Protein AF-A0A6H5HSY8-F1 (afdb_monomer_lite)

Foldseek 3Di:
DDDDDDDDDDDDDDDDDDDDDDPPPPDPVVLVVLLVVLVVVLLVLVVPAPLVDLVRLVVSLVVSLVSQVPRDPQADDCVVRDPPVSLQSLLQSLLVPCPDPCNSSSVSSLVSCLVNQAADDADADPVRHGDQEDDGSLVNCLVVVNLVCNVSVCSRDVPLLHFHAYPQQQTNLLSCLLRLPLVSVVSNVVSPDDLQDARPNWRDGSLLSNLLNVNLNSNLVSLLSPHAQQRAIPQFDGSLLSNLQDDDQPDCSVVVSVVSCVVVPHDHPLCRQGHQRDGSLLSNLLNVNLVSNLVSLLVPHQQCDAGNQQDGSLLSNLQDQPHQCSLVSNLVSCVVVVHQHPQQRATNVRDGSLLSNLLSLRLNSNLSSVVSPHDLVPDDHDALVSVVVVVVVDPDPDPVVLVSSVVSNVSNVVSCVVSPRDDDPRNVVRVVVVVVVSQKDKDADDDPNAHAAWIWIWGQDDPPRDIDTQKTGGDDRNFQAAWIKGADPQRKIKGAGDDRNFQAQWIWIDHPQKIKTAGDDRNAAAQWIWIQGNQRKIKTAGDDRNFGAAWIWIADPVQQKIWTAGDDRNDGPDTDIDRDDDDDDDDDDDDDDDDPPDPPDPPDDDDDDDDDDDDDDDDDDDDDDDDDDDD

Structure (mmCIF, N/CA/C/O backbone):
data_AF-A0A6H5HSY8-F1
#
_entry.id   AF-A0A6H5HSY8-F1
#
loop_
_atom_site.group_PDB
_atom_site.id
_atom_site.type_symbol
_atom_site.label_atom_id
_atom_site.label_alt_id
_atom_site.label_comp_id
_atom_site.label_asym_id
_atom_site.label_entity_id
_atom_site.label_seq_id
_atom_site.pdbx_PDB_ins_code
_atom_site.Cartn_x
_atom_site.Cartn_y
_atom_site.Cartn_z
_atom_site.occupancy
_atom_site.B_iso_or_equiv
_atom_site.auth_seq_id
_atom_site.auth_comp_id
_atom_site.auth_asym_id
_atom_site.auth_atom_id
_atom_site.pdbx_PDB_model_num
ATOM 1 N N . MET A 1 1 ? 9.992 -25.957 21.713 1.00 34.94 1 MET A N 1
ATOM 2 C CA . MET A 1 1 ? 10.492 -26.982 22.656 1.00 34.94 1 MET A CA 1
ATOM 3 C C . MET A 1 1 ? 9.391 -27.246 23.666 1.00 34.94 1 MET A C 1
ATOM 5 O O . MET A 1 1 ? 9.069 -26.338 24.414 1.00 34.94 1 MET A O 1
ATOM 9 N N . MET A 1 2 ? 8.790 -28.435 23.647 1.00 24.89 2 MET A N 1
ATOM 10 C CA . MET A 1 2 ? 7.906 -28.908 24.719 1.00 24.89 2 MET A CA 1
ATOM 11 C C . MET A 1 2 ? 8.717 -29.862 25.596 1.00 24.89 2 MET A C 1
ATOM 13 O O . MET A 1 2 ? 9.474 -30.662 25.048 1.00 24.89 2 MET A O 1
ATOM 17 N N . TYR A 1 3 ? 8.545 -29.809 26.916 1.00 26.53 3 TYR A N 1
ATOM 18 C CA . TYR A 1 3 ? 9.086 -30.818 27.825 1.00 26.53 3 TYR A CA 1
ATOM 19 C C . TYR A 1 3 ? 7.950 -31.472 28.609 1.00 26.53 3 TYR A C 1
ATOM 21 O O . TYR A 1 3 ? 7.413 -30.897 29.550 1.00 26.53 3 TYR A O 1
ATOM 29 N N . TYR A 1 4 ? 7.612 -32.691 28.196 1.00 24.72 4 TYR A N 1
ATOM 30 C CA . TYR A 1 4 ? 7.001 -33.695 29.062 1.00 24.72 4 TYR A CA 1
ATOM 31 C C . TYR A 1 4 ? 8.088 -34.296 29.965 1.00 24.72 4 TYR A C 1
ATOM 33 O O . TYR A 1 4 ? 9.216 -34.495 29.510 1.00 24.72 4 TYR A O 1
ATOM 41 N N . TRP A 1 5 ? 7.729 -34.678 31.192 1.00 26.27 5 TRP A N 1
ATOM 42 C CA . TRP A 1 5 ? 8.487 -35.657 31.976 1.00 26.27 5 TRP A CA 1
ATOM 43 C C . TRP A 1 5 ? 7.514 -36.609 32.708 1.00 26.27 5 TRP A C 1
ATOM 45 O O . TRP A 1 5 ? 6.512 -36.121 33.234 1.00 26.27 5 TRP A O 1
ATOM 55 N N . PRO A 1 6 ? 7.740 -37.938 32.699 1.00 31.52 6 PRO A N 1
ATOM 56 C CA . PRO A 1 6 ? 6.838 -38.934 33.294 1.00 31.52 6 PRO A CA 1
ATOM 57 C C . PRO A 1 6 ? 7.172 -39.276 34.764 1.00 31.52 6 PRO A C 1
ATOM 59 O O . PRO A 1 6 ? 8.177 -38.812 35.301 1.00 31.52 6 PRO A O 1
ATOM 62 N N . GLY A 1 7 ? 6.335 -40.116 35.392 1.00 25.98 7 GLY A N 1
ATOM 63 C CA . GLY A 1 7 ? 6.604 -40.771 36.687 1.00 25.98 7 GLY A CA 1
ATOM 64 C C . GLY A 1 7 ? 7.737 -41.820 36.630 1.00 25.98 7 GLY A C 1
ATOM 65 O O . GLY A 1 7 ? 8.464 -41.896 35.641 1.00 25.98 7 GLY A O 1
ATOM 66 N N . ASP A 1 8 ? 7.932 -42.674 37.639 1.00 30.75 8 ASP A N 1
ATOM 67 C CA . ASP A 1 8 ? 7.030 -43.025 38.752 1.00 30.75 8 ASP A CA 1
ATOM 68 C C . ASP A 1 8 ? 7.805 -43.714 39.917 1.00 30.75 8 ASP A C 1
ATOM 70 O O . ASP A 1 8 ? 9.018 -43.898 39.818 1.00 30.75 8 ASP A O 1
ATOM 74 N N . GLU A 1 9 ? 7.083 -44.130 40.966 1.00 30.09 9 GLU A N 1
ATOM 75 C CA . GLU A 1 9 ? 7.404 -45.182 41.963 1.00 30.09 9 GLU A CA 1
ATOM 76 C C . GLU A 1 9 ? 8.556 -45.005 42.991 1.00 30.09 9 GLU A C 1
ATOM 78 O O . GLU A 1 9 ? 9.748 -45.141 42.717 1.00 30.09 9 GLU A O 1
ATOM 83 N N . SER A 1 10 ? 8.180 -44.910 44.275 1.00 30.95 10 SER A N 1
ATOM 84 C CA . SER A 1 10 ? 8.522 -45.935 45.291 1.00 30.95 10 SER A CA 1
ATOM 85 C C . SER A 1 10 ? 7.621 -45.800 46.534 1.00 30.95 10 SER A C 1
ATOM 87 O O . SER A 1 10 ? 7.237 -44.693 46.906 1.00 30.95 10 SER A O 1
ATOM 89 N N . ASP A 1 11 ? 7.247 -46.936 47.131 1.00 30.69 11 ASP A N 1
ATOM 90 C CA . ASP A 1 11 ? 6.146 -47.091 48.104 1.00 30.69 11 ASP A CA 1
ATOM 91 C C . ASP A 1 11 ? 6.649 -47.577 49.496 1.00 30.69 11 ASP A C 1
ATOM 93 O O . ASP A 1 11 ? 7.852 -47.732 49.703 1.00 30.69 11 ASP A O 1
ATOM 97 N N . GLU A 1 12 ? 5.714 -47.861 50.414 1.00 31.83 12 GLU A N 1
ATOM 98 C CA . GLU A 1 12 ? 5.832 -48.536 51.729 1.00 31.83 12 GLU A CA 1
ATOM 99 C C . GLU A 1 12 ? 5.975 -47.673 53.011 1.00 31.83 12 GLU A C 1
ATOM 101 O O . GLU A 1 12 ? 7.029 -47.527 53.623 1.00 31.83 12 GLU A O 1
ATOM 106 N N . SER A 1 13 ? 4.809 -47.214 53.490 1.00 32.22 13 SER A N 1
ATOM 107 C CA . SER A 1 13 ? 4.237 -47.453 54.840 1.00 32.22 13 SER A CA 1
ATOM 108 C C . SER A 1 13 ? 5.096 -47.394 56.129 1.00 32.22 13 SER A C 1
ATOM 110 O O . SER A 1 13 ? 5.996 -48.207 56.319 1.00 32.22 13 SER A O 1
ATOM 112 N N . PHE A 1 14 ? 4.612 -46.661 57.150 1.00 27.48 14 PHE A N 1
ATOM 113 C CA . PHE A 1 14 ? 4.001 -47.288 58.350 1.00 27.48 14 PHE A CA 1
ATOM 114 C C . PHE A 1 14 ? 3.179 -46.297 59.208 1.00 27.48 14 PHE A C 1
ATOM 116 O O . PHE A 1 14 ? 3.399 -45.090 59.171 1.00 27.48 14 PHE A O 1
ATOM 123 N N . HIS A 1 15 ? 2.212 -46.817 59.974 1.00 34.25 15 HIS A N 1
ATOM 124 C CA . HIS A 1 15 ? 1.215 -46.038 60.727 1.00 34.25 15 HIS A CA 1
ATOM 125 C C . HIS A 1 15 ? 1.739 -45.334 61.992 1.00 34.25 15 HIS A C 1
ATOM 127 O O . HIS A 1 15 ? 2.540 -45.887 62.744 1.00 34.25 15 HIS A O 1
ATOM 133 N N . GLY A 1 16 ? 1.132 -44.183 62.301 1.00 28.70 16 GLY A N 1
ATOM 134 C CA . GLY A 1 16 ? 1.156 -43.551 63.621 1.00 28.70 16 GLY A CA 1
ATOM 135 C C . GLY A 1 16 ? 0.070 -42.480 63.741 1.00 28.70 16 GLY A C 1
ATOM 136 O O . GLY A 1 16 ? 0.264 -41.358 63.283 1.00 28.70 16 GLY A O 1
ATOM 137 N N . GLU A 1 17 ? -1.074 -42.819 64.339 1.00 36.34 17 GLU A N 1
ATOM 138 C CA . GLU A 1 17 ? -2.129 -41.847 64.651 1.00 36.34 17 GLU A CA 1
ATOM 139 C C . GLU A 1 17 ? -1.651 -40.868 65.733 1.00 36.34 17 GLU A C 1
ATOM 141 O O . GLU A 1 17 ? -1.358 -41.270 66.860 1.00 36.34 17 GLU A O 1
ATOM 146 N N . ILE A 1 18 ? -1.625 -39.575 65.409 1.00 34.47 18 ILE A N 1
ATOM 147 C CA . ILE A 1 18 ? -1.716 -38.496 66.395 1.00 34.47 18 ILE A CA 1
ATOM 148 C C . ILE A 1 18 ? -2.744 -37.500 65.866 1.00 34.47 18 ILE A C 1
ATOM 150 O O . ILE A 1 18 ? -2.522 -36.841 64.852 1.00 34.47 18 ILE A O 1
ATOM 154 N N . GLU A 1 19 ? -3.869 -37.382 66.568 1.00 40.66 19 GLU A N 1
ATOM 155 C CA . GLU A 1 19 ? -4.823 -36.297 66.360 1.00 40.66 19 GLU A CA 1
ATOM 156 C C . GLU A 1 19 ? -4.129 -34.951 66.619 1.00 40.66 19 GLU A C 1
ATOM 158 O O . GLU A 1 19 ? -3.763 -34.631 67.753 1.00 40.66 19 GLU A O 1
ATOM 163 N N . SER A 1 20 ? -3.973 -34.118 65.589 1.00 31.95 20 SER A N 1
ATOM 164 C CA . SER A 1 20 ? -3.584 -32.721 65.789 1.00 31.95 20 SER A CA 1
ATOM 165 C C . SER A 1 20 ? -4.268 -31.776 64.805 1.00 31.95 20 SER A C 1
ATOM 167 O O . SER A 1 20 ? -3.639 -31.258 63.889 1.00 31.95 20 SER A O 1
ATOM 169 N N . LYS A 1 21 ? -5.540 -31.506 65.116 1.00 34.28 21 LYS A N 1
ATOM 170 C CA . LYS A 1 21 ? -6.315 -30.303 64.771 1.00 34.28 21 LYS A CA 1
ATOM 171 C C . LYS A 1 21 ? -6.558 -30.002 63.290 1.00 34.28 21 LYS A C 1
ATOM 173 O O . LYS A 1 21 ? -5.676 -29.594 62.545 1.00 34.28 21 LYS A O 1
ATOM 178 N N . GLU A 1 22 ? -7.847 -30.056 62.974 1.00 39.12 22 GLU A N 1
ATOM 179 C CA . GLU A 1 22 ? -8.553 -29.159 62.059 1.00 39.12 22 GLU A CA 1
ATOM 180 C C . GLU A 1 22 ? -7.862 -27.786 61.920 1.00 39.12 22 GLU A C 1
ATOM 182 O O . GLU A 1 22 ? -7.705 -27.052 62.899 1.00 39.12 22 GLU A O 1
ATOM 187 N N . CYS A 1 23 ? -7.500 -27.430 60.687 1.00 36.31 23 CYS A N 1
ATOM 188 C CA . CYS A 1 23 ? -7.130 -26.068 60.281 1.00 36.31 23 CYS A CA 1
ATOM 189 C C . CYS A 1 23 ? -8.065 -25.557 59.166 1.00 36.31 23 CYS A C 1
ATOM 191 O O . CYS A 1 23 ? -7.676 -24.708 58.367 1.00 36.31 23 CYS A O 1
ATOM 193 N N . ASP A 1 24 ? -9.305 -26.057 59.148 1.00 44.38 24 ASP A N 1
ATOM 194 C CA . ASP A 1 24 ? -10.357 -25.717 58.184 1.00 44.38 24 ASP A CA 1
ATOM 195 C C . ASP A 1 24 ? -11.487 -24.906 58.841 1.00 44.38 24 ASP A C 1
ATOM 197 O O . ASP A 1 24 ? -12.661 -25.245 58.735 1.00 44.38 24 ASP A O 1
ATOM 201 N N . ASP A 1 25 ? -11.133 -23.811 59.519 1.00 43.38 25 ASP A N 1
ATOM 202 C CA . ASP A 1 25 ? -12.069 -22.699 59.731 1.00 43.38 25 ASP A CA 1
ATOM 203 C C . ASP A 1 25 ? -11.293 -21.376 59.869 1.00 43.38 25 ASP A C 1
ATOM 205 O O . ASP A 1 25 ? -10.869 -20.955 60.949 1.00 43.38 25 ASP A O 1
ATOM 209 N N . TYR A 1 26 ? -11.033 -20.730 58.730 1.00 50.41 26 TYR A N 1
ATOM 210 C CA . TYR A 1 26 ? -10.481 -19.374 58.691 1.00 50.41 26 TYR A CA 1
ATOM 211 C C . TYR A 1 26 ? -11.610 -18.428 59.124 1.00 50.41 26 TYR A C 1
ATOM 213 O O . TYR A 1 26 ? -12.467 -18.114 58.301 1.00 50.41 26 TYR A O 1
ATOM 221 N N . ASP A 1 27 ? -11.642 -18.036 60.408 1.00 61.16 27 ASP A N 1
ATOM 222 C CA . ASP A 1 27 ? -12.808 -17.396 61.046 1.00 61.16 27 ASP A CA 1
ATOM 223 C C . ASP A 1 27 ? -13.430 -16.315 60.148 1.00 61.16 27 ASP A C 1
ATOM 225 O O . ASP A 1 27 ? -12.871 -15.229 59.951 1.00 61.16 27 ASP A O 1
ATOM 229 N N . SER A 1 28 ? -14.617 -16.620 59.608 1.00 66.06 28 SER A N 1
ATOM 230 C CA . SER A 1 28 ? -15.360 -15.730 58.712 1.00 66.06 28 SER A CA 1
ATOM 231 C C . SER A 1 28 ? -15.542 -14.343 59.328 1.00 66.06 28 SER A C 1
ATOM 233 O O . SER A 1 28 ? -15.537 -13.348 58.607 1.00 66.06 28 SER A O 1
ATOM 235 N N . LYS A 1 29 ? -15.645 -14.250 60.662 1.00 73.06 29 LYS A N 1
ATOM 236 C CA . LYS A 1 29 ? -15.792 -12.977 61.377 1.00 73.06 29 LYS A CA 1
ATOM 237 C C . LYS A 1 29 ? -14.504 -12.165 61.390 1.00 73.06 29 LYS A C 1
ATOM 239 O O . LYS A 1 29 ? -14.576 -10.939 61.396 1.00 73.06 29 LYS A O 1
ATOM 244 N N . GLU A 1 30 ? -13.336 -12.806 61.399 1.00 78.69 30 GLU A N 1
ATOM 245 C CA . GLU A 1 30 ? -12.055 -12.104 61.301 1.00 78.69 30 GLU A CA 1
ATOM 246 C C . GLU A 1 30 ? -11.821 -11.590 59.876 1.00 78.69 30 GLU A C 1
ATOM 248 O O . GLU A 1 30 ? -11.408 -10.442 59.708 1.00 78.69 30 GLU A O 1
ATOM 253 N N . VAL A 1 31 ? -12.187 -12.373 58.854 1.00 78.25 31 VAL A N 1
ATOM 254 C CA . VAL A 1 31 ? -12.185 -11.922 57.450 1.00 78.25 31 VAL A CA 1
ATOM 255 C C . VAL A 1 31 ? -13.131 -10.729 57.253 1.00 78.25 31 VAL A C 1
ATOM 257 O O . VAL A 1 31 ? -12.714 -9.699 56.714 1.00 78.25 31 VAL A O 1
ATOM 260 N N . ASP A 1 32 ? -14.367 -10.821 57.753 1.00 79.06 32 ASP A N 1
ATOM 261 C CA . ASP A 1 32 ? -15.350 -9.734 57.690 1.00 79.06 32 ASP A CA 1
ATOM 262 C C . ASP A 1 32 ? -14.871 -8.480 58.442 1.00 79.06 32 ASP A C 1
ATOM 264 O O . ASP A 1 32 ? -14.970 -7.368 57.914 1.00 79.06 32 ASP A O 1
ATOM 268 N N . ARG A 1 33 ? -14.275 -8.631 59.638 1.00 82.50 33 ARG A N 1
ATOM 269 C CA . ARG A 1 33 ? -13.704 -7.505 60.402 1.00 82.50 33 ARG A CA 1
ATOM 270 C C . ARG A 1 33 ? -12.573 -6.824 59.632 1.00 82.50 33 ARG A C 1
ATOM 272 O O . ARG A 1 33 ? -12.567 -5.599 59.519 1.00 82.50 33 ARG A O 1
ATOM 279 N N . LEU A 1 34 ? -11.650 -7.601 59.064 1.00 83.06 34 LEU A N 1
ATOM 280 C CA . LEU A 1 34 ? -10.510 -7.075 58.312 1.00 83.06 34 LEU A CA 1
ATOM 281 C C . LEU A 1 34 ? -10.961 -6.329 57.044 1.00 83.06 34 LEU A C 1
ATOM 283 O O . LEU A 1 34 ? -10.362 -5.324 56.664 1.00 83.06 34 LEU A O 1
ATOM 287 N N . ASN A 1 35 ? -12.032 -6.786 56.393 1.00 83.75 35 ASN A N 1
ATOM 288 C CA . ASN A 1 35 ? -12.634 -6.074 55.266 1.00 83.75 35 ASN A CA 1
ATOM 289 C C . ASN A 1 35 ? -13.367 -4.801 55.699 1.00 83.75 35 ASN A C 1
ATOM 291 O O . ASN A 1 35 ? -13.274 -3.795 54.999 1.00 83.75 35 ASN A O 1
ATOM 295 N N . GLN A 1 36 ? -14.035 -4.796 56.857 1.00 84.19 36 GLN A N 1
ATOM 296 C CA . GLN A 1 36 ? -14.634 -3.575 57.402 1.00 84.19 36 GLN A CA 1
ATOM 297 C C . GLN A 1 36 ? -13.561 -2.522 57.731 1.00 84.19 36 GLN A C 1
ATOM 299 O O . GLN A 1 36 ? -13.737 -1.346 57.416 1.00 84.19 36 GLN A O 1
ATOM 304 N N . GLU A 1 37 ? -12.416 -2.931 58.287 1.00 86.06 37 GLU A N 1
ATOM 305 C CA . GLU A 1 37 ? -11.265 -2.046 58.528 1.00 86.06 37 GLU A CA 1
ATOM 306 C C . GLU A 1 37 ? -10.716 -1.450 57.209 1.00 86.06 37 GLU A C 1
ATOM 308 O O . GLU A 1 37 ? -10.472 -0.241 57.126 1.00 86.06 37 GLU A O 1
ATOM 313 N N . LYS A 1 38 ? -10.592 -2.258 56.141 1.00 87.06 38 LYS A N 1
ATOM 314 C CA . LYS A 1 38 ? -10.235 -1.773 54.787 1.00 87.06 38 LYS A CA 1
ATOM 315 C C . LYS A 1 38 ? -11.286 -0.812 54.224 1.00 87.06 38 LYS A C 1
ATOM 317 O O . LYS A 1 38 ? -10.918 0.194 53.622 1.00 87.06 38 LYS A O 1
ATOM 322 N N . LEU A 1 39 ? -12.572 -1.100 54.427 1.00 86.62 39 LEU A N 1
ATOM 323 C CA . LEU A 1 39 ? -13.699 -0.303 53.943 1.00 86.62 39 LEU A CA 1
ATOM 324 C C . LEU A 1 39 ? -13.746 1.090 54.590 1.00 86.62 39 LEU A C 1
ATOM 326 O O . LEU A 1 39 ? -13.890 2.087 53.882 1.00 86.62 39 LEU A O 1
ATOM 330 N N . GLU A 1 40 ? -13.583 1.187 55.911 1.00 87.56 40 GLU A N 1
ATOM 331 C CA . GLU A 1 40 ? -13.526 2.492 56.587 1.00 87.56 40 GLU A CA 1
ATOM 332 C C . GLU A 1 40 ? -12.272 3.282 56.192 1.00 87.56 40 GLU A C 1
ATOM 334 O O . GLU A 1 40 ? -12.344 4.493 55.964 1.00 87.56 40 GLU A O 1
ATOM 339 N N . ARG A 1 41 ? -11.132 2.603 55.994 1.00 89.19 41 ARG A N 1
ATOM 340 C CA . ARG A 1 41 ? -9.927 3.240 55.444 1.00 89.19 41 ARG A CA 1
ATOM 341 C C . ARG A 1 41 ? -10.148 3.763 54.021 1.00 89.19 41 ARG A C 1
ATOM 343 O O . ARG A 1 41 ? -9.714 4.871 53.722 1.00 89.19 41 ARG A O 1
ATOM 350 N N . LEU A 1 42 ? -10.840 3.013 53.162 1.00 88.81 42 LEU A N 1
ATOM 351 C CA . LEU A 1 42 ? -11.170 3.418 51.791 1.00 88.81 42 LEU A CA 1
ATOM 352 C C . LEU A 1 42 ? -12.037 4.689 51.766 1.00 88.81 42 LEU A C 1
ATOM 354 O O . LEU A 1 42 ? -11.728 5.626 51.028 1.00 88.81 42 LEU A O 1
ATOM 358 N N . LYS A 1 43 ? -13.069 4.756 52.620 1.00 89.12 43 LYS A N 1
ATOM 359 C CA . LYS A 1 43 ? -13.915 5.952 52.799 1.00 89.12 43 LYS A CA 1
ATOM 360 C C . LYS A 1 43 ? -13.107 7.153 53.298 1.00 89.12 43 LYS A C 1
ATOM 362 O O . LYS A 1 43 ? -13.167 8.218 52.692 1.00 89.12 43 LYS A O 1
ATOM 367 N N . SER A 1 44 ? -12.313 6.967 54.355 1.00 91.00 44 SER A N 1
ATOM 368 C CA . SER A 1 44 ? -11.488 8.034 54.936 1.00 91.00 44 SER A CA 1
ATOM 369 C C . SER A 1 44 ? -10.472 8.587 53.934 1.00 91.00 44 SER A C 1
ATOM 371 O O . SER A 1 44 ? -10.309 9.802 53.832 1.00 91.00 44 SER A O 1
ATOM 373 N N . LEU A 1 45 ? -9.835 7.722 53.136 1.00 90.06 45 LEU A N 1
ATOM 374 C CA . LEU A 1 45 ? -8.956 8.165 52.057 1.00 90.06 45 LEU A CA 1
ATOM 375 C C . LEU A 1 45 ? -9.729 8.991 51.022 1.00 90.06 45 LEU A C 1
ATOM 377 O O . LEU A 1 45 ? -9.294 10.098 50.707 1.00 90.06 45 LEU A O 1
ATOM 381 N N . ARG A 1 46 ? -10.890 8.504 50.551 1.00 91.31 46 ARG A N 1
ATOM 382 C CA . ARG A 1 46 ? -11.731 9.170 49.537 1.00 91.31 46 ARG A CA 1
ATOM 383 C C . ARG A 1 46 ? -12.090 10.611 49.911 1.00 91.31 46 ARG A C 1
ATOM 385 O O . ARG A 1 46 ? -12.044 11.482 49.042 1.00 91.31 46 ARG A O 1
ATOM 392 N N . GLU A 1 47 ? -12.424 10.871 51.175 1.00 90.56 47 GLU A N 1
ATOM 393 C CA . GLU A 1 47 ? -12.787 12.213 51.660 1.00 90.56 47 GLU A CA 1
ATOM 394 C C . GLU A 1 47 ? -11.641 13.234 51.548 1.00 90.56 47 GLU A C 1
ATOM 396 O O . GLU A 1 47 ? -11.893 14.431 51.413 1.00 90.56 47 GLU A O 1
ATOM 401 N N . THR A 1 48 ? -10.383 12.780 51.554 1.00 90.19 48 THR A N 1
ATOM 402 C CA . THR A 1 48 ? -9.203 13.659 51.452 1.00 90.19 48 THR A CA 1
ATOM 403 C C . THR A 1 48 ? -8.765 13.956 50.010 1.00 90.19 48 THR A C 1
ATOM 405 O O . THR A 1 48 ? -7.905 14.813 49.790 1.00 90.19 48 THR A O 1
ATOM 408 N N . VAL A 1 49 ? -9.341 13.280 49.007 1.00 92.19 49 VAL A N 1
ATOM 409 C CA . VAL A 1 49 ? -8.913 13.401 47.604 1.00 92.19 49 VAL A CA 1
ATOM 410 C C . VAL A 1 49 ? -9.486 14.655 46.948 1.00 92.19 49 VAL A C 1
ATOM 412 O O . VAL A 1 49 ? -10.697 14.844 46.840 1.00 92.19 49 VAL A O 1
ATOM 415 N N . ASN A 1 50 ? -8.607 15.487 46.384 1.00 91.62 50 ASN A N 1
ATOM 416 C CA . ASN A 1 50 ? -9.023 16.489 45.406 1.00 91.62 50 ASN A CA 1
ATOM 417 C C . ASN A 1 50 ? -9.270 15.815 44.049 1.00 91.62 50 ASN A C 1
ATOM 419 O O . ASN A 1 50 ? -8.375 15.761 43.206 1.00 91.62 50 ASN A O 1
ATOM 423 N N . TRP A 1 51 ? -10.502 15.357 43.827 1.00 90.50 51 TRP A N 1
ATOM 424 C CA . TRP A 1 51 ? -10.944 14.666 42.609 1.00 90.50 51 TRP A CA 1
ATOM 425 C C . TRP A 1 51 ? -10.721 15.445 41.297 1.00 90.50 51 TRP A C 1
ATOM 427 O O . TRP A 1 51 ? -10.747 14.851 40.221 1.00 90.50 51 TRP A O 1
ATOM 437 N N . LYS A 1 52 ? -10.436 16.755 41.347 1.00 90.88 52 LYS A N 1
ATOM 438 C CA . LYS A 1 52 ? -10.084 17.549 40.156 1.00 90.88 52 LYS A CA 1
ATOM 439 C C . LYS A 1 52 ? -8.602 17.454 39.761 1.00 90.88 52 LYS A C 1
ATOM 441 O O . LYS A 1 52 ? -8.289 17.694 38.600 1.00 90.88 52 LYS A O 1
ATOM 446 N N . SER A 1 53 ? -7.698 17.114 40.684 1.00 90.62 53 SER A N 1
ATOM 447 C CA . SER A 1 53 ? -6.264 16.933 40.396 1.00 90.62 53 SER A CA 1
ATOM 448 C C . SER A 1 53 ? -5.988 15.483 40.018 1.00 90.62 53 SER A C 1
ATOM 450 O O . SER A 1 53 ? -6.250 14.571 40.802 1.00 90.62 53 SER A O 1
ATOM 452 N N . LYS A 1 54 ? -5.414 15.276 38.827 1.00 86.25 54 LYS A N 1
ATOM 453 C CA . LYS A 1 54 ? -4.998 13.945 38.377 1.00 86.25 54 LYS A CA 1
ATOM 454 C C . LYS A 1 54 ? -3.936 13.368 39.310 1.00 86.25 54 LYS A C 1
ATOM 456 O O . LYS A 1 54 ? -4.058 12.231 39.741 1.00 86.25 54 LYS A O 1
ATOM 461 N N . GLU A 1 55 ? -2.955 14.174 39.713 1.00 87.31 55 GLU A N 1
ATOM 462 C CA . GLU A 1 55 ? -1.899 13.764 40.642 1.00 87.31 55 GLU A CA 1
ATOM 463 C C . GLU A 1 55 ? -2.485 13.196 41.942 1.00 87.31 55 GLU A C 1
ATOM 465 O O . GLU A 1 55 ? -2.017 12.170 42.428 1.00 87.31 55 GLU A O 1
ATOM 470 N N . LYS A 1 56 ? -3.545 13.821 42.475 1.00 90.38 56 LYS A N 1
ATOM 471 C CA . LYS A 1 56 ? -4.199 13.383 43.716 1.00 90.38 56 LYS A CA 1
ATOM 472 C C . LYS A 1 56 ? -5.062 12.134 43.554 1.00 90.38 56 LYS A C 1
ATOM 474 O O . LYS A 1 56 ? -5.084 11.318 44.473 1.00 90.38 56 LYS A O 1
ATOM 479 N N . ARG A 1 57 ? -5.718 11.933 42.408 1.00 90.44 57 ARG A N 1
ATOM 480 C CA . ARG A 1 57 ? -6.427 10.672 42.115 1.00 90.44 57 ARG A CA 1
ATOM 481 C C . ARG A 1 57 ? -5.459 9.503 41.913 1.00 90.44 57 ARG A C 1
ATOM 483 O O . ARG A 1 57 ? -5.693 8.416 42.430 1.00 90.44 57 ARG A O 1
ATOM 490 N N . CYS A 1 58 ? -4.320 9.740 41.268 1.00 85.56 58 CYS A N 1
ATOM 491 C CA . CYS A 1 58 ? -3.275 8.731 41.101 1.00 85.56 58 CYS A CA 1
ATOM 492 C C . CYS A 1 58 ? -2.543 8.411 42.418 1.00 85.56 58 CYS A C 1
ATOM 494 O O . CYS A 1 58 ? -2.216 7.257 42.696 1.00 85.56 58 CYS A O 1
ATOM 496 N N . GLU A 1 59 ? -2.318 9.415 43.272 1.00 86.81 59 GLU A N 1
ATOM 497 C CA . GLU A 1 59 ? -1.820 9.214 44.639 1.00 86.81 59 GLU A CA 1
ATOM 498 C C . GLU A 1 59 ? -2.807 8.385 45.478 1.00 86.81 59 GLU A C 1
ATOM 500 O O . GLU A 1 59 ? -2.380 7.511 46.233 1.00 86.81 59 GLU A O 1
ATOM 505 N N . PHE A 1 60 ? -4.114 8.603 45.304 1.00 89.19 60 PHE A N 1
ATOM 506 C CA . PHE A 1 60 ? -5.157 7.775 45.906 1.00 89.19 60 PHE A CA 1
ATOM 507 C C . PHE A 1 60 ? -5.103 6.325 45.405 1.00 89.19 60 PHE A C 1
ATOM 509 O O . PHE A 1 60 ? -5.005 5.433 46.245 1.00 89.19 60 PHE A O 1
ATOM 516 N N . LEU A 1 61 ? -5.059 6.077 44.084 1.00 86.50 61 LEU A N 1
ATOM 517 C CA . LEU A 1 61 ? -4.918 4.727 43.500 1.00 86.50 61 LEU A CA 1
ATOM 518 C C . LEU A 1 61 ? -3.751 3.943 44.128 1.00 86.50 61 LEU A C 1
ATOM 520 O O . LEU A 1 61 ? -3.926 2.806 44.568 1.00 86.50 61 LEU A O 1
ATOM 524 N N . ARG A 1 62 ? -2.579 4.575 44.286 1.00 83.75 62 ARG A N 1
ATOM 525 C CA . ARG A 1 62 ? -1.420 3.951 44.957 1.00 83.75 62 ARG A CA 1
ATOM 526 C C . ARG A 1 62 ? -1.658 3.615 46.433 1.00 83.75 62 ARG A C 1
ATOM 528 O O . ARG A 1 62 ? -1.065 2.661 46.930 1.00 83.75 62 ARG A O 1
ATOM 535 N N . GLN A 1 63 ? -2.474 4.393 47.144 1.00 85.81 63 GLN A N 1
ATOM 536 C CA . GLN A 1 63 ? -2.795 4.149 48.555 1.00 85.81 63 GLN A CA 1
ATOM 537 C C . GLN A 1 63 ? -3.862 3.066 48.749 1.00 85.81 63 GLN A C 1
ATOM 539 O O . GLN A 1 63 ? -3.841 2.389 49.779 1.00 85.81 63 GLN A O 1
ATOM 544 N N . VAL A 1 64 ? -4.772 2.891 47.785 1.00 84.31 64 VAL A N 1
ATOM 545 C CA . VAL A 1 64 ? -5.832 1.871 47.847 1.00 84.31 64 VAL A CA 1
ATOM 546 C C . VAL A 1 64 ? -5.427 0.526 47.243 1.00 84.31 64 VAL A C 1
ATOM 548 O O . VAL A 1 64 ? -5.955 -0.491 47.680 1.00 84.31 64 VAL A O 1
ATOM 551 N N . TYR A 1 65 ? -4.434 0.488 46.344 1.00 82.88 65 TYR A N 1
ATOM 552 C CA . TYR A 1 65 ? -3.877 -0.743 45.760 1.00 82.88 65 TYR A CA 1
ATOM 553 C C . TYR A 1 65 ? -3.668 -1.898 46.777 1.00 82.88 65 TYR A C 1
ATOM 555 O O . TYR A 1 65 ? -4.194 -2.988 46.543 1.00 82.88 65 TYR A O 1
ATOM 563 N N . PRO A 1 66 ? -3.013 -1.700 47.947 1.00 81.19 66 PRO A N 1
ATOM 564 C CA . PRO A 1 66 ? -2.809 -2.784 48.915 1.00 81.19 66 PRO A CA 1
ATOM 565 C C . PRO A 1 66 ? -4.095 -3.275 49.598 1.00 81.19 66 PRO A C 1
ATOM 567 O O . PRO A 1 66 ? -4.090 -4.347 50.198 1.00 81.19 66 PRO A O 1
ATOM 570 N N . LEU A 1 67 ? -5.176 -2.487 49.562 1.00 81.56 67 LEU A N 1
ATOM 571 C CA . LEU A 1 67 ? -6.468 -2.846 50.153 1.00 81.56 67 LEU A CA 1
ATOM 572 C C . LEU A 1 67 ? -7.230 -3.826 49.251 1.00 81.56 67 LEU A C 1
ATOM 574 O O . LEU A 1 67 ? -7.878 -4.736 49.766 1.00 81.56 67 LEU A O 1
ATOM 578 N N . PHE A 1 68 ? -7.126 -3.658 47.928 1.00 78.62 68 PHE A N 1
ATOM 579 C CA . PHE A 1 68 ? -7.808 -4.500 46.942 1.00 78.62 68 PHE A CA 1
ATOM 580 C C . PHE A 1 68 ? -7.163 -5.882 46.821 1.00 78.62 68 PHE A C 1
ATOM 582 O O . PHE A 1 68 ? -7.842 -6.880 47.046 1.00 78.62 68 PHE A O 1
ATOM 589 N N . GLY A 1 69 ? -5.840 -5.957 46.626 1.00 70.56 69 GLY A N 1
ATOM 590 C CA . GLY A 1 69 ? -5.108 -7.232 46.503 1.00 70.56 69 GLY A CA 1
ATOM 591 C C . GLY A 1 69 ? -5.094 -8.118 47.763 1.00 70.56 69 GLY A C 1
ATOM 592 O O . GLY A 1 69 ? -4.488 -9.186 47.767 1.00 70.56 69 GLY A O 1
ATOM 593 N N . GLN A 1 70 ? -5.731 -7.680 48.854 1.00 72.06 70 GLN A N 1
ATOM 594 C CA . GLN A 1 70 ? -5.907 -8.444 50.093 1.00 72.06 70 GLN A CA 1
ATOM 595 C C . GLN A 1 70 ? -7.385 -8.694 50.438 1.00 72.06 70 GLN A C 1
ATOM 597 O O . GLN A 1 70 ? -7.677 -9.176 51.538 1.00 72.06 70 GLN A O 1
ATOM 602 N N . TRP A 1 71 ? -8.340 -8.319 49.583 1.00 79.06 71 TRP A N 1
ATOM 603 C CA . TRP A 1 71 ? -9.764 -8.542 49.844 1.00 79.06 71 TRP A CA 1
ATOM 604 C C . TRP A 1 71 ? -10.104 -10.036 49.730 1.00 79.06 71 TRP A C 1
ATOM 606 O O . TRP A 1 71 ? -9.653 -10.713 48.813 1.00 79.06 71 TRP A O 1
ATOM 616 N N . LYS A 1 72 ? -10.871 -10.574 50.684 1.00 74.50 72 LYS A N 1
ATOM 617 C CA . LYS A 1 72 ? -11.280 -11.992 50.722 1.00 74.50 72 LYS A CA 1
ATOM 618 C C . LYS A 1 72 ? -12.725 -12.099 51.186 1.00 74.50 72 LYS A C 1
ATOM 620 O O . LYS A 1 72 ? -13.097 -11.376 52.099 1.00 74.50 72 LYS A O 1
ATOM 625 N N . GLY A 1 73 ? -13.523 -13.010 50.639 1.00 72.56 73 GLY A N 1
ATOM 626 C CA . GLY A 1 73 ? -14.931 -13.143 51.035 1.00 72.56 73 GLY A CA 1
ATOM 627 C C . GLY A 1 73 ? -15.814 -12.050 50.425 1.00 72.56 73 GLY A C 1
ATOM 628 O O . GLY A 1 73 ? -15.594 -11.645 49.288 1.00 72.56 73 GLY A O 1
ATOM 629 N N . LYS A 1 74 ? -16.844 -11.589 51.147 1.00 74.19 74 LYS A N 1
ATOM 630 C CA . LYS A 1 74 ? -17.895 -10.746 50.556 1.00 74.19 74 LYS A CA 1
ATOM 631 C C . LYS A 1 74 ? -17.361 -9.391 50.062 1.00 74.19 74 LYS A C 1
ATOM 633 O O . LYS A 1 74 ? -16.759 -8.617 50.810 1.00 74.19 74 LYS A O 1
ATOM 638 N N . HIS A 1 75 ? -17.639 -9.096 48.796 1.00 76.31 75 HIS A N 1
ATOM 639 C CA . HIS A 1 75 ? -17.252 -7.853 48.138 1.00 76.31 75 HIS A CA 1
ATOM 640 C C . HIS A 1 75 ? -18.142 -6.660 48.559 1.00 76.31 75 HIS A C 1
ATOM 642 O O . HIS A 1 75 ? -19.334 -6.848 48.830 1.00 76.31 75 HIS A O 1
ATOM 648 N N . PRO A 1 76 ? -17.590 -5.433 48.633 1.00 78.94 76 PRO A N 1
ATOM 649 C CA . PRO A 1 76 ? -18.341 -4.221 48.945 1.00 78.94 76 PRO A CA 1
ATOM 650 C C . PRO A 1 76 ? -19.051 -3.680 47.697 1.00 78.94 76 PRO A C 1
ATOM 652 O O . PRO A 1 76 ? -18.478 -3.686 46.609 1.00 78.94 76 PRO A O 1
ATOM 655 N N . ASP A 1 77 ? -20.252 -3.115 47.849 1.00 79.38 77 ASP A N 1
ATOM 656 C CA . ASP A 1 77 ? -20.849 -2.335 46.760 1.00 79.38 77 ASP A CA 1
ATOM 657 C C . ASP A 1 77 ? -20.190 -0.950 46.689 1.00 79.38 77 ASP A C 1
ATOM 659 O O . ASP A 1 77 ? -20.464 -0.055 47.498 1.00 79.38 77 ASP A O 1
ATOM 663 N N . LEU A 1 78 ? -19.304 -0.771 45.706 1.00 81.06 78 LEU A N 1
ATOM 664 C CA . LEU A 1 78 ? -18.618 0.498 45.481 1.00 81.06 78 LEU A CA 1
ATOM 665 C C . LEU A 1 78 ? -19.564 1.641 45.081 1.00 81.06 78 LEU A C 1
ATOM 667 O O . LEU A 1 78 ? -19.193 2.794 45.306 1.00 81.06 78 LEU A O 1
ATOM 671 N N . ARG A 1 79 ? -20.786 1.376 44.586 1.00 78.81 79 ARG A N 1
ATOM 672 C CA . ARG A 1 79 ? -21.779 2.429 44.273 1.00 78.81 79 ARG A CA 1
ATOM 673 C C . ARG A 1 79 ? -22.253 3.183 45.519 1.00 78.81 79 ARG A C 1
ATOM 675 O O . ARG A 1 79 ? -22.690 4.326 45.425 1.00 78.81 79 ARG A O 1
ATOM 682 N N . HIS A 1 80 ? -22.152 2.573 46.701 1.00 83.44 80 HIS A N 1
ATOM 683 C CA . HIS A 1 80 ? -22.427 3.240 47.978 1.00 83.44 80 HIS A CA 1
ATOM 684 C C . HIS A 1 80 ? -21.229 4.034 48.524 1.00 83.44 80 HIS A C 1
ATOM 686 O O . HIS A 1 80 ? -21.370 4.757 49.512 1.00 83.44 80 HIS A O 1
ATOM 692 N N . ILE A 1 81 ? -20.048 3.895 47.914 1.00 85.38 81 ILE A N 1
ATOM 693 C CA . ILE A 1 81 ? -18.791 4.480 48.398 1.00 85.38 81 ILE A CA 1
ATOM 694 C C . ILE A 1 81 ? -18.329 5.604 47.481 1.00 85.38 81 ILE A C 1
ATOM 696 O O . ILE A 1 81 ? -17.952 6.652 47.995 1.00 85.38 81 ILE A O 1
ATOM 700 N N . PHE A 1 82 ? -18.365 5.402 46.165 1.00 88.06 82 PHE A N 1
ATOM 701 C CA . PHE A 1 82 ? -17.907 6.349 45.151 1.00 88.06 82 PHE A CA 1
ATOM 702 C C . PHE A 1 82 ? -19.067 6.877 44.317 1.00 88.06 82 PHE A C 1
ATOM 704 O O . PHE A 1 82 ? -20.059 6.188 44.088 1.00 88.06 82 PHE A O 1
ATOM 711 N N . ARG A 1 83 ? -18.912 8.098 43.807 1.00 88.94 83 ARG A N 1
ATOM 712 C CA . ARG A 1 83 ? -19.769 8.598 42.726 1.00 88.94 83 ARG A CA 1
ATOM 713 C C . ARG A 1 83 ? -19.333 7.988 41.396 1.00 88.94 83 ARG A C 1
ATOM 715 O O . ARG A 1 83 ? -18.166 7.642 41.220 1.00 88.94 83 ARG A O 1
ATOM 722 N N . LYS A 1 84 ? -20.249 7.914 40.433 1.00 86.38 84 LYS A N 1
ATOM 723 C CA . LYS A 1 84 ? -19.972 7.379 39.095 1.00 86.38 84 LYS A CA 1
ATOM 724 C C . LYS A 1 84 ? -18.817 8.113 38.400 1.00 86.38 84 LYS A C 1
ATOM 726 O O . LYS A 1 84 ? -17.942 7.469 37.834 1.00 86.38 84 LYS A O 1
ATOM 731 N N . GLU A 1 85 ? -18.750 9.437 38.527 1.00 87.38 85 GLU A N 1
ATOM 732 C CA . GLU A 1 85 ? -17.680 10.257 37.944 1.00 87.38 85 GLU A CA 1
ATOM 733 C C . GLU A 1 85 ? -16.325 10.017 38.627 1.00 87.38 85 GLU A C 1
ATOM 735 O O . GLU A 1 85 ? -15.275 10.148 38.002 1.00 87.38 85 GLU A O 1
ATOM 740 N N . GLU A 1 86 ? -16.331 9.649 39.913 1.00 91.25 86 GLU A N 1
ATOM 741 C CA . GLU A 1 86 ? -15.117 9.268 40.641 1.00 91.25 86 GLU A CA 1
ATOM 742 C C . GLU A 1 86 ? -14.600 7.916 40.126 1.00 91.25 86 GLU A C 1
ATOM 744 O O . GLU A 1 86 ? -13.406 7.799 39.859 1.00 91.25 86 GLU A O 1
ATOM 749 N N . ILE A 1 87 ? -15.484 6.933 39.898 1.00 89.94 87 ILE A N 1
ATOM 750 C CA . ILE A 1 87 ? -15.125 5.636 39.294 1.00 89.94 87 ILE A CA 1
ATOM 751 C C . ILE A 1 87 ? -14.603 5.826 37.861 1.00 89.94 87 ILE A C 1
ATOM 753 O O . ILE A 1 87 ? -13.539 5.301 37.541 1.00 89.94 87 ILE A O 1
ATOM 757 N N . ASP A 1 88 ? -15.277 6.626 37.027 1.00 88.50 88 ASP A N 1
ATOM 758 C CA . ASP A 1 88 ? -14.821 6.948 35.664 1.00 88.50 88 ASP A CA 1
ATOM 759 C C . ASP A 1 88 ? -13.434 7.603 35.656 1.00 88.50 88 ASP A C 1
ATOM 761 O O . ASP A 1 88 ? -12.588 7.274 34.823 1.00 88.50 88 ASP A O 1
ATOM 765 N N . HIS A 1 89 ? -13.176 8.521 36.591 1.00 89.38 89 HIS A N 1
ATOM 766 C CA . HIS A 1 89 ? -11.864 9.141 36.738 1.00 89.38 89 HIS A CA 1
ATOM 767 C C . HIS A 1 89 ? -10.782 8.148 37.180 1.00 89.38 89 HIS A C 1
ATOM 769 O O . HIS A 1 89 ? -9.675 8.212 36.650 1.00 89.38 89 HIS A O 1
ATOM 775 N N . LEU A 1 90 ? -11.079 7.242 38.116 1.00 89.56 90 LEU A N 1
ATOM 776 C CA . LEU A 1 90 ? -10.129 6.218 38.561 1.00 89.56 90 LEU A CA 1
ATOM 777 C C . LEU A 1 90 ? -9.840 5.200 37.455 1.00 89.56 90 LEU A C 1
ATOM 779 O O . LEU A 1 90 ? -8.676 4.921 37.198 1.00 89.56 90 LEU A O 1
ATOM 783 N N . LEU A 1 91 ? -10.867 4.715 36.750 1.00 89.56 91 LEU A N 1
ATOM 784 C CA . LEU A 1 91 ? -10.709 3.846 35.582 1.00 89.56 91 LEU A CA 1
ATOM 785 C C . LEU A 1 91 ? -9.851 4.522 34.502 1.00 89.56 91 LEU A C 1
ATOM 787 O O . LEU A 1 91 ? -8.905 3.924 33.999 1.00 89.56 91 LEU A O 1
ATOM 791 N N . ALA A 1 92 ? -10.134 5.786 34.176 1.00 87.56 92 ALA A N 1
ATOM 792 C CA . ALA A 1 92 ? -9.354 6.553 33.208 1.00 87.56 92 ALA A CA 1
ATOM 793 C C . ALA A 1 92 ? -7.885 6.744 33.625 1.00 87.56 92 ALA A C 1
ATOM 795 O O . ALA A 1 92 ? -6.990 6.595 32.792 1.00 87.56 92 ALA A O 1
ATOM 796 N N . ASP A 1 93 ? -7.633 7.076 34.893 1.00 87.31 93 ASP A N 1
ATOM 797 C CA . ASP A 1 93 ? -6.278 7.282 35.407 1.00 87.31 93 ASP A CA 1
ATOM 798 C C . ASP A 1 93 ? -5.502 5.962 35.560 1.00 87.31 93 ASP A C 1
ATOM 800 O O . ASP A 1 93 ? -4.288 5.967 35.353 1.00 87.31 93 ASP A O 1
ATOM 804 N N . SER A 1 94 ? -6.177 4.843 35.860 1.00 86.12 94 SER A N 1
ATOM 805 C CA . SER A 1 94 ? -5.583 3.499 35.866 1.00 86.12 94 SER A CA 1
ATOM 806 C C . SER A 1 94 ? -4.989 3.150 34.504 1.00 86.12 94 SER A C 1
ATOM 808 O O . SER A 1 94 ? -3.830 2.747 34.452 1.00 86.12 94 SER A O 1
ATOM 810 N N . ILE A 1 95 ? -5.730 3.368 33.408 1.00 84.06 95 ILE A N 1
ATOM 811 C CA . ILE A 1 95 ? -5.229 3.119 32.044 1.00 84.06 95 ILE A CA 1
ATOM 812 C C . ILE A 1 95 ? -4.010 3.991 31.736 1.00 84.06 95 ILE A C 1
ATOM 814 O O . ILE A 1 95 ? -2.978 3.470 31.320 1.00 84.06 95 ILE A O 1
ATOM 818 N N . ASP A 1 96 ? -4.085 5.292 32.033 1.00 77.75 96 ASP A N 1
ATOM 819 C CA . ASP A 1 96 ? -2.967 6.225 31.841 1.00 77.75 96 ASP A CA 1
ATOM 820 C C . ASP A 1 96 ? -1.709 5.850 32.675 1.00 77.75 96 ASP A C 1
ATOM 822 O O . ASP A 1 96 ? -0.627 6.382 32.420 1.00 77.75 96 ASP A O 1
ATOM 826 N N . TYR A 1 97 ? -1.828 4.974 33.685 1.00 71.25 97 TYR A N 1
ATOM 827 C CA . TYR A 1 97 ? -0.711 4.471 34.500 1.00 71.25 97 TYR A CA 1
ATOM 828 C C . TYR A 1 97 ? -0.059 3.190 33.966 1.00 71.25 97 TYR A C 1
ATOM 830 O O . TYR A 1 97 ? 1.109 2.943 34.282 1.00 71.25 97 TYR A O 1
ATOM 838 N N . LEU A 1 98 ? -0.757 2.407 33.136 1.00 64.06 98 LEU A N 1
ATOM 839 C CA . LEU A 1 98 ? -0.217 1.177 32.539 1.00 64.06 98 LEU A CA 1
ATOM 840 C C . LEU A 1 98 ? 0.952 1.468 31.582 1.00 64.06 98 LEU A C 1
ATOM 842 O O . LEU A 1 98 ? 1.842 0.640 31.422 1.00 64.06 98 LEU A O 1
ATOM 846 N N . SER A 1 99 ? 1.019 2.675 31.009 1.00 57.56 99 SER A N 1
ATOM 847 C CA . SER A 1 99 ? 2.145 3.126 30.179 1.00 57.56 99 SER A CA 1
ATOM 848 C C . SER A 1 99 ? 3.365 3.631 30.979 1.00 57.56 99 SER A C 1
ATOM 850 O O . SER A 1 99 ? 4.288 4.201 30.394 1.00 57.56 99 SER A O 1
ATOM 852 N N . GLY A 1 100 ? 3.358 3.524 32.314 1.00 58.66 100 GLY A N 1
ATOM 853 C CA . GLY A 1 100 ? 4.361 4.109 33.213 1.00 58.66 100 GLY A CA 1
ATOM 854 C C . GLY A 1 100 ? 5.217 3.092 33.981 1.00 58.66 100 GLY A C 1
ATOM 855 O O . GLY A 1 100 ? 4.984 1.891 33.969 1.00 58.66 100 GLY A O 1
ATOM 856 N N . THR A 1 101 ? 6.202 3.583 34.742 1.00 49.16 101 THR A N 1
ATOM 857 C CA . THR A 1 101 ? 7.147 2.759 35.533 1.00 49.16 101 THR A CA 1
ATOM 858 C C . THR A 1 101 ? 6.548 2.078 36.778 1.00 49.16 101 THR A C 1
ATOM 860 O O . THR A 1 101 ? 7.290 1.546 37.602 1.00 49.16 101 THR A O 1
ATOM 863 N N . TRP A 1 102 ? 5.222 2.100 36.945 1.00 53.53 102 TRP A N 1
ATOM 864 C CA . TRP A 1 102 ? 4.510 1.611 38.133 1.00 53.53 102 TRP A CA 1
ATOM 865 C C . TRP A 1 102 ? 3.194 0.902 37.762 1.00 53.53 102 TRP A C 1
ATOM 867 O O . TRP A 1 102 ? 2.150 1.195 38.344 1.00 53.53 102 TRP A O 1
ATOM 877 N N . THR A 1 103 ? 3.261 -0.011 36.790 1.00 55.72 103 THR A N 1
ATOM 878 C CA . THR A 1 103 ? 2.129 -0.748 36.188 1.00 55.72 103 THR A CA 1
ATOM 879 C C . THR A 1 103 ? 1.124 -1.309 37.205 1.00 55.72 103 THR A C 1
ATOM 881 O O . THR A 1 103 ? -0.069 -1.022 37.116 1.00 55.72 103 THR A O 1
ATOM 884 N N . TYR A 1 104 ? 1.619 -2.000 38.238 1.00 57.84 104 TYR A N 1
ATOM 885 C CA . TYR A 1 104 ? 0.821 -2.793 39.186 1.00 57.84 104 TYR A CA 1
ATOM 886 C C . TYR A 1 104 ? -0.350 -2.065 39.877 1.00 57.84 104 TYR A C 1
ATOM 888 O O . TYR A 1 104 ? -1.300 -2.714 40.302 1.00 57.84 104 TYR A O 1
ATOM 896 N N . SER A 1 105 ? -0.312 -0.733 40.041 1.00 61.09 105 SER A N 1
ATOM 897 C CA . SER A 1 105 ? -1.395 -0.016 40.742 1.00 61.09 105 SER A CA 1
ATOM 898 C C . SER A 1 105 ? -2.624 0.291 39.882 1.00 61.09 105 SER A C 1
ATOM 900 O O . SER A 1 105 ? -3.666 0.615 40.447 1.00 61.09 105 SER A O 1
ATOM 902 N N . GLY A 1 106 ? -2.502 0.242 38.550 1.00 66.31 106 GLY A N 1
ATOM 903 C CA . GLY A 1 106 ? -3.625 0.479 37.635 1.00 66.31 106 GLY A CA 1
ATOM 904 C C . GLY A 1 106 ? -4.507 -0.759 37.468 1.00 66.31 106 GLY A C 1
ATOM 905 O O . GLY A 1 106 ? -5.731 -0.644 37.559 1.00 66.31 106 GLY A O 1
ATOM 906 N N . GLU A 1 107 ? -3.859 -1.915 37.292 1.00 72.94 107 GLU A N 1
ATOM 907 C CA . GLU A 1 107 ? -4.458 -3.241 37.057 1.00 72.94 107 GLU A CA 1
ATOM 908 C C . GLU A 1 107 ? -5.415 -3.620 38.187 1.00 72.94 107 GLU A C 1
ATOM 910 O O . GLU A 1 107 ? -6.630 -3.653 37.994 1.00 72.94 107 GLU A O 1
ATOM 915 N N . ALA A 1 108 ? -4.895 -3.688 39.416 1.00 76.62 108 ALA A N 1
ATOM 916 C CA . ALA A 1 108 ? -5.654 -4.125 40.585 1.00 76.62 108 ALA A CA 1
ATOM 917 C C . ALA A 1 108 ? -6.916 -3.297 40.907 1.00 76.62 108 ALA A C 1
ATOM 919 O O . ALA A 1 108 ? -7.729 -3.737 41.717 1.00 76.62 108 ALA A O 1
ATOM 920 N N . PHE A 1 109 ? -7.088 -2.091 40.345 1.00 81.88 109 PHE A N 1
ATOM 921 C CA . PHE A 1 109 ? -8.343 -1.348 40.497 1.00 81.88 109 PHE A CA 1
ATOM 922 C C . PHE A 1 109 ? -9.421 -1.818 39.515 1.00 81.88 109 PHE A C 1
ATOM 924 O O . PHE A 1 109 ? -10.575 -1.950 39.926 1.00 81.88 109 PHE A O 1
ATOM 931 N N . PHE A 1 110 ? -9.077 -2.085 38.248 1.00 81.50 110 PHE A 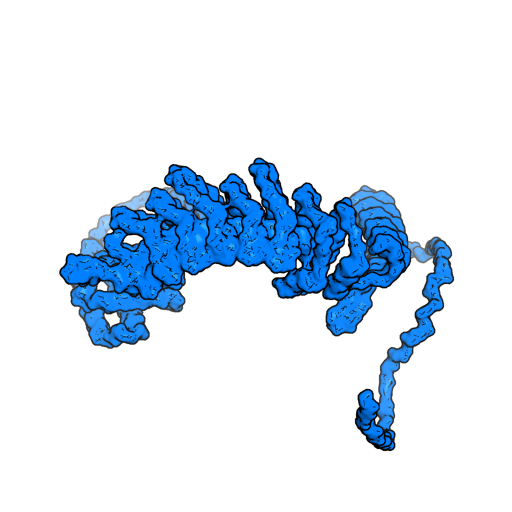N 1
ATOM 932 C CA . PHE A 1 110 ? -10.055 -2.647 37.315 1.00 81.50 110 PHE A CA 1
ATOM 933 C C . PHE A 1 110 ? -10.294 -4.134 37.600 1.00 81.50 110 PHE A C 1
ATOM 935 O O . PHE A 1 110 ? -11.452 -4.537 37.586 1.00 81.50 110 PHE A O 1
ATOM 942 N N . ASP A 1 111 ? -9.262 -4.901 37.978 1.00 81.25 111 ASP A N 1
ATOM 943 C CA . ASP A 1 111 ? -9.412 -6.300 38.414 1.00 81.25 111 ASP A CA 1
ATOM 944 C C . ASP A 1 111 ? -10.402 -6.389 39.579 1.00 81.25 111 ASP A C 1
ATOM 946 O O . ASP A 1 111 ? -11.372 -7.136 39.528 1.00 81.25 111 ASP A O 1
ATOM 950 N N . PHE A 1 112 ? -10.237 -5.531 40.596 1.00 85.31 112 PHE A N 1
ATOM 951 C CA . PHE A 1 112 ? -11.167 -5.469 41.720 1.00 85.31 112 PHE A CA 1
ATOM 952 C C . PHE A 1 112 ? -12.591 -5.102 41.280 1.00 85.31 112 PHE A C 1
ATOM 954 O O . PHE A 1 112 ? -13.550 -5.674 41.789 1.00 85.31 112 PHE A O 1
ATOM 961 N N . LEU A 1 113 ? -12.762 -4.174 40.329 1.00 87.81 113 LEU A N 1
ATOM 962 C CA . LEU A 1 113 ? -14.083 -3.849 39.777 1.00 87.81 113 LEU A CA 1
ATOM 963 C C . LEU A 1 113 ? -14.721 -5.046 39.048 1.00 87.81 113 LEU A C 1
ATOM 965 O O . LEU A 1 113 ? -15.927 -5.258 39.187 1.00 87.81 113 LEU A O 1
ATOM 969 N N . VAL A 1 114 ? -13.934 -5.840 38.319 1.00 86.00 114 VAL A N 1
ATOM 970 C CA . VAL A 1 114 ? -14.395 -7.073 37.664 1.00 86.00 114 VAL A CA 1
ATOM 971 C C . VAL A 1 114 ? -14.754 -8.143 38.705 1.00 86.00 114 VAL A C 1
ATOM 973 O O . VAL A 1 114 ? -15.861 -8.681 38.649 1.00 86.00 114 VAL A O 1
ATOM 976 N N . ASP A 1 115 ? -13.895 -8.377 39.703 1.00 85.44 115 ASP A N 1
ATOM 977 C CA . ASP A 1 115 ? -14.098 -9.345 40.794 1.00 85.44 115 ASP A CA 1
ATOM 978 C C . ASP A 1 115 ? -15.374 -9.068 41.603 1.00 85.44 115 ASP A C 1
ATOM 980 O O . ASP A 1 115 ? -16.145 -9.983 41.898 1.00 85.44 115 ASP A O 1
ATOM 984 N N . ILE A 1 116 ? -15.647 -7.799 41.941 1.00 86.62 116 ILE A N 1
ATOM 985 C CA . ILE A 1 116 ? -16.886 -7.432 42.650 1.00 86.62 116 ILE A CA 1
ATOM 986 C C . ILE A 1 116 ? -18.136 -7.481 41.750 1.00 86.62 116 ILE A C 1
ATOM 988 O O . ILE A 1 116 ? -19.243 -7.226 42.230 1.00 86.62 116 ILE A O 1
ATOM 992 N N . GLY A 1 117 ? -17.982 -7.757 40.450 1.00 86.94 117 GLY A N 1
ATOM 993 C CA . GLY A 1 117 ? -19.063 -7.734 39.468 1.00 86.94 117 GLY A CA 1
ATOM 994 C C . GLY A 1 117 ? -19.626 -6.333 39.213 1.00 86.94 117 GLY A C 1
ATOM 995 O O . GLY A 1 117 ? -20.827 -6.193 38.955 1.00 86.94 117 GLY A O 1
ATOM 996 N N . TYR A 1 118 ? -18.798 -5.287 39.318 1.00 89.62 118 TYR A N 1
ATOM 997 C CA . TYR A 1 118 ? -19.215 -3.923 39.004 1.00 89.62 118 TYR A CA 1
ATOM 998 C C . TYR A 1 118 ? -19.561 -3.806 37.518 1.00 89.62 118 TYR A C 1
ATOM 1000 O O . TYR A 1 118 ? -18.843 -4.291 36.646 1.00 89.62 118 TYR A O 1
ATOM 1008 N N . LYS A 1 119 ? -20.678 -3.135 37.236 1.00 91.00 119 LYS A N 1
ATOM 1009 C CA . LYS A 1 119 ? -21.187 -2.922 35.883 1.00 91.00 119 LYS A CA 1
ATOM 1010 C C . LYS A 1 119 ? -21.537 -1.463 35.710 1.00 91.00 119 LYS A C 1
ATOM 1012 O O . LYS A 1 119 ? -22.170 -0.874 36.590 1.00 91.00 119 LYS A O 1
ATOM 1017 N N . ASP A 1 120 ? -21.140 -0.911 34.576 1.00 91.94 120 ASP A N 1
ATOM 1018 C CA . ASP A 1 120 ? -21.495 0.448 34.218 1.00 91.94 120 ASP A CA 1
ATOM 1019 C C . ASP A 1 120 ? -23.008 0.581 33.987 1.00 91.94 120 ASP A C 1
ATOM 1021 O O . ASP A 1 120 ? -23.655 -0.273 33.375 1.00 91.94 120 ASP A O 1
ATOM 1025 N N . GLU A 1 121 ? -23.566 1.683 34.475 1.00 89.69 121 GLU A N 1
ATOM 1026 C CA . GLU A 1 121 ? -24.962 2.054 34.276 1.00 89.69 121 GLU A CA 1
ATOM 1027 C C . GLU A 1 121 ? -25.000 3.346 33.455 1.00 89.69 121 GLU A C 1
ATOM 1029 O O . GLU A 1 121 ? -24.411 4.346 33.884 1.00 89.69 121 GLU A O 1
ATOM 1034 N N . PRO A 1 122 ? -25.652 3.365 32.278 1.00 90.56 122 PRO A N 1
ATOM 1035 C CA . PRO A 1 122 ? -25.736 4.568 31.465 1.00 90.56 122 PRO A CA 1
ATOM 1036 C C . PRO A 1 122 ? -26.531 5.657 32.168 1.00 90.56 122 PRO A C 1
ATOM 1038 O O . PRO A 1 122 ? -27.537 5.392 32.824 1.00 90.56 122 PRO A O 1
ATOM 1041 N N . ASP A 1 123 ? -26.095 6.901 31.980 1.00 89.69 123 ASP A N 1
ATOM 1042 C CA . ASP A 1 123 ? -26.974 8.040 32.228 1.00 89.69 123 ASP A CA 1
ATOM 1043 C C . ASP A 1 123 ? -28.096 7.984 31.193 1.00 89.69 123 ASP A C 1
ATOM 1045 O O . ASP A 1 123 ? -27.851 7.605 30.045 1.00 89.69 123 ASP A O 1
ATOM 1049 N N . VAL A 1 124 ? -29.315 8.335 31.586 1.00 93.00 124 VAL A N 1
ATOM 1050 C CA . VAL A 1 124 ? -30.485 8.284 30.703 1.00 93.00 124 VAL A CA 1
ATOM 1051 C C . VAL A 1 124 ? -31.113 9.661 30.530 1.00 93.00 124 VAL A C 1
ATOM 1053 O O . VAL A 1 124 ? -31.003 10.515 31.411 1.00 93.00 124 VAL A O 1
ATOM 1056 N N . ASP A 1 125 ? -31.749 9.879 29.382 1.00 92.38 125 ASP A N 1
ATOM 1057 C CA . ASP A 1 125 ? -32.575 11.060 29.126 1.00 92.38 125 ASP A CA 1
ATOM 1058 C C . ASP A 1 125 ? -33.961 10.970 29.803 1.00 92.38 125 ASP A C 1
ATOM 1060 O O . ASP A 1 125 ? -34.267 10.024 30.534 1.00 92.38 125 ASP A O 1
ATOM 1064 N N . GLU A 1 126 ? -34.811 11.976 29.573 1.00 93.06 126 GLU A N 1
ATOM 1065 C CA . GLU A 1 126 ? -36.176 12.042 30.122 1.00 93.06 126 GLU A CA 1
ATOM 1066 C C . GLU A 1 126 ? -37.086 10.894 29.630 1.00 93.06 126 GLU A C 1
ATOM 1068 O O . GLU A 1 126 ? -38.027 10.525 30.334 1.00 93.06 126 GLU A O 1
ATOM 1073 N N . ASP A 1 127 ? -36.781 10.292 28.471 1.00 91.62 127 ASP A N 1
ATOM 1074 C CA . ASP A 1 127 ? -37.468 9.113 27.922 1.00 91.62 127 ASP A CA 1
ATOM 1075 C C . ASP A 1 127 ? -36.901 7.785 28.480 1.00 91.62 127 ASP A C 1
ATOM 1077 O O . ASP A 1 127 ? -37.400 6.706 28.147 1.00 91.62 127 ASP A O 1
ATOM 1081 N N . GLY A 1 128 ? -35.843 7.832 29.297 1.00 88.81 128 GLY A N 1
ATOM 1082 C CA . GLY A 1 128 ? -35.144 6.657 29.817 1.00 88.81 128 GLY A CA 1
ATOM 1083 C C . GLY A 1 128 ? -34.138 6.021 28.847 1.00 88.81 128 GLY A C 1
ATOM 1084 O O . GLY A 1 128 ? -33.711 4.887 29.081 1.00 88.81 128 GLY A O 1
ATOM 1085 N N . LYS A 1 129 ? -33.744 6.705 27.763 1.00 89.81 129 LYS A N 1
ATOM 1086 C CA . LYS A 1 129 ? -32.782 6.187 26.773 1.00 89.81 129 LYS A CA 1
ATOM 1087 C C . LYS A 1 129 ? -31.333 6.507 27.168 1.00 89.81 129 LYS A C 1
ATOM 1089 O O . LYS A 1 129 ? -31.071 7.622 27.616 1.00 89.81 129 LYS A O 1
ATOM 1094 N N . PRO A 1 130 ? -30.372 5.587 26.955 1.00 91.31 130 PRO A N 1
ATOM 1095 C CA . PRO A 1 130 ? -28.954 5.817 27.239 1.00 91.31 130 PRO A CA 1
ATOM 1096 C C . PRO A 1 130 ? -28.344 7.034 26.521 1.00 91.31 130 PRO A C 1
ATOM 1098 O O . PRO A 1 130 ? -28.398 7.154 25.295 1.00 91.31 130 PRO A O 1
ATOM 1101 N N . LEU A 1 131 ? -27.668 7.898 27.279 1.00 91.88 131 LEU A N 1
ATOM 1102 C CA . LEU A 1 131 ? -26.858 9.001 26.770 1.00 91.88 131 LEU A CA 1
ATOM 1103 C C . LEU A 1 131 ? -25.512 8.470 26.256 1.00 91.88 131 LEU A C 1
ATOM 1105 O O . LEU A 1 131 ? -24.592 8.188 27.021 1.00 91.88 131 LEU A O 1
ATOM 1109 N N . LEU A 1 132 ? -25.381 8.361 24.933 1.00 92.75 132 LEU A N 1
ATOM 1110 C CA . LEU A 1 132 ? -24.225 7.707 24.308 1.00 92.75 132 LEU A CA 1
ATOM 1111 C C . LEU A 1 132 ? -22.928 8.539 24.315 1.00 92.75 132 LEU A C 1
ATOM 1113 O O . LEU A 1 132 ? -21.857 7.975 24.130 1.00 92.75 132 LEU A O 1
ATOM 1117 N N . ARG A 1 133 ? -22.961 9.864 24.509 1.00 94.12 133 ARG A N 1
ATOM 1118 C CA . ARG A 1 133 ? -21.742 10.704 24.465 1.00 94.12 133 ARG A CA 1
ATOM 1119 C C . ARG A 1 133 ? -20.966 10.642 25.789 1.00 94.12 133 ARG A C 1
ATOM 1121 O O . ARG A 1 133 ? -21.253 11.422 26.694 1.00 94.12 133 ARG A O 1
ATOM 1128 N N . ARG A 1 134 ? -19.973 9.747 25.893 1.00 92.56 134 ARG A N 1
ATOM 1129 C CA . ARG A 1 134 ? -19.133 9.555 27.092 1.00 92.56 134 ARG A CA 1
ATOM 1130 C C . ARG A 1 134 ? -17.757 8.964 26.754 1.00 92.56 134 ARG A C 1
ATOM 1132 O O . ARG A 1 134 ? -17.639 7.834 26.283 1.00 92.56 134 ARG A O 1
ATOM 1139 N N . THR A 1 135 ? -16.691 9.696 27.080 1.00 93.12 135 THR A N 1
ATOM 1140 C CA . THR A 1 135 ? -15.295 9.243 26.920 1.00 93.12 135 THR A CA 1
ATOM 1141 C C . THR A 1 135 ? -14.877 8.310 28.072 1.00 93.12 135 THR A C 1
ATOM 1143 O O . THR A 1 135 ? -14.224 8.724 29.029 1.00 93.12 135 THR A O 1
ATOM 1146 N N . THR A 1 136 ? -15.276 7.039 27.976 1.00 93.75 136 THR A N 1
ATOM 1147 C CA . THR A 1 136 ? -14.950 5.938 28.914 1.00 93.75 136 THR A CA 1
ATOM 1148 C C . THR A 1 136 ? -13.474 5.493 28.887 1.00 93.75 136 THR A C 1
ATOM 1150 O O . THR A 1 136 ? -12.724 5.834 27.970 1.00 93.75 136 THR A O 1
ATOM 1153 N N . ALA A 1 137 ? -13.075 4.612 29.815 1.00 92.56 137 ALA A N 1
ATOM 1154 C CA . ALA A 1 137 ? -11.737 4.004 29.838 1.00 92.56 137 ALA A CA 1
ATOM 1155 C C . ALA A 1 137 ? -11.400 3.142 28.599 1.00 92.56 137 ALA A C 1
ATOM 1157 O O . ALA A 1 137 ? -10.276 3.219 28.113 1.00 92.56 137 ALA A O 1
ATOM 1158 N N . VAL A 1 138 ? -12.376 2.427 28.016 1.00 93.88 138 VAL A N 1
ATOM 1159 C CA . VAL A 1 138 ? -12.211 1.644 26.763 1.00 93.88 138 VAL A CA 1
ATOM 1160 C C . VAL A 1 138 ? -11.604 2.491 25.631 1.00 93.88 138 VAL A C 1
ATOM 1162 O O . VAL A 1 138 ? -10.614 2.108 25.013 1.00 93.88 138 VAL A O 1
ATOM 1165 N N . HIS A 1 139 ? -12.122 3.707 25.422 1.00 93.94 139 HIS A N 1
ATOM 1166 C CA . HIS A 1 139 ? -11.596 4.650 24.431 1.00 93.94 139 HIS A CA 1
ATOM 1167 C C . HIS A 1 139 ? -10.164 5.124 24.739 1.00 93.94 139 HIS A C 1
ATOM 1169 O O . HIS A 1 139 ? -9.413 5.450 23.820 1.00 93.94 139 HIS A O 1
ATOM 1175 N N . ARG A 1 140 ? -9.768 5.187 26.018 1.00 91.06 140 ARG A N 1
ATOM 1176 C CA . ARG A 1 140 ? -8.408 5.580 26.428 1.00 91.06 140 ARG A CA 1
ATOM 1177 C C . ARG A 1 140 ? -7.403 4.463 26.182 1.00 91.06 140 ARG A C 1
ATOM 1179 O O . ARG A 1 140 ? -6.338 4.749 25.644 1.00 91.06 140 ARG A O 1
ATOM 1186 N N . ALA A 1 141 ? -7.771 3.226 26.513 1.00 89.62 141 ALA A N 1
ATOM 1187 C CA . ALA A 1 141 ? -6.951 2.037 26.296 1.00 89.62 141 ALA A CA 1
ATOM 1188 C C . ALA A 1 141 ? -6.619 1.872 24.803 1.00 89.62 141 ALA A C 1
ATOM 1190 O O . ALA A 1 141 ? -5.447 1.877 24.418 1.00 89.62 141 ALA A O 1
ATOM 1191 N N . ALA A 1 142 ? -7.647 1.927 23.947 1.00 89.75 142 ALA A N 1
ATOM 1192 C CA . ALA A 1 142 ? -7.498 1.876 22.493 1.00 89.75 142 ALA A CA 1
ATOM 1193 C C . ALA A 1 142 ? -6.607 2.997 21.923 1.00 89.75 142 ALA A C 1
ATOM 1195 O O . ALA A 1 142 ? -5.774 2.754 21.052 1.00 89.75 142 ALA A O 1
ATOM 1196 N N . LYS A 1 143 ? -6.733 4.232 22.435 1.00 87.94 143 LYS A N 1
ATOM 1197 C CA . LYS A 1 143 ? -5.891 5.373 22.020 1.00 87.94 143 LYS A CA 1
ATOM 1198 C C . LYS A 1 143 ? -4.426 5.249 22.431 1.00 87.94 143 LYS A C 1
ATOM 1200 O O . LYS A 1 143 ? -3.580 5.887 21.810 1.00 87.94 143 LYS A O 1
ATOM 1205 N N . GLN A 1 144 ? -4.130 4.467 23.465 1.00 84.38 144 GLN A N 1
ATOM 1206 C CA . GLN A 1 144 ? -2.766 4.192 23.922 1.00 84.38 144 GLN A CA 1
ATOM 1207 C C . GLN A 1 144 ? -2.171 2.934 23.275 1.00 84.38 144 GLN A C 1
ATOM 1209 O O . GLN A 1 144 ? -0.980 2.684 23.435 1.00 84.38 144 GLN A O 1
ATOM 1214 N N . GLY A 1 145 ? -2.973 2.158 22.535 1.00 82.62 145 GLY A N 1
ATOM 1215 C CA . GLY A 1 145 ? -2.570 0.856 21.999 1.00 82.62 145 GLY A CA 1
ATOM 1216 C C . GLY A 1 145 ? -2.395 -0.219 23.076 1.00 82.62 145 GLY A C 1
ATOM 1217 O O . GLY A 1 145 ? -1.773 -1.241 22.808 1.00 82.62 145 GLY A O 1
ATOM 1218 N N . ASN A 1 146 ? -2.912 0.012 24.287 1.00 79.25 146 ASN A N 1
ATOM 1219 C CA . ASN A 1 146 ? -2.953 -0.992 25.344 1.00 79.25 146 ASN A CA 1
ATOM 1220 C C . ASN A 1 146 ? -4.248 -1.786 25.180 1.00 79.25 146 ASN A C 1
ATOM 1222 O O . ASN A 1 146 ? -5.287 -1.403 25.719 1.00 79.25 146 ASN A O 1
ATOM 1226 N N . TYR A 1 147 ? -4.188 -2.836 24.366 1.00 77.25 147 TYR A N 1
ATOM 1227 C CA . TYR A 1 147 ? -5.355 -3.657 24.080 1.00 77.25 147 TYR A CA 1
ATOM 1228 C C . TYR A 1 147 ? -5.592 -4.706 25.168 1.00 77.25 147 TYR A C 1
ATOM 1230 O O . TYR A 1 147 ? -6.740 -4.888 25.533 1.00 77.25 147 TYR A O 1
ATOM 1238 N N . ASP A 1 148 ? -4.556 -5.280 25.788 1.00 76.31 148 ASP A N 1
ATOM 1239 C CA . ASP A 1 148 ? -4.656 -6.366 26.786 1.00 76.31 148 ASP A CA 1
ATOM 1240 C C . ASP A 1 148 ? -5.739 -6.160 27.872 1.00 76.31 148 ASP A C 1
ATOM 1242 O O . ASP A 1 148 ? -6.415 -7.107 28.265 1.00 76.31 148 ASP A O 1
ATOM 1246 N N . CYS A 1 149 ? -5.959 -4.920 28.326 1.00 81.38 149 CYS A N 1
ATOM 1247 C CA . CYS A 1 149 ? -6.976 -4.577 29.332 1.00 81.38 149 CYS A CA 1
ATOM 1248 C C . CYS A 1 149 ? -8.404 -4.329 28.788 1.00 81.38 149 CYS A C 1
ATOM 1250 O O . CYS A 1 149 ? -9.335 -4.131 29.569 1.00 81.38 149 CYS A O 1
ATOM 1252 N N . VAL A 1 150 ? -8.616 -4.304 27.471 1.00 86.50 150 VAL A N 1
ATOM 1253 C CA . VAL A 1 150 ? -9.893 -3.918 26.844 1.00 86.50 150 VAL A CA 1
ATOM 1254 C C . VAL A 1 150 ? -10.989 -4.967 27.058 1.00 86.50 150 VAL A C 1
ATOM 1256 O O . VAL A 1 150 ? -12.124 -4.571 27.319 1.00 86.50 150 VAL A O 1
ATOM 1259 N N . ASP A 1 151 ? -10.676 -6.269 27.037 1.00 86.50 151 ASP A N 1
ATOM 1260 C CA . ASP A 1 151 ? -11.652 -7.325 27.376 1.00 86.50 151 ASP A CA 1
ATOM 1261 C C . ASP A 1 151 ? -12.164 -7.177 28.821 1.00 86.50 151 ASP A C 1
ATOM 1263 O O . ASP A 1 151 ? -13.372 -7.144 29.063 1.00 86.50 151 ASP A O 1
ATOM 1267 N N . GLU A 1 152 ? -11.256 -6.968 29.780 1.00 87.31 152 GLU A N 1
ATOM 1268 C CA . GLU A 1 152 ? -11.600 -6.726 31.188 1.00 87.31 152 GLU A CA 1
ATOM 1269 C C . GLU A 1 152 ? -12.481 -5.478 31.356 1.00 87.31 152 GLU A C 1
ATOM 1271 O O . GLU A 1 152 ? -13.504 -5.506 32.047 1.00 87.31 152 GLU A O 1
ATOM 1276 N N . LEU A 1 153 ? -12.164 -4.389 30.646 1.00 91.56 153 LEU A N 1
ATOM 1277 C CA . LEU A 1 153 ? -13.012 -3.196 30.630 1.00 91.56 153 LEU A CA 1
ATOM 1278 C C . LEU A 1 153 ? -14.411 -3.482 30.057 1.00 91.56 153 LEU A C 1
ATOM 1280 O O . LEU A 1 153 ? -15.388 -2.921 30.553 1.00 91.56 153 LEU A O 1
ATOM 1284 N N . PHE A 1 154 ? -14.556 -4.362 29.065 1.00 93.06 154 PHE A N 1
ATOM 1285 C CA . PHE A 1 154 ? -15.868 -4.753 28.539 1.00 93.06 154 PHE A CA 1
ATOM 1286 C C . PHE A 1 154 ? -16.676 -5.665 29.477 1.00 93.06 154 PHE A C 1
ATOM 1288 O O . PHE A 1 154 ? -17.895 -5.748 29.322 1.00 93.06 154 PHE A O 1
ATOM 1295 N N . LYS A 1 155 ? -16.070 -6.272 30.508 1.00 91.75 155 LYS A N 1
ATOM 1296 C CA . LYS A 1 155 ? -16.823 -6.922 31.602 1.00 91.75 155 LYS A CA 1
ATOM 1297 C C . LYS A 1 155 ? -17.536 -5.881 32.475 1.00 91.75 155 LYS A C 1
ATOM 1299 O O . LYS A 1 155 ? -18.680 -6.102 32.879 1.00 91.75 155 LYS A O 1
ATOM 1304 N N . ILE A 1 156 ? -16.914 -4.714 32.674 1.00 92.12 156 ILE A N 1
ATOM 1305 C CA . ILE A 1 156 ? -17.530 -3.544 33.325 1.00 92.12 156 ILE A CA 1
ATOM 1306 C C . ILE A 1 156 ? -18.566 -2.895 32.393 1.00 92.12 156 ILE A C 1
ATOM 1308 O O . ILE A 1 156 ? -19.728 -2.731 32.770 1.00 92.12 156 ILE A O 1
ATOM 1312 N N . TYR A 1 157 ? -18.177 -2.568 31.158 1.00 93.44 157 TYR A N 1
ATOM 1313 C CA . TYR A 1 157 ? -19.041 -1.963 30.136 1.00 93.44 157 TYR A CA 1
ATOM 1314 C C . TYR A 1 157 ? -19.825 -3.023 29.329 1.00 93.44 157 TYR A C 1
ATOM 1316 O O . TYR A 1 157 ? -19.922 -2.952 28.108 1.00 93.44 157 TYR A O 1
ATOM 1324 N N . CYS A 1 158 ? -20.411 -4.015 30.007 1.00 90.00 158 CYS A N 1
ATOM 1325 C CA . CYS A 1 158 ? -21.040 -5.191 29.381 1.00 90.00 158 CYS A CA 1
ATOM 1326 C C . CYS A 1 158 ? -22.460 -4.967 28.810 1.00 90.00 158 CYS A C 1
ATOM 1328 O O . CYS A 1 158 ? -23.192 -5.929 28.564 1.00 90.00 158 CYS A O 1
ATOM 1330 N N . ARG A 1 159 ? -22.877 -3.709 28.617 1.00 91.88 159 ARG A N 1
ATOM 1331 C CA . ARG A 1 159 ? -24.170 -3.338 28.023 1.00 91.88 159 ARG A CA 1
ATOM 1332 C C . ARG A 1 159 ? -24.014 -3.047 26.535 1.00 91.88 159 ARG A C 1
ATOM 1334 O O . ARG A 1 159 ? -23.807 -1.910 26.132 1.00 91.88 159 ARG A O 1
ATOM 1341 N N . PHE A 1 160 ? -24.139 -4.088 25.718 1.00 92.25 160 PHE A N 1
ATOM 1342 C CA . PHE A 1 160 ? -23.983 -4.002 24.260 1.00 92.25 160 PHE A CA 1
ATOM 1343 C C . PHE A 1 160 ? -25.149 -3.291 23.547 1.00 92.25 160 PHE A C 1
ATOM 1345 O O . PHE A 1 160 ? -25.027 -2.934 22.381 1.00 92.25 160 PHE A O 1
ATOM 1352 N N . ASP A 1 161 ? -26.233 -2.985 24.270 1.00 90.38 161 ASP A N 1
ATOM 1353 C CA . ASP A 1 161 ? -27.268 -2.029 23.860 1.00 90.38 161 ASP A CA 1
ATOM 1354 C C . ASP A 1 161 ? -26.836 -0.551 24.015 1.00 90.38 161 ASP A C 1
ATOM 1356 O O . ASP A 1 161 ? -27.546 0.358 23.584 1.00 90.38 161 ASP A O 1
ATOM 1360 N N . VAL A 1 162 ? -25.666 -0.295 24.615 1.00 93.62 162 VAL A N 1
ATOM 1361 C CA . VAL A 1 162 ? -25.098 1.037 24.860 1.00 93.62 162 VAL A CA 1
ATOM 1362 C C . VAL A 1 162 ? -23.749 1.167 24.154 1.00 93.62 162 VAL A C 1
ATOM 1364 O O . VAL A 1 162 ? -22.690 0.895 24.714 1.00 93.62 162 VAL A O 1
ATOM 1367 N N . ASN A 1 163 ? -23.769 1.641 22.910 1.00 95.31 163 ASN A N 1
ATOM 1368 C CA . ASN A 1 163 ? -22.541 1.946 22.181 1.00 95.31 163 ASN A CA 1
ATOM 1369 C C . ASN A 1 163 ? -22.066 3.375 22.503 1.00 95.31 163 ASN A C 1
ATOM 1371 O O . ASN A 1 163 ? -22.441 4.333 21.821 1.00 95.31 163 ASN A O 1
ATOM 1375 N N . TYR A 1 164 ? -21.280 3.536 23.573 1.00 96.38 164 TYR A N 1
ATOM 1376 C CA . TYR A 1 164 ? -20.733 4.844 23.948 1.00 96.38 164 TYR A CA 1
ATOM 1377 C C . TYR A 1 164 ? -19.818 5.413 22.867 1.00 96.38 164 TYR A C 1
ATOM 1379 O O . TYR A 1 164 ? -19.082 4.676 22.222 1.00 96.38 164 TYR A O 1
ATOM 1387 N N . ILE A 1 165 ? -19.834 6.737 22.726 1.00 96.06 165 ILE A N 1
ATOM 1388 C CA . ILE A 1 165 ? -19.112 7.518 21.725 1.00 96.06 165 ILE A CA 1
ATOM 1389 C C . ILE A 1 165 ? -18.298 8.608 22.427 1.00 96.06 165 ILE A C 1
ATOM 1391 O O . ILE A 1 165 ? -18.833 9.368 23.239 1.00 96.06 165 ILE A O 1
ATOM 1395 N N . ASP A 1 166 ? -17.018 8.717 22.086 1.00 94.94 166 ASP A N 1
ATOM 1396 C CA . ASP A 1 166 ? -16.101 9.701 22.658 1.00 94.94 166 ASP A CA 1
ATOM 1397 C C . ASP A 1 166 ? -16.040 11.039 21.892 1.00 94.94 166 ASP A C 1
ATOM 1399 O O . ASP A 1 166 ? -16.688 11.246 20.862 1.00 94.94 166 ASP A O 1
ATOM 1403 N N . ASP A 1 167 ? -15.202 11.964 22.370 1.00 93.19 167 ASP A N 1
ATOM 1404 C CA . ASP A 1 167 ? -14.998 13.295 21.770 1.00 93.19 167 ASP A CA 1
ATOM 1405 C C . ASP A 1 167 ? -14.398 13.275 20.343 1.00 93.19 167 ASP A C 1
ATOM 1407 O O . ASP A 1 167 ? -14.271 14.325 19.702 1.00 93.19 167 ASP A O 1
ATOM 1411 N N . SER A 1 168 ? -13.981 12.110 19.833 1.00 91.00 168 SER A N 1
ATOM 1412 C CA . SER A 1 168 ? -13.572 11.878 18.437 1.00 91.00 168 SER A CA 1
ATOM 1413 C C . SER A 1 168 ? -14.655 11.253 17.559 1.00 91.00 168 SER A C 1
ATOM 1415 O O . SER A 1 168 ? -14.468 11.192 16.344 1.00 91.00 168 SER A O 1
ATOM 1417 N N . GLY A 1 169 ? -15.776 10.821 18.132 1.00 93.69 169 GLY A N 1
ATOM 1418 C CA . GLY A 1 169 ? -16.744 9.994 17.421 1.00 93.69 169 GLY A CA 1
ATOM 1419 C C . GLY A 1 169 ? -16.316 8.531 17.294 1.00 93.69 169 GLY A C 1
ATOM 1420 O O . GLY A 1 169 ? -16.948 7.795 16.540 1.00 93.69 169 GLY A O 1
ATOM 1421 N N . LEU A 1 170 ? -15.252 8.114 17.992 1.00 95.94 170 LEU A N 1
ATOM 1422 C CA . LEU A 1 170 ? -14.916 6.702 18.146 1.00 95.94 170 LEU A CA 1
ATOM 1423 C C . LEU A 1 170 ? -15.947 6.093 19.100 1.00 95.94 170 LEU A C 1
ATOM 1425 O O . LEU A 1 170 ? -16.383 6.774 20.027 1.00 95.94 170 LEU A O 1
ATOM 1429 N N . SER A 1 171 ? -16.363 4.855 18.844 1.00 97.12 171 SER A N 1
ATOM 1430 C CA . SER A 1 171 ? -17.391 4.171 19.632 1.00 97.12 171 SER A CA 1
ATOM 1431 C C . SER A 1 171 ? -16.833 2.911 20.288 1.00 97.12 171 SER A C 1
ATOM 1433 O O . SER A 1 171 ? -15.780 2.420 19.875 1.00 97.12 171 SER A O 1
ATOM 1435 N N . HIS A 1 172 ? -17.532 2.350 21.274 1.00 97.19 172 HIS A N 1
ATOM 1436 C CA . HIS A 1 172 ? -17.183 1.044 21.844 1.00 97.19 172 HIS A CA 1
ATOM 1437 C C . HIS A 1 172 ? -17.130 -0.055 20.784 1.00 97.19 172 HIS A C 1
ATOM 1439 O O . HIS A 1 172 ? -16.175 -0.830 20.766 1.00 97.19 172 HIS A O 1
ATOM 1445 N N . PHE A 1 173 ? -18.084 -0.075 19.854 1.00 98.06 173 PHE A N 1
ATOM 1446 C CA . PHE A 1 173 ? -18.059 -1.013 18.733 1.00 98.06 173 PHE A CA 1
ATOM 1447 C C . PHE A 1 173 ? -16.844 -0.795 17.819 1.00 98.06 173 PHE A C 1
ATOM 1449 O O . PHE A 1 173 ? -16.173 -1.757 17.448 1.00 98.06 173 PHE A O 1
ATOM 1456 N N . HIS A 1 174 ? -16.495 0.464 17.522 1.00 97.81 174 HIS A N 1
ATOM 1457 C CA . HIS A 1 174 ? -15.284 0.789 16.761 1.00 97.81 174 HIS A CA 1
ATOM 1458 C C . HIS A 1 174 ? -14.010 0.311 17.478 1.00 97.81 174 HIS A C 1
ATOM 1460 O O . HIS A 1 174 ? -13.124 -0.233 16.827 1.00 97.81 174 HIS A O 1
ATOM 1466 N N . VAL A 1 175 ? -13.923 0.469 18.807 1.00 96.69 175 VAL A N 1
ATOM 1467 C CA . VAL A 1 175 ? -12.789 -0.030 19.606 1.00 96.69 175 VAL A CA 1
ATOM 1468 C C . VAL A 1 175 ? -12.709 -1.555 19.567 1.00 96.69 175 VAL A C 1
ATOM 1470 O O . VAL A 1 175 ? -11.625 -2.085 19.330 1.00 96.69 175 VAL A O 1
ATOM 1473 N N . ALA A 1 176 ? -13.831 -2.255 19.756 1.00 96.94 176 ALA A N 1
ATOM 1474 C CA . ALA A 1 176 ? -13.875 -3.715 19.684 1.00 96.94 176 ALA A CA 1
ATOM 1475 C C . ALA A 1 176 ? -13.403 -4.227 18.311 1.00 96.94 176 ALA A C 1
ATOM 1477 O O . ALA A 1 176 ? -12.615 -5.168 18.254 1.00 96.94 176 ALA A O 1
ATOM 1478 N N . CYS A 1 177 ? -13.802 -3.554 17.223 1.00 97.75 177 CYS A N 1
ATOM 1479 C CA . CYS A 1 177 ? -13.366 -3.897 15.867 1.00 97.75 177 CYS A CA 1
ATOM 1480 C C . CYS A 1 177 ? -11.887 -3.572 15.602 1.00 97.75 177 CYS A C 1
ATOM 1482 O O . CYS A 1 177 ? -11.197 -4.343 14.947 1.00 97.75 177 CYS A O 1
ATOM 1484 N N . GLN A 1 178 ? -11.394 -2.437 16.107 1.00 95.06 178 GLN A N 1
ATOM 1485 C CA . GLN A 1 178 ? -9.991 -2.026 15.977 1.00 95.06 178 GLN A CA 1
ATOM 1486 C C . GLN A 1 178 ? -9.031 -2.947 16.755 1.00 95.06 178 GLN A C 1
ATOM 1488 O O . GLN A 1 178 ? -7.848 -2.974 16.441 1.00 95.06 178 GLN A O 1
ATOM 1493 N N . SER A 1 179 ? -9.516 -3.635 17.790 1.00 93.31 179 SER A N 1
ATOM 1494 C CA . SER A 1 179 ? -8.675 -4.343 18.770 1.00 93.31 179 SER A CA 1
ATOM 1495 C C . SER A 1 179 ? -8.881 -5.866 18.771 1.00 93.31 179 SER A C 1
ATOM 1497 O O . SER A 1 179 ? -8.556 -6.517 19.759 1.00 93.31 179 SER A O 1
ATOM 1499 N N . GLY A 1 180 ? -9.494 -6.428 17.724 1.00 94.62 180 GLY A N 1
ATOM 1500 C CA . GLY A 1 180 ? -9.568 -7.884 17.531 1.00 94.62 180 GLY A CA 1
ATOM 1501 C C . GLY A 1 180 ? -10.618 -8.649 18.342 1.00 94.62 180 GLY A C 1
ATOM 1502 O O . GLY A 1 180 ? -10.663 -9.876 18.274 1.00 94.62 180 GLY A O 1
ATOM 1503 N N . TYR A 1 181 ? -11.495 -7.979 19.095 1.00 94.56 181 TYR A N 1
ATOM 1504 C CA . TYR A 1 181 ? -12.408 -8.654 20.028 1.00 94.56 181 TYR A CA 1
ATOM 1505 C C . TYR A 1 181 ? -13.658 -9.239 19.356 1.00 94.56 181 TYR A C 1
ATOM 1507 O O . TYR A 1 181 ? -14.764 -8.724 19.533 1.00 94.56 181 TYR A O 1
ATOM 1515 N N . GLU A 1 182 ? -13.496 -10.342 18.620 1.00 96.44 182 GLU A N 1
ATOM 1516 C CA . GLU A 1 182 ? -14.565 -11.038 17.882 1.00 96.44 182 GLU A CA 1
ATOM 1517 C C . GLU A 1 182 ? -15.844 -11.245 18.720 1.00 96.44 182 GLU A C 1
ATOM 1519 O O . GLU A 1 182 ? -16.920 -10.801 18.319 1.00 96.44 182 GLU A O 1
ATOM 1524 N N . ASP A 1 183 ? -15.733 -11.828 19.919 1.00 95.94 183 ASP A N 1
ATOM 1525 C CA . ASP A 1 183 ? -16.869 -12.083 20.824 1.00 95.94 183 ASP A CA 1
ATOM 1526 C C . ASP A 1 183 ? -17.626 -10.811 21.241 1.00 95.94 183 ASP A C 1
ATOM 1528 O O . ASP A 1 183 ? -18.808 -10.860 21.587 1.00 95.94 183 ASP A O 1
ATOM 1532 N N . ILE A 1 184 ? -16.947 -9.665 21.252 1.00 96.38 184 ILE A N 1
ATOM 1533 C CA . ILE A 1 184 ? -17.497 -8.370 21.665 1.00 96.38 184 ILE A CA 1
ATOM 1534 C C . ILE A 1 184 ? -18.160 -7.689 20.467 1.00 96.38 184 ILE A C 1
ATOM 1536 O O . ILE A 1 184 ? -19.297 -7.226 20.573 1.00 96.38 184 ILE A O 1
ATOM 1540 N N . VAL A 1 185 ? -17.495 -7.708 19.307 1.00 98.19 185 VAL A N 1
ATOM 1541 C CA . VAL A 1 185 ? -18.057 -7.282 18.016 1.00 98.19 185 VAL A CA 1
ATOM 1542 C C . VAL A 1 185 ? -19.346 -8.054 17.726 1.00 98.19 185 VAL A C 1
ATOM 1544 O O . VAL A 1 185 ? -20.372 -7.450 17.417 1.00 98.19 185 VAL A O 1
ATOM 1547 N N . LYS A 1 186 ? -19.334 -9.376 17.921 1.00 98.00 186 LYS A N 1
ATOM 1548 C CA . LYS A 1 186 ? -20.498 -10.247 17.742 1.00 98.00 186 LYS A CA 1
ATOM 1549 C C . LYS A 1 186 ? -21.665 -9.861 18.652 1.00 98.00 186 LYS A C 1
ATOM 1551 O O . LYS A 1 186 ? -22.778 -9.722 18.157 1.00 98.00 186 LYS A O 1
ATOM 1556 N N . LYS A 1 187 ? -21.424 -9.615 19.947 1.00 97.56 187 LYS A N 1
ATOM 1557 C CA . LYS A 1 187 ? -22.477 -9.167 20.881 1.00 97.56 187 LYS A CA 1
ATOM 1558 C C . LYS A 1 187 ? -23.089 -7.833 20.453 1.00 97.56 187 LYS A C 1
ATOM 1560 O O . LYS A 1 187 ? -24.307 -7.710 20.453 1.00 97.56 187 LYS A O 1
ATOM 1565 N N . PHE A 1 188 ? -22.288 -6.847 20.045 1.00 98.00 188 PHE A N 1
ATOM 1566 C CA . PHE A 1 188 ? -22.832 -5.586 19.522 1.00 98.00 188 PHE A CA 1
ATOM 1567 C C . PHE A 1 188 ? -23.738 -5.813 18.297 1.00 98.00 188 PHE A C 1
ATOM 1569 O O . PHE A 1 188 ? -24.833 -5.252 18.237 1.00 98.00 188 PHE A O 1
ATOM 1576 N N . LEU A 1 189 ? -23.328 -6.671 17.356 1.00 97.88 189 LEU A N 1
ATOM 1577 C CA . LEU A 1 189 ? -24.129 -7.023 16.176 1.00 97.88 189 LEU A CA 1
ATOM 1578 C C . LEU A 1 189 ? -25.429 -7.766 16.545 1.00 97.88 189 LEU A C 1
ATOM 1580 O O . LEU A 1 189 ? -26.487 -7.444 16.008 1.00 97.88 189 LEU A O 1
ATOM 1584 N N . GLU A 1 190 ? -25.389 -8.689 17.512 1.00 97.19 190 GLU A N 1
ATOM 1585 C CA . GLU A 1 190 ? -26.576 -9.378 18.053 1.00 97.19 190 GLU A CA 1
ATOM 1586 C C . GLU A 1 190 ? -27.584 -8.407 18.700 1.00 97.19 190 GLU A C 1
ATOM 1588 O O . GLU A 1 190 ? -28.793 -8.632 18.629 1.00 97.19 190 GLU A O 1
ATOM 1593 N N . PHE A 1 191 ? -27.108 -7.295 19.273 1.00 95.69 191 PHE A N 1
ATOM 1594 C CA . PHE A 1 191 ? -27.938 -6.198 19.790 1.00 95.69 191 PHE A CA 1
ATOM 1595 C C . PHE A 1 191 ? -28.382 -5.182 18.715 1.00 95.69 191 PHE A C 1
ATOM 1597 O O . PHE A 1 191 ? -29.013 -4.175 19.040 1.00 95.69 191 PHE A O 1
ATOM 1604 N N . GLY A 1 192 ? -28.118 -5.451 17.431 1.00 95.56 192 GLY A N 1
ATOM 1605 C CA . GLY A 1 192 ? -28.585 -4.633 16.309 1.00 95.56 192 GLY A CA 1
ATOM 1606 C C . GLY A 1 192 ? -27.734 -3.394 16.022 1.00 95.56 192 GLY A C 1
ATOM 1607 O O . GLY A 1 192 ? -28.228 -2.451 15.402 1.00 95.56 192 GLY A O 1
ATOM 1608 N N . GLN A 1 193 ? -26.471 -3.372 16.460 1.00 97.19 193 GLN A N 1
ATOM 1609 C CA . GLN A 1 193 ? -25.517 -2.341 16.055 1.00 97.19 193 GLN A CA 1
ATOM 1610 C C . GLN A 1 193 ? -25.332 -2.349 14.530 1.00 97.19 193 GLN A C 1
ATOM 1612 O O . GLN A 1 193 ? -25.074 -3.389 13.928 1.00 97.19 193 GLN A O 1
ATOM 1617 N N . ASP A 1 194 ? -25.411 -1.172 13.909 1.00 97.44 194 ASP A N 1
ATOM 1618 C CA . ASP A 1 194 ? -25.078 -0.991 12.497 1.00 97.44 194 ASP A CA 1
ATOM 1619 C C . ASP A 1 194 ? -23.598 -1.327 12.249 1.00 97.44 194 ASP A C 1
ATOM 1621 O O . ASP A 1 194 ? -22.700 -0.657 12.772 1.00 97.44 194 ASP A O 1
ATOM 1625 N N . VAL A 1 195 ? -23.367 -2.357 11.433 1.00 98.00 195 VAL A N 1
ATOM 1626 C CA . VAL A 1 195 ? -22.050 -2.846 10.999 1.00 98.00 195 VAL A CA 1
ATOM 1627 C C . VAL A 1 195 ? -21.284 -1.820 10.147 1.00 98.00 195 VAL A C 1
ATOM 1629 O O . VAL A 1 195 ? -20.064 -1.906 10.028 1.00 98.00 195 VAL A O 1
ATOM 1632 N N . ASN A 1 196 ? -21.981 -0.830 9.579 1.00 98.00 196 ASN A N 1
ATOM 1633 C CA . ASN A 1 196 ? -21.427 0.220 8.725 1.00 98.00 196 ASN A CA 1
ATOM 1634 C C . ASN A 1 196 ? -21.348 1.594 9.415 1.00 98.00 196 ASN A C 1
ATOM 1636 O O . ASN A 1 196 ? -21.122 2.604 8.744 1.00 98.00 196 ASN A O 1
ATOM 1640 N N . CYS A 1 197 ? -21.498 1.661 10.744 1.00 96.81 197 CYS A N 1
ATOM 1641 C CA . CYS A 1 197 ? -21.415 2.930 11.467 1.00 96.81 197 CYS A CA 1
ATOM 1642 C C . CYS A 1 197 ? -20.043 3.608 11.279 1.00 96.81 197 CYS A C 1
ATOM 1644 O O . CYS A 1 197 ? -19.016 2.938 11.255 1.00 96.81 197 CYS A O 1
ATOM 1646 N N . LEU A 1 198 ? -20.009 4.940 11.159 1.00 97.50 198 LEU A N 1
ATOM 1647 C CA . LEU A 1 198 ? -18.780 5.674 10.829 1.00 97.50 198 LEU A CA 1
ATOM 1648 C C . LEU A 1 198 ? -18.212 6.453 12.022 1.00 97.50 198 LEU A C 1
ATOM 1650 O O . LEU A 1 198 ? -18.947 7.111 12.768 1.00 97.50 198 LEU A O 1
ATOM 1654 N N . VAL A 1 199 ? -16.884 6.470 12.150 1.00 97.06 199 VAL A N 1
ATOM 1655 C CA . VAL A 1 199 ? -16.159 7.344 13.086 1.00 97.06 199 VAL A CA 1
ATOM 1656 C C . VAL A 1 199 ? -16.283 8.803 12.633 1.00 97.06 199 VAL A C 1
ATOM 1658 O O . VAL A 1 199 ? -15.803 9.173 11.564 1.00 97.06 199 VAL A O 1
ATOM 1661 N N . GLN A 1 200 ? -16.874 9.679 13.456 1.00 92.88 200 GLN A N 1
ATOM 1662 C CA . GLN A 1 200 ? -17.263 11.038 13.019 1.00 92.88 200 GLN A CA 1
ATOM 1663 C C . GLN A 1 200 ? -16.103 11.916 12.509 1.00 92.88 200 GLN A C 1
ATOM 1665 O O . GLN A 1 200 ? -16.332 12.778 11.663 1.00 92.88 200 GLN A O 1
ATOM 1670 N N . LYS A 1 201 ? -14.875 11.745 13.024 1.00 93.75 201 LYS A N 1
ATOM 1671 C CA . LYS A 1 201 ? -13.713 12.570 12.628 1.00 93.75 201 LYS A CA 1
ATOM 1672 C C . LYS A 1 201 ? -12.899 12.042 11.450 1.00 93.75 201 LYS A C 1
ATOM 1674 O O . LYS A 1 201 ? -12.161 12.831 10.869 1.00 93.75 201 LYS A O 1
ATOM 1679 N N . THR A 1 202 ? -12.998 10.758 11.116 1.00 95.12 202 THR A N 1
ATOM 1680 C CA . THR A 1 202 ? -12.194 10.137 10.045 1.00 95.12 202 THR A CA 1
ATOM 1681 C C . THR A 1 202 ? -13.044 9.545 8.926 1.00 95.12 202 THR A C 1
ATOM 1683 O O . THR A 1 202 ? -12.552 9.380 7.816 1.00 95.12 202 THR A O 1
ATOM 1686 N N . GLY A 1 203 ? -14.327 9.270 9.175 1.00 96.88 203 GLY A N 1
ATOM 1687 C CA . GLY A 1 203 ? -15.216 8.564 8.251 1.00 96.88 203 GLY A CA 1
ATOM 1688 C C . GLY A 1 203 ? -14.915 7.073 8.122 1.00 96.88 203 GLY A C 1
ATOM 1689 O O . GLY A 1 203 ? -15.497 6.430 7.257 1.00 96.88 203 GLY A O 1
ATOM 1690 N N . ASP A 1 204 ? -14.013 6.524 8.939 1.00 97.88 204 ASP A N 1
ATOM 1691 C CA . ASP A 1 204 ? -13.700 5.097 8.909 1.00 97.88 204 ASP A CA 1
ATOM 1692 C C . ASP A 1 204 ? -14.922 4.284 9.348 1.00 97.88 204 ASP A C 1
ATOM 1694 O O . ASP A 1 204 ? -15.528 4.572 10.383 1.00 97.88 204 ASP A O 1
ATOM 1698 N N . SER A 1 205 ? -15.261 3.259 8.564 1.00 98.12 205 SER A N 1
ATOM 1699 C CA . SER A 1 205 ? -16.175 2.194 8.989 1.00 98.12 205 SER A CA 1
ATOM 1700 C C . SER A 1 205 ? -15.432 1.170 9.865 1.00 98.12 205 SER A C 1
ATOM 1702 O O . SER A 1 205 ? -14.196 1.163 9.887 1.00 98.12 205 SER A O 1
ATOM 1704 N N . PRO A 1 206 ? -16.123 0.247 10.555 1.00 98.50 206 PRO A N 1
ATOM 1705 C CA . PRO A 1 206 ? -15.468 -0.730 11.424 1.00 98.50 206 PRO A CA 1
ATOM 1706 C C . PRO A 1 206 ? -14.537 -1.660 10.631 1.00 98.50 206 PRO A C 1
ATOM 1708 O O . PRO A 1 206 ? -13.481 -2.048 11.126 1.00 98.50 206 PRO A O 1
ATOM 1711 N N . LEU A 1 207 ? -14.872 -1.921 9.360 1.00 98.25 207 LEU A N 1
ATOM 1712 C CA . LEU A 1 207 ? -14.039 -2.670 8.419 1.00 98.25 207 LEU A CA 1
ATOM 1713 C C . LEU A 1 207 ? -12.722 -1.941 8.091 1.00 98.25 207 LEU A C 1
ATOM 1715 O O . LEU A 1 207 ? -11.683 -2.589 8.028 1.00 98.25 207 LEU A O 1
ATOM 1719 N N . HIS A 1 208 ? -12.723 -0.607 7.949 1.00 97.69 208 HIS A N 1
ATOM 1720 C CA . HIS A 1 208 ? -11.477 0.159 7.774 1.00 97.69 208 HIS A CA 1
ATOM 1721 C C . HIS A 1 208 ? -10.549 0.002 8.985 1.00 97.69 208 HIS A C 1
ATOM 1723 O O . HIS A 1 208 ? -9.347 -0.202 8.819 1.00 97.69 208 HIS A O 1
ATOM 1729 N N . LEU A 1 209 ? -11.108 0.083 10.199 1.00 96.75 209 LEU A N 1
ATOM 1730 C CA . LEU A 1 209 ? -10.345 -0.020 11.445 1.00 96.75 209 LEU A CA 1
ATOM 1731 C C . LEU A 1 209 ? -9.730 -1.414 11.619 1.00 96.75 209 LEU A C 1
ATOM 1733 O O . LEU A 1 209 ? -8.543 -1.510 11.925 1.00 96.75 209 LEU A O 1
ATOM 1737 N N . ALA A 1 210 ? -10.510 -2.469 11.370 1.00 96.44 210 ALA A N 1
ATOM 1738 C CA . ALA A 1 210 ? -10.042 -3.850 11.446 1.00 96.44 210 ALA A CA 1
ATOM 1739 C C . ALA A 1 210 ? -8.954 -4.145 10.392 1.00 96.44 210 ALA A C 1
ATOM 1741 O O . ALA A 1 210 ? -7.912 -4.711 10.719 1.00 96.44 210 ALA A O 1
ATOM 1742 N N . LEU A 1 211 ? -9.121 -3.673 9.147 1.00 95.38 211 LEU A N 1
ATOM 1743 C CA . LEU A 1 211 ? -8.114 -3.817 8.081 1.00 95.38 211 LEU A CA 1
ATOM 1744 C C . LEU A 1 211 ? -6.804 -3.080 8.373 1.00 95.38 211 LEU A C 1
ATOM 1746 O O . LEU A 1 211 ? -5.731 -3.590 8.048 1.00 95.38 211 LEU A O 1
ATOM 1750 N N . ALA A 1 212 ? -6.884 -1.898 8.990 1.00 93.56 212 ALA A N 1
ATOM 1751 C CA . ALA A 1 212 ? -5.724 -1.097 9.383 1.00 93.56 212 ALA A CA 1
ATOM 1752 C C . ALA A 1 212 ? -4.972 -1.654 10.609 1.00 93.56 212 ALA A C 1
ATOM 1754 O O . ALA A 1 212 ? -3.893 -1.149 10.939 1.00 93.56 212 ALA A O 1
ATOM 1755 N N . LYS A 1 213 ? -5.545 -2.648 11.302 1.00 91.38 213 LYS A N 1
ATOM 1756 C CA . LYS A 1 213 ? -4.963 -3.322 12.475 1.00 91.38 213 LYS A CA 1
ATOM 1757 C C . LYS A 1 213 ? -4.670 -4.802 12.291 1.00 91.38 213 LYS A C 1
ATOM 1759 O O . LYS A 1 213 ? -3.943 -5.350 13.104 1.00 91.38 213 LYS A O 1
ATOM 1764 N N . ASP A 1 214 ? -5.121 -5.366 11.178 1.00 91.75 214 ASP A N 1
ATOM 1765 C CA . ASP A 1 214 ? -4.970 -6.773 10.825 1.00 91.75 214 ASP A CA 1
ATOM 1766 C C . ASP A 1 214 ? -5.792 -7.758 11.663 1.00 91.75 214 ASP A C 1
ATOM 1768 O O . ASP A 1 214 ? -5.379 -8.871 11.979 1.00 91.75 214 ASP A O 1
ATOM 1772 N N . GLU A 1 215 ? -7.008 -7.351 12.007 1.00 93.75 215 GLU A N 1
ATOM 1773 C CA . GLU A 1 215 ? -7.886 -8.150 12.856 1.00 93.75 215 GLU A CA 1
ATOM 1774 C C . GLU A 1 215 ? -8.677 -9.168 12.017 1.00 93.75 215 GLU A C 1
ATOM 1776 O O . GLU A 1 215 ? -9.876 -9.012 11.779 1.00 93.75 215 GLU A O 1
ATOM 1781 N N . ILE A 1 216 ? -7.984 -10.201 11.524 1.00 94.25 216 ILE A N 1
ATOM 1782 C CA . ILE A 1 216 ? -8.469 -11.184 10.533 1.00 94.25 216 ILE A CA 1
ATOM 1783 C C . ILE A 1 216 ? -9.864 -11.752 10.860 1.00 94.25 216 ILE A C 1
ATOM 1785 O O . ILE A 1 216 ? -10.746 -11.748 9.996 1.00 94.25 216 ILE A O 1
ATOM 1789 N N . GLU A 1 217 ? -10.108 -12.223 12.087 1.00 96.25 217 GLU A N 1
ATOM 1790 C CA . GLU A 1 217 ? -11.418 -12.795 12.451 1.00 96.25 217 GLU A CA 1
ATOM 1791 C C . GLU A 1 217 ? -12.519 -11.730 12.567 1.00 96.25 217 GLU A C 1
ATOM 1793 O O . GLU A 1 217 ? -13.657 -11.968 12.155 1.00 96.25 217 GLU A O 1
ATOM 1798 N N . VAL A 1 218 ? -12.179 -10.511 13.000 1.00 97.94 218 VAL A N 1
ATOM 1799 C CA . VAL A 1 218 ? -13.109 -9.372 12.980 1.00 97.94 218 VAL A CA 1
ATOM 1800 C C . VAL A 1 218 ? -13.454 -8.975 11.542 1.00 97.94 218 VAL A C 1
ATOM 1802 O O . VAL A 1 218 ? -14.624 -8.741 11.251 1.00 97.94 218 VAL A O 1
ATOM 1805 N N . ILE A 1 219 ? -12.485 -8.942 10.622 1.00 97.75 219 ILE A N 1
ATOM 1806 C CA . ILE A 1 219 ? -12.720 -8.653 9.196 1.00 97.75 219 ILE A CA 1
ATOM 1807 C C . ILE A 1 219 ? -13.724 -9.658 8.612 1.00 97.75 219 ILE A C 1
ATOM 1809 O O . ILE A 1 219 ? -14.729 -9.257 8.018 1.00 97.75 219 ILE A O 1
ATOM 1813 N N . LYS A 1 220 ? -13.505 -10.960 8.848 1.00 97.69 220 LYS A N 1
ATOM 1814 C CA . LYS A 1 220 ? -14.422 -12.039 8.439 1.00 97.69 220 LYS A CA 1
ATOM 1815 C C . LYS A 1 220 ? -15.818 -11.864 9.038 1.00 97.69 220 LYS A C 1
ATOM 1817 O O . LYS A 1 220 ? -16.811 -12.018 8.326 1.00 97.69 220 LYS A O 1
ATOM 1822 N N . LEU A 1 221 ? -15.902 -11.562 10.336 1.00 98.38 221 LEU A N 1
ATOM 1823 C CA . LEU A 1 221 ? -17.163 -11.369 11.049 1.00 98.38 221 LEU A CA 1
ATOM 1824 C C . LEU A 1 221 ? -17.943 -10.168 10.496 1.00 98.38 221 LEU A C 1
ATOM 1826 O O . LEU A 1 221 ? -19.137 -10.294 10.231 1.00 98.38 221 LEU A O 1
ATOM 1830 N N . LEU A 1 222 ? -17.281 -9.030 10.282 1.00 98.56 222 LEU A N 1
ATOM 1831 C CA . LEU A 1 222 ? -17.894 -7.810 9.754 1.00 98.56 222 LEU A CA 1
ATOM 1832 C C . LEU A 1 222 ? -18.438 -8.020 8.334 1.00 98.56 222 LEU A C 1
ATOM 1834 O O . LEU A 1 222 ? -19.605 -7.721 8.086 1.00 98.56 222 LEU A O 1
ATOM 1838 N N . LEU A 1 223 ? -17.639 -8.591 7.424 1.00 98.31 223 LEU A N 1
ATOM 1839 C CA . LEU A 1 223 ? -18.074 -8.878 6.049 1.00 98.31 223 LEU A CA 1
ATOM 1840 C C . LEU A 1 223 ? -19.288 -9.818 6.031 1.00 98.31 223 LEU A C 1
ATOM 1842 O O . LEU A 1 223 ? -20.305 -9.501 5.422 1.00 98.31 223 LEU A O 1
ATOM 1846 N N . ARG A 1 224 ? -19.250 -10.921 6.793 1.00 97.81 224 ARG A N 1
ATOM 1847 C CA . ARG A 1 224 ? -20.377 -11.870 6.900 1.00 97.81 224 ARG A CA 1
ATOM 1848 C C . ARG A 1 224 ? -21.646 -11.276 7.524 1.00 97.81 224 ARG A C 1
ATOM 1850 O O . ARG A 1 224 ? -22.714 -11.859 7.358 1.00 97.81 224 ARG A O 1
ATOM 1857 N N . ASN A 1 225 ? -21.549 -10.138 8.213 1.00 97.69 225 ASN A N 1
ATOM 1858 C CA . ASN A 1 225 ? -22.690 -9.384 8.742 1.00 97.69 225 ASN A CA 1
ATOM 1859 C C . ASN A 1 225 ? -23.080 -8.171 7.869 1.00 97.69 225 ASN A C 1
ATOM 1861 O O . ASN A 1 225 ? -23.899 -7.358 8.292 1.00 97.69 225 ASN A O 1
ATOM 1865 N N . GLY A 1 226 ? -22.549 -8.056 6.646 1.00 96.88 226 GLY A N 1
ATOM 1866 C CA . GLY A 1 226 ? -22.949 -7.032 5.674 1.00 96.88 226 GLY A CA 1
ATOM 1867 C C . GLY A 1 226 ? -22.180 -5.710 5.764 1.00 96.88 226 GLY A C 1
ATOM 1868 O O . GLY A 1 226 ? -22.709 -4.667 5.365 1.00 96.88 226 GLY A O 1
ATOM 1869 N N . ALA A 1 227 ? -20.946 -5.719 6.281 1.00 98.25 227 ALA A N 1
ATOM 1870 C CA . ALA A 1 227 ? -20.043 -4.578 6.128 1.00 98.25 227 ALA A CA 1
ATOM 1871 C C . ALA A 1 227 ? -19.803 -4.281 4.639 1.00 98.25 227 ALA A C 1
ATOM 1873 O O . ALA A 1 227 ? -19.501 -5.186 3.867 1.00 98.25 227 ALA A O 1
ATOM 1874 N N . ASP A 1 228 ? -19.919 -3.021 4.221 1.00 97.81 228 ASP A N 1
ATOM 1875 C CA . ASP A 1 228 ? -19.724 -2.631 2.826 1.00 97.81 228 ASP A CA 1
ATOM 1876 C C . ASP A 1 228 ? -18.228 -2.436 2.496 1.00 97.81 228 ASP A C 1
ATOM 1878 O O . ASP A 1 228 ? -17.595 -1.509 3.018 1.00 97.81 228 ASP A O 1
ATOM 1882 N N . PRO A 1 229 ? -17.636 -3.268 1.607 1.00 97.12 229 PRO A N 1
ATOM 1883 C CA . PRO A 1 229 ? -16.231 -3.166 1.214 1.00 97.12 229 PRO A CA 1
ATOM 1884 C C . PRO A 1 229 ? -15.943 -1.941 0.325 1.00 97.12 229 PRO A C 1
ATOM 1886 O O . PRO A 1 229 ? -14.797 -1.736 -0.081 1.00 97.12 229 PRO A O 1
ATOM 1889 N N . ASN A 1 230 ? -16.959 -1.125 0.017 1.00 97.31 230 ASN A N 1
ATOM 1890 C CA . ASN A 1 230 ? -16.880 0.028 -0.881 1.00 97.31 230 ASN A CA 1
ATOM 1891 C C . ASN A 1 230 ? -17.064 1.388 -0.192 1.00 97.31 230 ASN A C 1
ATOM 1893 O O . ASN A 1 230 ? -16.940 2.415 -0.864 1.00 97.31 230 ASN A O 1
ATOM 1897 N N . VAL A 1 231 ? -17.345 1.422 1.118 1.00 96.50 231 VAL A N 1
ATOM 1898 C CA . VAL A 1 231 ? -17.459 2.676 1.887 1.00 96.50 231 VAL A CA 1
ATOM 1899 C C . VAL A 1 231 ? -16.198 3.513 1.696 1.00 96.50 231 VAL A C 1
ATOM 1901 O O . VAL A 1 231 ? -15.100 2.970 1.724 1.00 96.50 231 VAL A O 1
ATOM 1904 N N . ILE A 1 232 ? -16.339 4.830 1.542 1.00 95.81 232 ILE A N 1
ATOM 1905 C CA . ILE A 1 232 ? -15.202 5.757 1.502 1.00 95.81 232 ILE A CA 1
ATOM 1906 C C . ILE A 1 232 ? -15.115 6.573 2.794 1.00 95.81 232 ILE A C 1
ATOM 1908 O O . ILE A 1 232 ? -16.104 7.168 3.226 1.00 95.81 232 ILE A O 1
ATOM 1912 N N . ASN A 1 233 ? -13.929 6.621 3.400 1.00 96.25 233 ASN A N 1
ATOM 1913 C CA . ASN A 1 233 ? -13.653 7.473 4.555 1.00 96.25 233 ASN A CA 1
ATOM 1914 C C . ASN A 1 233 ? -13.389 8.941 4.138 1.00 96.25 233 ASN A C 1
ATOM 1916 O O . ASN A 1 233 ? -13.363 9.278 2.952 1.00 96.25 233 ASN A O 1
ATOM 1920 N N . LEU A 1 234 ? -13.174 9.848 5.101 1.00 95.94 234 LEU A N 1
ATOM 1921 C CA . LEU A 1 234 ? -12.945 11.279 4.828 1.00 95.94 234 LEU A CA 1
ATOM 1922 C C . LEU A 1 234 ? -11.587 11.578 4.170 1.00 95.94 234 LEU A C 1
ATOM 1924 O O . LEU A 1 234 ? -11.397 12.674 3.642 1.00 95.94 234 LEU A O 1
ATOM 1928 N N . GLU A 1 235 ? -10.650 10.626 4.163 1.00 93.56 235 GLU A N 1
ATOM 1929 C CA . GLU A 1 235 ? -9.435 10.719 3.346 1.00 93.56 235 GLU A CA 1
ATOM 1930 C C . GLU A 1 235 ? -9.676 10.342 1.875 1.00 93.56 235 GLU A C 1
ATOM 1932 O O . GLU A 1 235 ? -8.782 10.520 1.043 1.00 93.56 235 GLU A O 1
ATOM 1937 N N . GLY A 1 236 ? -10.874 9.847 1.549 1.00 94.69 236 GLY A N 1
ATOM 1938 C CA . GLY A 1 236 ? -11.196 9.274 0.251 1.00 94.69 236 GLY A CA 1
ATOM 1939 C C . GLY A 1 236 ? -10.500 7.933 0.045 1.00 94.69 236 GLY A C 1
ATOM 1940 O O . GLY A 1 236 ? -9.978 7.691 -1.033 1.00 94.69 236 GLY A O 1
ATOM 1941 N N . LEU A 1 237 ? -10.411 7.088 1.071 1.00 96.19 237 LEU A N 1
ATOM 1942 C CA . LEU A 1 237 ? -9.926 5.711 0.961 1.00 96.19 237 LEU A CA 1
ATOM 1943 C C . LEU A 1 237 ? -11.101 4.757 1.166 1.00 96.19 237 LEU A C 1
ATOM 1945 O O . LEU A 1 237 ? -11.992 5.056 1.953 1.00 96.19 237 LEU A O 1
ATOM 1949 N N . SER A 1 238 ? -11.091 3.629 0.458 1.00 96.81 238 SER A N 1
ATOM 1950 C CA . SER A 1 238 ? -12.013 2.508 0.692 1.00 96.81 238 SER A CA 1
ATOM 1951 C C . SER A 1 238 ? -11.287 1.344 1.381 1.00 96.81 238 SER A C 1
ATOM 1953 O O . SER A 1 238 ? -10.052 1.328 1.364 1.00 96.81 238 SER A O 1
ATOM 1955 N N . PRO A 1 239 ? -11.990 0.330 1.922 1.00 96.69 239 PRO A N 1
ATOM 1956 C CA . PRO A 1 239 ? -11.384 -0.875 2.495 1.00 96.69 239 PRO A CA 1
ATOM 1957 C C . PRO A 1 239 ? -10.285 -1.486 1.612 1.00 96.69 239 PRO A C 1
ATOM 1959 O O . PRO A 1 239 ? -9.176 -1.739 2.083 1.00 96.69 239 PRO A O 1
ATOM 1962 N N . LEU A 1 240 ? -10.529 -1.592 0.301 1.00 96.25 240 LEU A N 1
ATOM 1963 C CA . LEU A 1 240 ? -9.553 -2.114 -0.659 1.00 96.25 240 LEU A CA 1
ATOM 1964 C C . LEU A 1 240 ? -8.290 -1.234 -0.805 1.00 96.25 240 LEU A C 1
ATOM 1966 O O . LEU A 1 240 ? -7.206 -1.750 -1.069 1.00 96.25 240 LEU A O 1
ATOM 1970 N N . HIS A 1 241 ? -8.383 0.080 -0.575 1.00 95.88 241 HIS A N 1
ATOM 1971 C CA . HIS A 1 241 ? -7.203 0.950 -0.495 1.00 95.88 241 HIS A CA 1
ATOM 1972 C C . HIS A 1 241 ? -6.382 0.699 0.775 1.00 95.88 241 HIS A C 1
ATOM 1974 O O . HIS A 1 241 ? -5.154 0.707 0.708 1.00 95.88 241 HIS A O 1
ATOM 1980 N N . ILE A 1 242 ? -7.043 0.454 1.915 1.00 94.25 242 ILE A N 1
ATOM 1981 C CA . ILE A 1 242 ? -6.373 0.115 3.182 1.00 94.25 242 ILE A CA 1
ATOM 1982 C C . ILE A 1 242 ? -5.629 -1.221 3.052 1.00 94.25 242 ILE A C 1
ATOM 1984 O O . ILE A 1 242 ? -4.485 -1.333 3.486 1.00 94.25 242 ILE A O 1
ATOM 1988 N N . MET A 1 243 ? -6.218 -2.202 2.362 1.00 92.81 243 MET A N 1
ATOM 1989 C CA . MET A 1 243 ? -5.556 -3.477 2.053 1.00 92.81 243 MET A CA 1
ATOM 1990 C C . MET A 1 243 ? -4.250 -3.287 1.256 1.00 92.81 243 MET A C 1
ATOM 1992 O O . MET A 1 243 ? -3.269 -3.981 1.504 1.00 92.81 243 MET A O 1
ATOM 1996 N N . CYS A 1 244 ? -4.197 -2.313 0.341 1.00 92.00 244 CYS A N 1
ATOM 1997 C CA . CYS A 1 244 ? -3.036 -2.061 -0.525 1.00 92.00 244 CYS A CA 1
ATOM 1998 C C . CYS A 1 244 ? -1.838 -1.368 0.158 1.00 92.00 244 CYS A C 1
ATOM 2000 O O . CYS A 1 244 ? -0.797 -1.209 -0.484 1.00 92.00 244 CYS A O 1
ATOM 2002 N N . VAL A 1 245 ? -1.968 -0.914 1.412 1.00 85.31 245 VAL A N 1
ATOM 2003 C CA . VAL A 1 245 ? -0.892 -0.227 2.166 1.00 85.31 245 VAL A CA 1
ATOM 2004 C C . VAL A 1 245 ? -0.324 -1.042 3.327 1.00 85.31 245 VAL A C 1
ATOM 2006 O O . VAL A 1 245 ? 0.480 -0.528 4.105 1.00 85.31 245 VAL A O 1
ATOM 2009 N N . ARG A 1 246 ? -0.738 -2.303 3.445 1.00 77.88 246 ARG A N 1
ATOM 2010 C CA . ARG A 1 246 ? -0.207 -3.251 4.425 1.00 77.88 246 ARG A CA 1
ATOM 2011 C C . ARG A 1 246 ? 1.232 -3.651 4.072 1.00 77.88 246 ARG A C 1
ATOM 2013 O O . ARG A 1 246 ? 1.662 -3.514 2.928 1.00 77.88 246 ARG A O 1
ATOM 2020 N N . TYR A 1 247 ? 1.977 -4.086 5.086 1.00 64.12 247 TYR A N 1
ATOM 2021 C CA . TYR A 1 247 ? 3.412 -4.396 4.994 1.00 64.12 247 TYR A CA 1
ATOM 2022 C C . TYR A 1 247 ? 3.732 -5.892 5.076 1.00 64.12 247 TYR A C 1
ATOM 2024 O O . TYR A 1 247 ? 4.907 -6.245 4.987 1.00 64.12 247 TYR A O 1
ATOM 2032 N N . ASP A 1 248 ? 2.720 -6.734 5.277 1.00 65.56 248 ASP A N 1
ATOM 2033 C CA . ASP A 1 248 ? 2.866 -8.184 5.314 1.00 65.56 248 ASP A CA 1
ATOM 2034 C C . ASP A 1 248 ? 2.358 -8.782 3.995 1.00 65.56 248 ASP A C 1
ATOM 2036 O O . ASP A 1 248 ? 1.293 -8.395 3.511 1.00 65.56 248 ASP A O 1
ATOM 2040 N N . ASP A 1 249 ? 3.167 -9.662 3.406 1.00 62.38 249 ASP A N 1
ATOM 2041 C CA . ASP A 1 249 ? 2.895 -10.375 2.153 1.00 62.38 249 ASP A CA 1
ATOM 2042 C C . ASP A 1 249 ? 2.457 -11.836 2.433 1.00 62.38 249 ASP A C 1
ATOM 2044 O O . ASP A 1 249 ? 2.118 -12.546 1.486 1.00 62.38 249 ASP A O 1
ATOM 2048 N N . ASP A 1 250 ? 2.497 -12.335 3.680 1.00 62.22 250 ASP A N 1
ATOM 2049 C CA . ASP A 1 250 ? 2.469 -13.781 3.993 1.00 62.22 250 ASP A CA 1
ATOM 2050 C C . ASP A 1 250 ? 1.100 -14.356 4.443 1.00 62.22 250 ASP A C 1
ATOM 2052 O O . ASP A 1 250 ? 1.013 -15.558 4.697 1.00 62.22 250 ASP A O 1
ATOM 2056 N N . ASP A 1 251 ? 0.024 -13.561 4.516 1.00 71.62 251 ASP A N 1
ATOM 2057 C CA . ASP A 1 251 ? -1.260 -13.962 5.138 1.00 71.62 251 ASP A CA 1
ATOM 2058 C C . ASP A 1 251 ? -2.396 -14.402 4.181 1.00 71.62 251 ASP A C 1
ATOM 2060 O O . ASP A 1 251 ? -3.405 -14.936 4.647 1.00 71.62 251 ASP A O 1
ATOM 2064 N N . ASP A 1 252 ? -2.246 -14.183 2.867 1.00 85.75 252 ASP A N 1
ATOM 2065 C CA . ASP A 1 252 ? -3.272 -14.398 1.822 1.00 85.75 252 ASP A CA 1
ATOM 2066 C C . ASP A 1 252 ? -4.631 -13.713 2.135 1.00 85.75 252 ASP A C 1
ATOM 2068 O O . ASP A 1 252 ? -5.703 -14.123 1.669 1.00 85.75 252 ASP A O 1
ATOM 2072 N N . LEU A 1 253 ? -4.597 -12.635 2.933 1.00 88.81 253 LEU A N 1
ATOM 2073 C CA . LEU A 1 253 ? -5.779 -11.932 3.437 1.00 88.81 253 LEU A CA 1
ATOM 2074 C C . LEU A 1 253 ? -6.663 -11.390 2.312 1.00 88.81 253 LEU A C 1
ATOM 2076 O O . LEU A 1 253 ? -7.889 -11.360 2.456 1.00 88.81 253 LEU A O 1
ATOM 2080 N N . GLU A 1 254 ? -6.079 -10.936 1.200 1.00 91.50 254 GLU A N 1
ATOM 2081 C CA . GLU A 1 254 ? -6.871 -10.389 0.110 1.00 91.50 254 GLU A CA 1
ATOM 2082 C C . GLU A 1 254 ? -7.683 -11.461 -0.607 1.00 91.50 254 GLU A C 1
ATOM 2084 O O . GLU A 1 254 ? -8.842 -11.194 -0.912 1.00 91.50 254 GLU A O 1
ATOM 2089 N N . GLU A 1 255 ? -7.135 -12.664 -0.816 1.00 92.12 255 GLU A N 1
ATOM 2090 C CA . GLU A 1 255 ? -7.873 -13.779 -1.421 1.00 92.12 255 GLU A CA 1
ATOM 2091 C C . GLU A 1 255 ? -9.055 -14.170 -0.527 1.00 92.12 255 GLU A C 1
ATOM 2093 O O . GLU A 1 255 ? -10.188 -14.201 -1.000 1.00 92.12 255 GLU A O 1
ATOM 2098 N N . MET A 1 256 ? -8.837 -14.298 0.784 1.00 94.00 256 MET A N 1
ATOM 2099 C CA . MET A 1 256 ? -9.896 -14.617 1.747 1.00 94.00 256 MET A CA 1
ATOM 2100 C C . MET A 1 256 ? -10.990 -13.535 1.854 1.00 94.00 256 MET A C 1
ATOM 2102 O O . MET A 1 256 ? -12.177 -13.865 1.893 1.00 94.00 256 MET A O 1
ATOM 2106 N N . ILE A 1 257 ? -10.639 -12.242 1.863 1.00 94.62 257 ILE A N 1
ATOM 2107 C CA . ILE A 1 257 ? -11.635 -11.150 1.825 1.00 94.62 257 ILE A CA 1
ATOM 2108 C C . ILE A 1 257 ? -12.442 -11.213 0.529 1.00 94.62 257 ILE A C 1
ATOM 2110 O O . ILE A 1 257 ? -13.662 -11.047 0.536 1.00 94.62 257 ILE A O 1
ATOM 2114 N N . PHE A 1 258 ? -11.757 -11.438 -0.587 1.00 95.62 258 PHE A N 1
ATOM 2115 C CA . PHE A 1 258 ? -12.359 -11.511 -1.904 1.00 95.62 258 PHE A CA 1
ATOM 2116 C C . PHE A 1 258 ? -13.300 -12.717 -2.060 1.00 95.62 258 PHE A C 1
ATOM 2118 O O . PHE A 1 258 ? -14.388 -12.549 -2.608 1.00 95.62 258 PHE A O 1
ATOM 2125 N N . GLU A 1 259 ? -12.928 -13.891 -1.547 1.00 95.94 259 GLU A N 1
ATOM 2126 C CA . GLU A 1 259 ? -13.791 -15.076 -1.475 1.00 95.94 259 GLU A CA 1
ATOM 2127 C C . GLU A 1 259 ? -15.037 -14.812 -0.625 1.00 95.94 259 GLU A C 1
ATOM 2129 O O . GLU A 1 259 ? -16.149 -15.073 -1.077 1.00 95.94 259 GLU A O 1
ATOM 2134 N N . ILE A 1 260 ? -14.887 -14.219 0.568 1.00 97.00 260 ILE A N 1
ATOM 2135 C CA . ILE A 1 260 ? -16.032 -13.900 1.436 1.00 97.00 260 ILE A CA 1
ATOM 2136 C C . ILE A 1 260 ? -16.987 -12.914 0.756 1.00 97.00 260 ILE A C 1
ATOM 2138 O O . ILE A 1 260 ? -18.199 -13.107 0.833 1.00 97.00 260 ILE A O 1
ATOM 2142 N N . CYS A 1 261 ? -16.466 -11.884 0.084 1.00 97.00 261 CYS A N 1
ATOM 2143 C CA . CYS A 1 261 ? -17.274 -10.937 -0.685 1.00 97.00 261 CYS A CA 1
ATOM 2144 C C . CYS A 1 261 ? -18.046 -11.624 -1.825 1.00 97.00 261 CYS A C 1
ATOM 2146 O O . CYS A 1 261 ? -19.225 -11.329 -2.024 1.00 97.00 261 CYS A O 1
ATOM 2148 N N . ASP A 1 262 ? -17.422 -12.560 -2.544 1.00 96.31 262 ASP A N 1
ATOM 2149 C CA . ASP A 1 262 ? -18.086 -13.320 -3.607 1.00 96.31 262 ASP A CA 1
ATOM 2150 C C . ASP A 1 262 ? -19.167 -14.268 -3.041 1.00 96.31 262 ASP A C 1
ATOM 2152 O O . ASP A 1 262 ? -20.283 -14.303 -3.568 1.00 96.31 262 ASP A O 1
ATOM 2156 N N . ASP A 1 263 ? -18.880 -14.969 -1.936 1.00 97.25 263 ASP A N 1
ATOM 2157 C CA . ASP A 1 263 ? -19.805 -15.874 -1.232 1.00 97.25 263 ASP A CA 1
ATOM 2158 C C . ASP A 1 263 ? -21.080 -15.154 -0.761 1.00 97.25 263 ASP A C 1
ATOM 2160 O O . ASP A 1 263 ? -22.193 -15.663 -0.931 1.00 97.25 263 ASP A O 1
ATOM 2164 N N . ILE A 1 264 ? -20.938 -13.948 -0.197 1.00 96.31 264 ILE A N 1
ATOM 2165 C CA . ILE A 1 264 ? -22.070 -13.105 0.234 1.00 96.31 264 ILE A CA 1
ATOM 2166 C C . ILE A 1 264 ? -22.669 -12.267 -0.913 1.00 96.31 264 ILE A C 1
ATOM 2168 O O . ILE A 1 264 ? -23.567 -11.459 -0.682 1.00 96.31 264 ILE A O 1
ATOM 2172 N N . GLN A 1 265 ? -22.209 -12.476 -2.154 1.00 96.31 265 GLN A N 1
ATOM 2173 C CA . GLN A 1 265 ? -22.663 -11.800 -3.379 1.00 96.31 265 GLN A CA 1
ATOM 2174 C C . GLN A 1 265 ? -22.493 -10.269 -3.360 1.00 96.31 265 GLN A C 1
ATOM 2176 O O . GLN A 1 265 ? -23.245 -9.530 -4.002 1.00 96.31 265 GLN A O 1
ATOM 2181 N N . GLN A 1 266 ? -21.480 -9.777 -2.649 1.00 95.00 266 GLN A N 1
ATOM 2182 C CA . GLN A 1 266 ? -21.194 -8.360 -2.472 1.00 95.00 266 GLN A CA 1
ATOM 2183 C C . GLN A 1 266 ? -20.026 -7.920 -3.359 1.00 95.00 266 GLN A C 1
ATOM 2185 O O . GLN A 1 266 ? -18.862 -8.230 -3.123 1.00 95.00 266 GLN A O 1
ATOM 2190 N N . THR A 1 267 ? -20.339 -7.163 -4.411 1.00 95.00 267 THR A N 1
ATOM 2191 C CA . THR A 1 267 ? -19.337 -6.708 -5.383 1.00 95.00 267 THR A CA 1
ATOM 2192 C C . THR A 1 267 ? -18.362 -5.701 -4.766 1.00 95.00 267 THR A C 1
ATOM 2194 O O . THR A 1 267 ? -18.771 -4.639 -4.291 1.00 95.00 267 THR A O 1
ATOM 2197 N N . VAL A 1 268 ? -17.063 -5.996 -4.851 1.00 96.75 268 VAL A N 1
ATOM 2198 C CA . VAL A 1 268 ? -15.984 -5.059 -4.505 1.00 96.75 268 VAL A CA 1
ATOM 2199 C C . VAL A 1 268 ? -15.651 -4.173 -5.711 1.00 96.75 268 VAL A C 1
ATOM 2201 O O . VAL A 1 268 ? -15.405 -4.665 -6.813 1.00 96.75 268 VAL A O 1
ATOM 2204 N N . GLN A 1 269 ? -15.604 -2.857 -5.515 1.00 97.06 269 GLN A N 1
ATOM 2205 C CA . GLN A 1 269 ? -15.222 -1.872 -6.526 1.00 97.06 269 GLN A CA 1
ATOM 2206 C C . GLN A 1 269 ? -13.698 -1.857 -6.712 1.00 97.06 269 GLN A C 1
ATOM 2208 O O . GLN A 1 269 ? -12.984 -1.046 -6.125 1.00 97.06 269 GLN A O 1
ATOM 2213 N N . ILE A 1 270 ? -13.205 -2.759 -7.563 1.00 97.56 270 ILE A N 1
ATOM 2214 C CA . ILE A 1 270 ? -11.773 -2.943 -7.855 1.00 97.56 270 ILE A CA 1
ATOM 2215 C C . ILE A 1 270 ? -11.086 -1.638 -8.311 1.00 97.56 270 ILE A C 1
ATOM 2217 O O . ILE A 1 270 ? -9.970 -1.343 -7.888 1.00 97.56 270 ILE A O 1
ATOM 2221 N N . ASP A 1 271 ? -11.780 -0.822 -9.112 1.00 97.62 271 ASP A N 1
ATOM 2222 C CA . ASP A 1 271 ? -11.299 0.467 -9.637 1.00 97.62 271 ASP A CA 1
ATOM 2223 C C . ASP A 1 271 ? -11.801 1.691 -8.835 1.00 97.62 271 ASP A C 1
ATOM 2225 O O . ASP A 1 271 ? -11.888 2.801 -9.373 1.00 97.62 271 ASP A O 1
ATOM 2229 N N . ALA A 1 272 ? -12.150 1.512 -7.552 1.00 96.56 272 ALA A N 1
ATOM 2230 C CA . ALA A 1 272 ? -12.577 2.605 -6.673 1.00 96.56 272 ALA A CA 1
ATOM 2231 C C . ALA A 1 272 ? -11.587 3.784 -6.717 1.00 96.56 272 ALA A C 1
ATOM 2233 O O . ALA A 1 272 ? -10.373 3.595 -6.676 1.00 96.56 272 ALA A O 1
ATOM 2234 N N . ARG A 1 273 ? -12.092 5.019 -6.791 1.00 95.12 273 ARG A N 1
ATOM 2235 C CA . ARG A 1 273 ? -11.249 6.218 -6.899 1.00 95.12 273 ARG A CA 1
ATOM 2236 C C . ARG A 1 273 ? -10.903 6.769 -5.528 1.00 95.12 273 ARG A C 1
ATOM 2238 O O . ARG A 1 273 ? -11.767 7.310 -4.842 1.00 95.12 273 ARG A O 1
ATOM 2245 N N . GLY A 1 274 ? -9.641 6.614 -5.145 1.00 91.88 274 GLY A N 1
ATOM 2246 C CA . GLY A 1 274 ? -9.146 7.049 -3.853 1.00 91.88 274 GLY A CA 1
ATOM 2247 C C . GLY A 1 274 ? -8.650 8.498 -3.815 1.00 91.88 274 GLY A C 1
ATOM 2248 O O . GLY A 1 274 ? -8.836 9.298 -4.738 1.00 91.88 274 GLY A O 1
ATOM 2249 N N . LYS A 1 275 ? -7.912 8.830 -2.753 1.00 90.38 275 LYS A N 1
ATOM 2250 C CA . LYS A 1 275 ? -7.159 10.086 -2.612 1.00 90.38 275 LYS A CA 1
ATOM 2251 C C . LYS A 1 275 ? -6.260 10.333 -3.831 1.00 90.38 275 LYS A C 1
ATOM 2253 O O . LYS A 1 275 ? -5.481 9.465 -4.235 1.00 90.38 275 LYS A O 1
ATOM 2258 N N . PHE A 1 276 ? -6.348 11.540 -4.393 1.00 93.56 276 PHE A N 1
ATOM 2259 C CA . PHE A 1 276 ? -5.707 11.925 -5.662 1.00 93.56 276 PHE A CA 1
ATOM 2260 C C . PHE A 1 276 ? -6.134 11.069 -6.874 1.00 93.56 276 PHE A C 1
ATOM 2262 O O . PHE A 1 276 ? -5.377 10.947 -7.835 1.00 93.56 276 PHE A O 1
ATOM 2269 N N . ASP A 1 277 ? -7.347 10.505 -6.853 1.00 95.56 277 ASP A N 1
ATOM 2270 C CA . ASP A 1 277 ? -7.925 9.689 -7.935 1.00 95.56 277 ASP A CA 1
ATOM 2271 C C . ASP A 1 277 ? -7.091 8.430 -8.266 1.00 95.56 277 ASP A C 1
ATOM 2273 O O . ASP A 1 277 ? -7.205 7.837 -9.336 1.00 95.56 277 ASP A O 1
ATOM 2277 N N . ASN A 1 278 ? -6.229 8.011 -7.332 1.00 96.44 278 ASN A N 1
ATOM 2278 C CA . ASN A 1 278 ? -5.489 6.755 -7.408 1.00 96.44 278 ASN A CA 1
ATOM 2279 C C . ASN A 1 278 ? -6.445 5.589 -7.136 1.00 96.44 278 ASN A C 1
ATOM 2281 O O . ASN A 1 278 ? -7.116 5.597 -6.108 1.00 96.44 278 ASN A O 1
ATOM 2285 N N . THR A 1 279 ? -6.457 4.577 -8.001 1.00 97.75 279 THR A N 1
ATOM 2286 C CA . THR A 1 279 ? -7.140 3.293 -7.740 1.00 97.75 279 THR A CA 1
ATOM 2287 C C . THR A 1 279 ? -6.301 2.383 -6.834 1.00 97.75 279 THR A C 1
ATOM 2289 O O . THR A 1 279 ? -5.084 2.586 -6.764 1.00 97.75 279 THR A O 1
ATOM 2292 N N . PRO A 1 280 ? -6.868 1.333 -6.204 1.00 97.50 280 PRO A N 1
ATOM 2293 C CA . PRO A 1 280 ? -6.114 0.359 -5.407 1.00 97.50 280 PRO A CA 1
ATOM 2294 C C . PRO A 1 280 ? -4.863 -0.188 -6.111 1.00 97.50 280 PRO A C 1
ATOM 2296 O O . PRO A 1 280 ? -3.798 -0.271 -5.503 1.00 97.50 280 PRO A O 1
ATOM 2299 N N . LEU A 1 281 ? -4.937 -0.430 -7.426 1.00 97.25 281 LEU A N 1
ATOM 2300 C CA . LEU A 1 281 ? -3.801 -0.887 -8.235 1.00 97.25 281 LEU A CA 1
ATOM 2301 C C . LEU A 1 281 ? -2.614 0.098 -8.214 1.00 97.25 281 LEU A C 1
ATOM 2303 O O . LEU A 1 281 ? -1.464 -0.330 -8.146 1.00 97.25 281 LEU A O 1
ATOM 2307 N N . HIS A 1 282 ? -2.861 1.412 -8.191 1.00 96.50 282 HIS A N 1
ATOM 2308 C CA . HIS A 1 282 ? -1.800 2.418 -8.040 1.00 96.50 282 HIS A CA 1
ATOM 2309 C C . HIS A 1 282 ? -1.121 2.344 -6.667 1.00 96.50 282 HIS A C 1
ATOM 2311 O O . HIS A 1 282 ? 0.095 2.525 -6.566 1.00 96.50 282 HIS A O 1
ATOM 2317 N N . TRP A 1 283 ? -1.892 2.080 -5.608 1.00 94.44 283 TRP A N 1
ATOM 2318 C CA . TRP A 1 283 ? -1.367 1.949 -4.248 1.00 94.44 283 TRP A CA 1
ATOM 2319 C C . TRP A 1 283 ? -0.549 0.666 -4.097 1.00 94.44 283 TRP A C 1
ATOM 2321 O O . TRP A 1 283 ? 0.609 0.748 -3.688 1.00 94.44 283 TRP A O 1
ATOM 2331 N N . ALA A 1 284 ? -1.078 -0.478 -4.541 1.00 94.00 284 ALA A N 1
ATOM 2332 C CA . ALA A 1 284 ? -0.374 -1.759 -4.518 1.00 94.00 284 ALA A CA 1
ATOM 2333 C C . ALA A 1 284 ? 0.959 -1.695 -5.295 1.00 94.00 284 ALA A C 1
ATOM 2335 O O . ALA A 1 284 ? 2.002 -2.104 -4.782 1.00 94.00 284 ALA A O 1
ATOM 2336 N N . LEU A 1 285 ? 0.972 -1.063 -6.478 1.00 93.44 285 LEU A N 1
ATOM 2337 C CA . LEU A 1 285 ? 2.198 -0.804 -7.251 1.00 93.44 285 LEU A CA 1
ATOM 2338 C C . LEU A 1 285 ? 3.152 0.192 -6.571 1.00 93.44 285 LEU A C 1
ATOM 2340 O O . LEU A 1 285 ? 4.370 0.072 -6.701 1.00 93.44 285 LEU A O 1
ATOM 2344 N N . SER A 1 286 ? 2.632 1.184 -5.841 1.00 90.25 286 SER A N 1
ATOM 2345 C CA . SER A 1 286 ? 3.458 2.124 -5.074 1.00 90.25 286 SER A CA 1
ATOM 2346 C C . SER A 1 286 ? 4.152 1.443 -3.888 1.00 90.25 286 SER A C 1
ATOM 2348 O O . SER A 1 286 ? 5.310 1.771 -3.606 1.00 90.25 286 SER A O 1
ATOM 2350 N N . CYS A 1 287 ? 3.469 0.509 -3.225 1.00 88.38 287 CYS A N 1
ATOM 2351 C CA . CYS A 1 287 ? 3.979 -0.262 -2.090 1.00 88.38 287 CYS A CA 1
ATOM 2352 C C . CYS A 1 287 ? 4.758 -1.526 -2.498 1.00 88.38 287 CYS A C 1
ATOM 2354 O O . CYS A 1 287 ? 5.452 -2.086 -1.658 1.00 88.38 287 CYS A O 1
ATOM 2356 N N . ASN A 1 288 ? 4.700 -1.936 -3.774 1.00 88.62 288 ASN A N 1
ATOM 2357 C CA . ASN A 1 288 ? 5.242 -3.208 -4.278 1.00 88.62 288 ASN A CA 1
ATOM 2358 C C . ASN A 1 288 ? 4.578 -4.449 -3.642 1.00 88.62 288 ASN A C 1
ATOM 2360 O O . ASN A 1 288 ? 5.203 -5.498 -3.518 1.00 88.62 288 ASN A O 1
ATOM 2364 N N . TYR A 1 289 ? 3.291 -4.353 -3.298 1.00 89.62 289 TYR A N 1
ATOM 2365 C CA . TYR A 1 289 ? 2.519 -5.497 -2.809 1.00 89.62 289 TYR A CA 1
ATOM 2366 C C . TYR A 1 289 ? 2.138 -6.401 -3.994 1.00 89.62 289 TYR A C 1
ATOM 2368 O O . TYR A 1 289 ? 1.146 -6.167 -4.687 1.00 89.62 289 TYR A O 1
ATOM 2376 N N . LYS A 1 290 ? 2.969 -7.413 -4.275 1.00 90.69 290 LYS A N 1
ATOM 2377 C CA . LYS A 1 290 ? 2.870 -8.229 -5.500 1.00 90.69 290 LYS A CA 1
ATOM 2378 C C . LYS A 1 290 ? 1.599 -9.064 -5.558 1.00 90.69 290 LYS A C 1
ATOM 2380 O O . LYS A 1 290 ? 0.914 -8.994 -6.575 1.00 90.69 290 LYS A O 1
ATOM 2385 N N . LYS A 1 291 ? 1.263 -9.795 -4.486 1.00 91.38 291 LYS A N 1
ATOM 2386 C CA . LYS A 1 291 ? 0.049 -10.629 -4.444 1.00 91.38 291 LYS A CA 1
ATOM 2387 C C . LYS A 1 291 ? -1.200 -9.784 -4.708 1.00 91.38 291 LYS A C 1
ATOM 2389 O O . LYS A 1 291 ? -1.932 -10.067 -5.651 1.00 91.38 291 LYS A O 1
ATOM 2394 N N . MET A 1 292 ? -1.327 -8.639 -4.033 1.00 93.19 292 MET A N 1
ATOM 2395 C CA . MET A 1 292 ? -2.396 -7.666 -4.283 1.00 93.19 292 MET A CA 1
ATOM 2396 C C . MET A 1 292 ? -2.448 -7.166 -5.738 1.00 93.19 292 MET A C 1
ATOM 2398 O O . MET A 1 292 ? -3.529 -7.102 -6.319 1.00 93.19 292 MET A O 1
ATOM 2402 N N . VAL A 1 293 ? -1.309 -6.832 -6.364 1.00 94.50 293 VAL A N 1
ATOM 2403 C CA . VAL A 1 293 ? -1.268 -6.452 -7.794 1.00 94.50 293 VAL A CA 1
ATOM 2404 C C . VAL A 1 293 ? -1.802 -7.582 -8.676 1.00 94.50 293 VAL A C 1
ATOM 2406 O O . VAL A 1 293 ? -2.606 -7.320 -9.574 1.00 94.50 293 VAL A O 1
ATOM 2409 N N . GLU A 1 294 ? -1.404 -8.830 -8.415 1.00 94.75 294 GLU A N 1
ATOM 2410 C CA . GLU A 1 294 ? -1.938 -9.980 -9.141 1.00 94.75 294 GLU A CA 1
ATOM 2411 C C . GLU A 1 294 ? -3.443 -10.148 -8.921 1.00 94.75 294 GLU A C 1
ATOM 2413 O O . GLU A 1 294 ? -4.182 -10.295 -9.890 1.00 94.75 294 GLU A O 1
ATOM 2418 N N . SER A 1 295 ? -3.903 -10.117 -7.671 1.00 94.62 295 SER A N 1
ATOM 2419 C CA . SER A 1 295 ? -5.298 -10.326 -7.274 1.00 94.62 295 SER A CA 1
ATOM 2420 C C . SER A 1 295 ? -6.227 -9.258 -7.866 1.00 94.62 295 SER A C 1
ATOM 2422 O O . SER A 1 295 ? -7.275 -9.590 -8.423 1.00 94.62 295 SER A O 1
ATOM 2424 N N . LEU A 1 296 ? -5.808 -7.987 -7.865 1.00 96.88 296 LEU A N 1
ATOM 2425 C CA . LEU A 1 296 ? -6.534 -6.880 -8.499 1.00 96.88 296 LEU A CA 1
ATOM 2426 C C . LEU A 1 296 ? -6.653 -7.061 -10.022 1.00 96.88 296 LEU A C 1
ATOM 2428 O O . LEU A 1 296 ? -7.756 -6.974 -10.565 1.00 96.88 296 LEU A O 1
ATOM 2432 N N . LEU A 1 297 ? -5.551 -7.360 -10.720 1.00 97.25 297 LEU A N 1
ATOM 2433 C CA . LEU A 1 297 ? -5.570 -7.598 -12.172 1.00 97.25 297 LEU A CA 1
ATOM 2434 C C . LEU A 1 297 ? -6.369 -8.868 -12.528 1.00 97.25 297 LEU A C 1
ATOM 2436 O O . LEU A 1 297 ? -7.183 -8.863 -13.452 1.00 97.25 297 LEU A O 1
ATOM 2440 N N . LYS A 1 298 ? -6.238 -9.946 -11.742 1.00 95.75 298 LYS A N 1
ATOM 2441 C CA . LYS A 1 298 ? -7.048 -11.170 -11.881 1.00 95.75 298 LYS A CA 1
ATOM 2442 C C . LYS A 1 298 ? -8.546 -10.894 -11.696 1.00 95.75 298 LYS A C 1
ATOM 2444 O O . LYS A 1 298 ? -9.349 -11.554 -12.361 1.00 95.75 298 LYS A O 1
ATOM 2449 N N . ARG A 1 299 ? -8.925 -9.905 -10.879 1.00 94.94 299 ARG A N 1
ATOM 2450 C CA . ARG A 1 299 ? -10.308 -9.415 -10.703 1.00 94.94 299 ARG A CA 1
ATOM 2451 C C . ARG A 1 299 ? -10.727 -8.311 -11.682 1.00 94.94 299 ARG A C 1
ATOM 2453 O O . ARG A 1 299 ? -11.837 -7.800 -11.576 1.00 94.94 299 ARG A O 1
ATOM 2460 N N . GLY A 1 300 ? -9.900 -8.002 -12.683 1.00 95.44 300 GLY A N 1
ATOM 2461 C CA . GLY A 1 300 ? -10.258 -7.103 -13.781 1.00 95.44 300 GLY A CA 1
ATOM 2462 C C . GLY A 1 300 ? -10.051 -5.618 -13.490 1.00 95.44 300 GLY A C 1
ATOM 2463 O O . GLY A 1 300 ? -10.707 -4.800 -14.131 1.00 95.44 300 GLY A O 1
ATOM 2464 N N . ALA A 1 301 ? -9.146 -5.264 -12.568 1.00 98.06 301 ALA A N 1
ATOM 2465 C CA . ALA A 1 301 ? -8.668 -3.888 -12.421 1.00 98.06 301 ALA A CA 1
ATOM 2466 C C . ALA A 1 301 ? -8.235 -3.322 -13.781 1.00 98.06 301 ALA A C 1
ATOM 2468 O O . ALA A 1 301 ? -7.575 -4.010 -14.568 1.00 98.06 301 ALA A O 1
ATOM 2469 N N . ASN A 1 302 ? -8.588 -2.072 -14.067 1.00 98.06 302 ASN A N 1
ATOM 2470 C CA . ASN A 1 302 ? -8.289 -1.471 -15.357 1.00 98.06 302 ASN A CA 1
ATOM 2471 C C . ASN A 1 302 ? -6.830 -0.953 -15.396 1.00 98.06 302 ASN A C 1
ATOM 2473 O O . ASN A 1 302 ? -6.487 -0.019 -14.661 1.00 98.06 302 ASN A O 1
ATOM 2477 N N . PRO A 1 303 ? -5.965 -1.500 -16.279 1.00 97.62 303 PRO A N 1
ATOM 2478 C CA . PRO A 1 303 ? -4.538 -1.169 -16.341 1.00 97.62 303 PRO A CA 1
ATOM 2479 C C . PRO A 1 303 ? -4.237 0.260 -16.821 1.00 97.62 303 PRO A C 1
ATOM 2481 O O . PRO A 1 303 ? -3.093 0.703 -16.705 1.00 97.62 303 PRO A O 1
ATOM 2484 N N . ASN A 1 304 ? -5.233 0.979 -17.351 1.00 98.06 304 ASN A N 1
ATOM 2485 C CA . ASN A 1 304 ? -5.056 2.257 -18.049 1.00 98.06 304 ASN A CA 1
ATOM 2486 C C . ASN A 1 304 ? -5.640 3.459 -17.295 1.00 98.06 304 ASN A C 1
ATOM 2488 O O . ASN A 1 304 ? -5.506 4.589 -17.761 1.00 98.06 304 ASN A O 1
ATOM 2492 N N . LEU A 1 305 ? -6.296 3.263 -16.143 1.00 98.12 305 LEU A N 1
ATOM 2493 C CA . LEU A 1 305 ? -6.892 4.387 -15.417 1.00 98.12 305 LEU A CA 1
ATOM 2494 C C . LEU A 1 305 ? -5.816 5.369 -14.959 1.00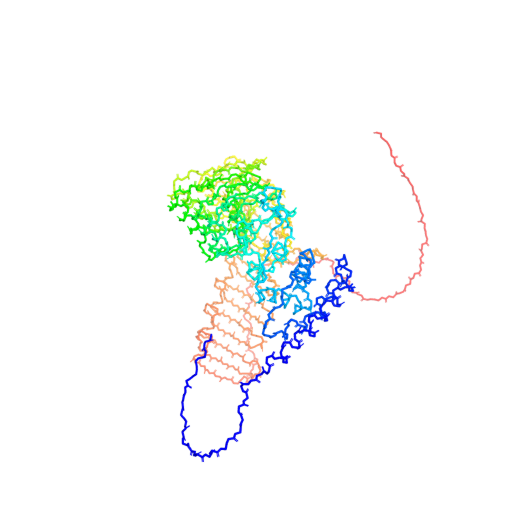 98.12 305 LEU A C 1
ATOM 2496 O O . LEU A 1 305 ? -4.904 5.000 -14.232 1.00 98.12 305 LEU A O 1
ATOM 2500 N N . ALA A 1 306 ? -5.940 6.624 -15.375 1.00 97.69 306 ALA A N 1
ATOM 2501 C CA . ALA A 1 306 ? -5.056 7.696 -14.953 1.00 97.69 306 ALA A CA 1
ATOM 2502 C C . ALA A 1 306 ? -5.584 8.378 -13.681 1.00 97.69 306 ALA A C 1
ATOM 2504 O O . ALA A 1 306 ? -6.777 8.667 -13.581 1.00 97.69 306 ALA A O 1
ATOM 2505 N N . ASN A 1 307 ? -4.681 8.669 -12.743 1.00 97.12 307 ASN A N 1
ATOM 2506 C CA . ASN A 1 307 ? -4.967 9.452 -11.538 1.00 97.12 307 ASN A CA 1
ATOM 2507 C C . ASN A 1 307 ? -5.018 10.976 -11.822 1.00 97.12 307 ASN A C 1
ATOM 2509 O O . ASN A 1 307 ? -4.868 11.411 -12.970 1.00 97.12 307 ASN A O 1
ATOM 2513 N N . VAL A 1 308 ? -5.139 11.832 -10.789 1.00 96.94 308 VAL A N 1
ATOM 2514 C CA . VAL A 1 308 ? -5.165 13.301 -10.997 1.00 96.94 308 VAL A CA 1
ATOM 2515 C C . VAL A 1 308 ? -3.911 13.862 -11.667 1.00 96.94 308 VAL A C 1
ATOM 2517 O O . VAL A 1 308 ? -3.987 14.952 -12.226 1.00 96.94 308 VAL A O 1
ATOM 2520 N N . ASP A 1 309 ? -2.773 13.171 -11.636 1.00 95.62 309 ASP A N 1
ATOM 2521 C CA . ASP A 1 309 ? -1.534 13.585 -12.304 1.00 95.62 309 ASP A CA 1
ATOM 2522 C C . ASP A 1 309 ? -1.432 13.064 -13.746 1.00 95.62 309 ASP A C 1
ATOM 2524 O O . ASP A 1 309 ? -0.399 13.236 -14.392 1.00 95.62 309 ASP A O 1
ATOM 2528 N N . GLY A 1 310 ? -2.479 12.418 -14.270 1.00 97.25 310 GLY A N 1
ATOM 2529 C CA . GLY A 1 310 ? -2.447 11.721 -15.559 1.00 97.25 310 GLY A CA 1
ATOM 2530 C C . GLY A 1 310 ? -1.615 10.432 -15.530 1.00 97.25 310 GLY A C 1
ATOM 2531 O O . GLY A 1 310 ? -1.367 9.834 -16.569 1.00 97.25 310 GLY A O 1
ATOM 2532 N N . SER A 1 311 ? -1.138 10.005 -14.357 1.00 96.81 311 SER A N 1
ATOM 2533 C CA . SER A 1 311 ? -0.288 8.821 -14.234 1.00 96.81 311 SER A CA 1
ATOM 2534 C C . SER A 1 311 ? -1.144 7.563 -14.168 1.00 96.81 311 SER A C 1
ATOM 2536 O O . SER A 1 311 ? -1.987 7.452 -13.285 1.00 96.81 311 SER A O 1
ATOM 2538 N N . THR A 1 312 ? -0.888 6.630 -15.082 1.00 98.00 312 THR A N 1
ATOM 2539 C CA . THR A 1 312 ? -1.471 5.276 -15.114 1.00 98.00 312 THR A CA 1
ATOM 2540 C C . THR A 1 312 ? -0.655 4.285 -14.261 1.00 98.00 312 THR A C 1
ATOM 2542 O O . THR A 1 312 ? 0.486 4.595 -13.892 1.00 98.00 312 THR A O 1
ATOM 2545 N N . PRO A 1 313 ? -1.145 3.057 -14.000 1.00 97.44 313 PRO A N 1
ATOM 2546 C CA . PRO A 1 313 ? -0.373 1.977 -13.376 1.00 97.44 313 PRO A CA 1
ATOM 2547 C C . PRO A 1 313 ? 1.032 1.762 -13.974 1.00 97.44 313 PRO A C 1
ATOM 2549 O O . PRO A 1 313 ? 2.016 1.678 -13.231 1.00 97.44 313 PRO A O 1
ATOM 2552 N N . LEU A 1 314 ? 1.175 1.794 -15.307 1.00 96.56 314 LEU A N 1
ATOM 2553 C CA . LEU A 1 314 ? 2.486 1.709 -15.970 1.00 96.56 314 LEU A CA 1
ATOM 2554 C C . LEU A 1 314 ? 3.437 2.853 -15.580 1.00 96.56 314 LEU A C 1
ATOM 2556 O O . LEU A 1 314 ? 4.639 2.625 -15.421 1.00 96.56 314 LEU A O 1
ATOM 2560 N N . HIS A 1 315 ? 2.931 4.072 -15.366 1.00 95.75 315 HIS A N 1
ATOM 2561 C CA . HIS A 1 315 ? 3.762 5.174 -14.874 1.00 95.75 315 HIS A CA 1
ATOM 2562 C C . HIS A 1 315 ? 4.306 4.882 -13.475 1.00 95.75 315 HIS A C 1
ATOM 2564 O O . HIS A 1 315 ? 5.457 5.208 -13.202 1.00 95.75 315 HIS A O 1
ATOM 2570 N N . PHE A 1 316 ? 3.516 4.266 -12.591 1.00 93.75 316 PHE A N 1
ATOM 2571 C CA . PHE A 1 316 ? 3.961 3.914 -11.238 1.00 93.75 316 PHE A CA 1
ATOM 2572 C C . PHE A 1 316 ? 5.072 2.857 -11.277 1.00 93.75 316 PHE A C 1
ATOM 2574 O O . PHE A 1 316 ? 6.119 3.059 -10.654 1.00 93.75 316 PHE A O 1
ATOM 2581 N N . ILE A 1 317 ? 4.904 1.808 -12.092 1.00 93.75 317 ILE A N 1
ATOM 2582 C CA . ILE A 1 317 ? 5.936 0.788 -12.357 1.00 93.75 317 ILE A CA 1
ATOM 2583 C C . ILE A 1 317 ? 7.233 1.444 -12.856 1.00 93.75 317 ILE A C 1
ATOM 2585 O O . ILE A 1 317 ? 8.321 1.155 -12.351 1.00 93.75 317 ILE A O 1
ATOM 2589 N N . CYS A 1 318 ? 7.131 2.377 -13.804 1.00 92.69 318 CYS A N 1
ATOM 2590 C CA . CYS A 1 318 ? 8.287 3.028 -14.425 1.00 92.69 318 CYS A CA 1
ATOM 2591 C C . CYS A 1 318 ? 8.926 4.141 -13.567 1.00 92.69 318 CYS A C 1
ATOM 2593 O O . CYS A 1 318 ? 10.077 4.507 -13.809 1.00 92.69 318 CYS A O 1
ATOM 2595 N N . LYS A 1 319 ? 8.214 4.680 -12.563 1.00 87.75 319 LYS A N 1
ATOM 2596 C CA . LYS A 1 319 ? 8.690 5.746 -11.655 1.00 87.75 319 LYS A CA 1
ATOM 2597 C C . LYS A 1 319 ? 9.497 5.230 -10.453 1.00 87.75 319 LYS A C 1
ATOM 2599 O O . LYS A 1 319 ? 10.310 5.981 -9.920 1.00 87.75 319 LYS A O 1
ATOM 2604 N N . LYS A 1 320 ? 9.281 3.989 -9.997 1.00 78.88 320 LYS A N 1
ATOM 2605 C CA . LYS A 1 320 ? 9.925 3.414 -8.794 1.00 78.88 320 LYS A CA 1
ATOM 2606 C C . LYS A 1 320 ? 11.233 2.693 -9.144 1.00 78.88 320 LYS A C 1
ATOM 2608 O O . LYS A 1 320 ? 11.231 1.849 -10.031 1.00 78.88 320 LYS A O 1
ATOM 2613 N N . PHE A 1 321 ? 12.327 2.971 -8.429 1.00 67.38 321 PHE A N 1
ATOM 2614 C CA . PHE A 1 321 ? 13.671 2.482 -8.788 1.00 67.38 321 PHE A CA 1
ATOM 2615 C C . PHE A 1 321 ? 13.957 1.000 -8.457 1.00 67.38 321 PHE A C 1
ATOM 2617 O O . PHE A 1 321 ? 14.749 0.377 -9.150 1.00 67.38 321 PHE A O 1
ATOM 2624 N N . TYR A 1 322 ? 13.334 0.426 -7.420 1.00 66.56 322 TYR A N 1
ATOM 2625 C CA . TYR A 1 322 ? 13.764 -0.863 -6.838 1.00 66.56 322 TYR A CA 1
ATOM 2626 C C . TYR A 1 322 ? 12.985 -2.112 -7.283 1.00 66.56 322 TYR A C 1
ATOM 2628 O O . TYR A 1 322 ? 13.367 -3.221 -6.916 1.00 66.56 322 TYR A O 1
ATOM 2636 N N . TYR A 1 323 ? 11.888 -1.942 -8.019 1.00 69.62 323 TYR A N 1
ATOM 2637 C CA . TYR A 1 323 ? 10.903 -3.000 -8.264 1.00 69.62 323 TYR A CA 1
ATOM 2638 C C . TYR A 1 323 ? 10.844 -3.335 -9.754 1.00 69.62 323 TYR A C 1
ATOM 2640 O O . TYR A 1 323 ? 10.074 -2.723 -10.496 1.00 69.62 323 TYR A O 1
ATOM 2648 N N . ASP A 1 324 ? 11.719 -4.228 -10.212 1.00 70.62 324 ASP A N 1
ATOM 2649 C CA . ASP A 1 324 ? 11.883 -4.525 -11.642 1.00 70.62 324 ASP A CA 1
ATOM 2650 C C . ASP A 1 324 ? 10.903 -5.598 -12.154 1.00 70.62 324 ASP A C 1
ATOM 2652 O O . ASP A 1 324 ? 10.458 -5.518 -13.297 1.00 70.62 324 ASP A O 1
ATOM 2656 N N . ASP A 1 325 ? 10.484 -6.542 -11.305 1.00 87.00 325 ASP A N 1
ATOM 2657 C CA . ASP A 1 325 ? 9.631 -7.679 -11.682 1.00 87.00 325 ASP A CA 1
ATOM 2658 C C . ASP A 1 325 ? 8.122 -7.371 -11.723 1.00 87.00 325 ASP A C 1
ATOM 2660 O O . ASP A 1 325 ? 7.365 -8.080 -12.386 1.00 87.00 325 ASP A O 1
ATOM 2664 N N . LEU A 1 326 ? 7.675 -6.257 -11.126 1.00 91.31 326 LEU A N 1
ATOM 2665 C CA . LEU A 1 326 ? 6.288 -5.779 -11.262 1.00 91.31 326 LEU A CA 1
ATOM 2666 C C . LEU A 1 326 ? 5.872 -5.545 -12.722 1.00 91.31 326 LEU A C 1
ATOM 2668 O O . LEU A 1 326 ? 4.696 -5.689 -13.042 1.00 91.31 326 LEU A O 1
ATOM 2672 N N . ALA A 1 327 ? 6.809 -5.177 -13.603 1.00 93.44 327 ALA A N 1
ATOM 2673 C CA . ALA A 1 327 ? 6.510 -4.979 -15.019 1.00 93.44 327 ALA A CA 1
ATOM 2674 C C . ALA A 1 327 ? 6.126 -6.304 -15.699 1.00 93.44 327 ALA A C 1
ATOM 2676 O O . ALA A 1 327 ? 5.121 -6.358 -16.402 1.00 93.44 327 ALA A O 1
ATOM 2677 N N . GLU A 1 328 ? 6.883 -7.376 -15.448 1.00 94.06 328 GLU A N 1
ATOM 2678 C CA . GLU A 1 328 ? 6.616 -8.706 -16.007 1.00 94.06 328 GLU A CA 1
ATOM 2679 C C . GLU A 1 328 ? 5.270 -9.253 -15.513 1.00 94.06 328 GLU A C 1
ATOM 2681 O O . GLU A 1 328 ? 4.452 -9.682 -16.324 1.00 94.06 328 GLU A O 1
ATOM 2686 N N . ILE A 1 329 ? 5.004 -9.157 -14.203 1.00 94.31 329 ILE A N 1
ATOM 2687 C CA . ILE A 1 329 ? 3.724 -9.559 -13.595 1.00 94.31 329 ILE A CA 1
ATOM 2688 C C . ILE A 1 329 ? 2.554 -8.793 -14.232 1.00 94.31 329 ILE A C 1
ATOM 2690 O O . ILE A 1 329 ? 1.558 -9.396 -14.634 1.00 94.31 329 ILE A O 1
ATOM 2694 N N . PHE A 1 330 ? 2.685 -7.467 -14.354 1.00 96.31 330 PHE A N 1
ATOM 2695 C CA . PHE A 1 330 ? 1.643 -6.603 -14.902 1.00 96.31 330 PHE A CA 1
ATOM 2696 C C . PHE A 1 330 ? 1.321 -6.939 -16.360 1.00 96.31 330 PHE A C 1
ATOM 2698 O O . PHE A 1 330 ? 0.154 -7.152 -16.683 1.00 96.31 330 PHE A O 1
ATOM 2705 N N . PHE A 1 331 ? 2.328 -7.010 -17.237 1.00 96.44 331 PHE A N 1
ATOM 2706 C CA . PHE A 1 331 ? 2.104 -7.327 -18.650 1.00 96.44 331 PHE A CA 1
ATOM 2707 C C . PHE A 1 331 ? 1.527 -8.733 -18.819 1.00 96.44 331 PHE A C 1
ATOM 2709 O O . PHE A 1 331 ? 0.473 -8.881 -19.431 1.00 96.44 331 PHE A O 1
ATOM 2716 N N . LYS A 1 332 ? 2.130 -9.741 -18.176 1.00 96.62 332 LYS A N 1
ATOM 2717 C CA . LYS A 1 332 ? 1.694 -11.138 -18.274 1.00 96.62 332 LYS A CA 1
ATOM 2718 C C . LYS A 1 332 ? 0.221 -11.331 -17.903 1.00 96.62 332 LYS A C 1
ATOM 2720 O O . LYS A 1 332 ? -0.509 -11.965 -18.656 1.00 96.62 332 LYS A O 1
ATOM 2725 N N . ILE A 1 333 ? -0.232 -10.785 -16.770 1.00 97.06 333 ILE A N 1
ATOM 2726 C CA . ILE A 1 333 ? -1.624 -10.983 -16.331 1.00 97.06 333 ILE A CA 1
ATOM 2727 C C . ILE A 1 333 ? -2.604 -10.257 -17.259 1.00 97.06 333 ILE A C 1
ATOM 2729 O O . ILE A 1 333 ? -3.658 -10.806 -17.568 1.00 97.06 333 ILE A O 1
ATOM 2733 N N . ASN A 1 334 ? -2.266 -9.058 -17.742 1.00 96.94 334 ASN A N 1
ATOM 2734 C CA . ASN A 1 334 ? -3.111 -8.346 -18.704 1.00 96.94 334 ASN A CA 1
ATOM 2735 C C . ASN A 1 334 ? -3.169 -9.068 -20.063 1.00 96.94 334 ASN A C 1
ATOM 2737 O O . ASN A 1 334 ? -4.252 -9.167 -20.639 1.00 96.94 334 ASN A O 1
ATOM 2741 N N . ASP A 1 335 ? -2.056 -9.639 -20.537 1.00 95.94 335 ASP A N 1
ATOM 2742 C CA . ASP A 1 335 ? -2.004 -10.459 -21.755 1.00 95.94 335 ASP A CA 1
ATOM 2743 C C . ASP A 1 335 ? -2.864 -11.732 -21.610 1.00 95.94 335 ASP A C 1
ATOM 2745 O O . ASP A 1 335 ? -3.707 -12.009 -22.472 1.00 95.94 335 ASP A O 1
ATOM 2749 N N . ASP A 1 336 ? -2.726 -12.453 -20.487 1.00 96.94 336 ASP A N 1
ATOM 2750 C CA . ASP A 1 336 ? -3.529 -13.635 -20.124 1.00 96.94 336 ASP A CA 1
ATOM 2751 C C . ASP A 1 336 ? -5.034 -13.299 -20.005 1.00 96.94 336 ASP A C 1
ATOM 2753 O O . ASP A 1 336 ? -5.895 -14.125 -20.317 1.00 96.94 336 ASP A O 1
ATOM 2757 N N . LYS A 1 337 ? -5.369 -12.073 -19.575 1.00 95.56 337 LYS A N 1
ATOM 2758 C CA . LYS A 1 337 ? -6.742 -11.535 -19.503 1.00 95.56 337 LYS A CA 1
ATOM 2759 C C . LYS A 1 337 ? -7.241 -10.903 -20.805 1.00 95.56 337 LYS A C 1
ATOM 2761 O O . LYS A 1 337 ? -8.412 -10.530 -20.876 1.00 95.56 337 LYS A O 1
ATOM 2766 N N . HIS A 1 338 ? -6.381 -10.767 -21.813 1.00 94.56 338 HIS A N 1
ATOM 2767 C CA . HIS A 1 338 ? -6.636 -10.035 -23.058 1.00 94.56 338 HIS A CA 1
ATOM 2768 C C . HIS A 1 338 ? -7.073 -8.568 -22.840 1.00 94.56 338 HIS A C 1
ATOM 2770 O O . HIS A 1 338 ? -7.862 -8.015 -23.611 1.00 94.56 338 HIS A O 1
ATOM 2776 N N . GLN A 1 339 ? -6.558 -7.921 -21.790 1.00 93.56 339 GLN A N 1
ATOM 2777 C CA . GLN A 1 339 ? -6.760 -6.497 -21.522 1.00 93.56 339 GLN A CA 1
ATOM 2778 C C . GLN A 1 339 ? -5.781 -5.663 -22.359 1.00 93.56 339 GLN A C 1
ATOM 2780 O O . GLN A 1 339 ? -4.569 -5.848 -22.294 1.00 93.56 339 GLN A O 1
ATOM 2785 N N . SER A 1 340 ? -6.302 -4.720 -23.147 1.00 94.06 340 SER A N 1
ATOM 2786 C CA . SER A 1 340 ? -5.470 -3.791 -23.922 1.00 94.06 340 SER A CA 1
ATOM 2787 C C . SER A 1 340 ? -4.802 -2.770 -22.999 1.00 94.06 340 SER A C 1
ATOM 2789 O O . SER A 1 340 ? -5.473 -2.165 -22.163 1.00 94.06 340 SER A O 1
ATOM 2791 N N . ILE A 1 341 ? -3.494 -2.563 -23.165 1.00 96.50 341 ILE A N 1
ATOM 2792 C CA . ILE A 1 341 ? -2.683 -1.668 -22.333 1.00 96.50 341 ILE A CA 1
ATOM 2793 C C . ILE A 1 341 ? -2.293 -0.421 -23.137 1.00 96.50 341 ILE A C 1
ATOM 2795 O O . ILE A 1 341 ? -1.712 -0.520 -24.217 1.00 96.50 341 ILE A O 1
ATOM 2799 N N . GLU A 1 342 ? -2.559 0.764 -22.592 1.00 96.69 342 GLU A N 1
ATOM 2800 C CA . GLU A 1 342 ? -2.200 2.055 -23.192 1.00 96.69 342 GLU A CA 1
ATOM 2801 C C . GLU A 1 342 ? -0.743 2.426 -22.856 1.00 96.69 342 GLU A C 1
ATOM 2803 O O . GLU A 1 342 ? -0.462 3.271 -22.003 1.00 96.69 342 GLU A O 1
ATOM 2808 N N . VAL A 1 343 ? 0.208 1.764 -23.527 1.00 96.56 343 VAL A N 1
ATOM 2809 C CA . VAL A 1 343 ? 1.659 1.899 -23.269 1.00 96.56 343 VAL A CA 1
ATOM 2810 C C . VAL A 1 343 ? 2.223 3.310 -23.486 1.00 96.56 343 VAL A C 1
ATOM 2812 O O . VAL A 1 343 ? 3.193 3.675 -22.822 1.00 96.56 343 VAL A O 1
ATOM 2815 N N . ASP A 1 344 ? 1.587 4.113 -24.345 1.00 96.94 344 ASP A N 1
ATOM 2816 C CA . ASP A 1 344 ? 1.978 5.493 -24.680 1.00 96.94 344 ASP A CA 1
ATOM 2817 C C . ASP A 1 344 ? 1.077 6.571 -24.044 1.00 96.94 344 ASP A C 1
ATOM 2819 O O . ASP A 1 344 ? 1.128 7.741 -24.434 1.00 96.94 344 ASP A O 1
ATOM 2823 N N . ALA A 1 345 ? 0.261 6.211 -23.044 1.00 97.00 345 ALA A N 1
ATOM 2824 C CA . ALA A 1 345 ? -0.491 7.189 -22.256 1.00 97.00 345 ALA A CA 1
ATOM 2825 C C . ALA A 1 345 ? 0.449 8.271 -21.687 1.00 97.00 345 ALA A C 1
ATOM 2827 O O . ALA A 1 345 ? 1.544 7.958 -21.223 1.00 97.00 345 ALA A O 1
ATOM 2828 N N . GLN A 1 346 ? 0.033 9.541 -21.698 1.00 95.94 346 GLN A N 1
ATOM 2829 C CA . GLN A 1 346 ? 0.858 10.659 -21.225 1.00 95.94 346 GLN A CA 1
ATOM 2830 C C . GLN A 1 346 ? 0.364 11.204 -19.883 1.00 95.94 346 GLN A C 1
ATOM 2832 O O . GLN A 1 346 ? -0.805 11.568 -19.752 1.00 95.94 346 GLN A O 1
ATOM 2837 N N . ASP A 1 347 ? 1.270 11.341 -18.909 1.00 95.19 347 ASP A N 1
ATOM 2838 C CA . ASP A 1 347 ? 0.981 12.077 -17.675 1.00 95.19 347 ASP A CA 1
ATOM 2839 C C . ASP A 1 347 ? 0.846 13.595 -17.915 1.00 95.19 347 ASP A C 1
ATOM 2841 O O . ASP A 1 347 ? 1.140 14.117 -18.994 1.00 95.19 347 ASP A O 1
ATOM 2845 N N . LYS A 1 348 ? 0.416 14.354 -16.895 1.00 94.94 348 LYS A N 1
ATOM 2846 C CA . LYS A 1 348 ? 0.246 15.822 -16.974 1.00 94.94 348 LYS A CA 1
ATOM 2847 C C . LYS A 1 348 ? 1.515 16.599 -17.345 1.00 94.94 348 LYS A C 1
ATOM 2849 O O . LYS A 1 348 ? 1.439 17.803 -17.589 1.00 94.94 348 LYS A O 1
ATOM 2854 N N . LEU A 1 349 ? 2.677 15.950 -17.358 1.00 90.31 349 LEU A N 1
ATOM 2855 C CA . LEU A 1 349 ? 3.959 16.535 -17.741 1.00 90.31 349 LEU A CA 1
ATOM 2856 C C . LEU A 1 349 ? 4.332 16.154 -19.188 1.00 90.31 349 LEU A C 1
ATOM 2858 O O . LEU A 1 349 ? 5.458 16.419 -19.606 1.00 90.31 349 LEU A O 1
ATOM 2862 N N . GLY A 1 350 ? 3.395 15.554 -19.936 1.00 92.44 350 GLY A N 1
ATOM 2863 C CA . GLY A 1 350 ? 3.554 15.105 -21.319 1.00 92.44 350 GLY A CA 1
ATOM 2864 C C . GLY A 1 350 ? 4.448 13.876 -21.457 1.00 92.44 350 GLY A C 1
ATOM 2865 O O . GLY A 1 350 ? 5.033 13.684 -22.521 1.00 92.44 350 GLY A O 1
ATOM 2866 N N . ARG A 1 351 ? 4.633 13.095 -20.381 1.00 92.12 351 ARG A N 1
ATOM 2867 C CA . ARG A 1 351 ? 5.567 11.963 -20.362 1.00 92.12 351 ARG A CA 1
ATOM 2868 C C . ARG A 1 351 ? 4.867 10.624 -20.478 1.00 92.12 351 ARG A C 1
ATOM 2870 O O . ARG A 1 351 ? 3.902 10.406 -19.761 1.00 92.12 351 ARG A O 1
ATOM 2877 N N . THR A 1 352 ? 5.419 9.726 -21.289 1.00 96.12 352 THR A N 1
ATOM 2878 C CA . THR A 1 352 ? 4.992 8.321 -21.382 1.00 96.12 352 THR A CA 1
ATOM 2879 C C . THR A 1 352 ? 5.682 7.434 -20.332 1.00 96.12 352 THR A C 1
ATOM 2881 O O . THR A 1 352 ? 6.756 7.791 -19.819 1.00 96.12 352 THR A O 1
ATOM 2884 N N . PRO A 1 353 ? 5.144 6.234 -20.031 1.00 96.19 353 PRO A N 1
ATOM 2885 C CA . PRO A 1 353 ? 5.831 5.208 -19.250 1.00 96.19 353 PRO A CA 1
ATOM 2886 C C . PRO A 1 353 ? 7.244 4.905 -19.760 1.00 96.19 353 PRO A C 1
ATOM 2888 O O . PRO A 1 353 ? 8.169 4.811 -18.954 1.00 96.19 353 PRO A O 1
ATOM 2891 N N . LEU A 1 354 ? 7.446 4.849 -21.084 1.00 96.44 354 LEU A N 1
ATOM 2892 C CA . LEU A 1 354 ? 8.757 4.593 -21.694 1.00 96.44 354 LEU A CA 1
ATOM 2893 C C . LEU A 1 354 ? 9.782 5.669 -21.312 1.00 96.44 354 LEU A C 1
ATOM 2895 O O . LEU A 1 354 ? 10.907 5.347 -20.928 1.00 96.44 354 LEU A O 1
ATOM 2899 N N . GLN A 1 355 ? 9.397 6.947 -21.318 1.00 94.06 355 GLN A N 1
ATOM 2900 C CA . GLN A 1 355 ? 10.282 8.032 -20.881 1.00 94.06 355 GLN A CA 1
ATOM 2901 C C . GLN A 1 355 ? 10.627 7.937 -19.391 1.00 94.06 355 GLN A C 1
ATOM 2903 O O . GLN A 1 355 ? 11.768 8.209 -19.013 1.00 94.06 355 GLN A O 1
ATOM 2908 N N . TRP A 1 356 ? 9.688 7.506 -18.545 1.00 92.62 356 TRP A N 1
ATOM 2909 C CA . TRP A 1 356 ? 9.957 7.249 -17.128 1.00 92.62 356 TRP A CA 1
ATOM 2910 C C . TRP A 1 356 ? 10.870 6.035 -16.907 1.00 92.62 356 TRP A C 1
ATOM 2912 O O . TRP A 1 356 ? 11.792 6.118 -16.094 1.00 92.62 356 TRP A O 1
ATOM 2922 N N . ALA A 1 357 ? 10.691 4.951 -17.666 1.00 93.12 357 ALA A N 1
ATOM 2923 C CA . ALA A 1 357 ? 11.547 3.766 -17.603 1.00 93.12 357 ALA A CA 1
ATOM 2924 C C . ALA A 1 357 ? 12.991 4.093 -18.026 1.00 93.12 357 ALA A C 1
ATOM 2926 O O . ALA A 1 357 ? 13.946 3.698 -17.352 1.00 93.12 357 ALA A O 1
ATOM 2927 N N . VAL A 1 358 ? 13.159 4.900 -19.081 1.00 90.94 358 VAL A N 1
ATOM 2928 C CA . VAL A 1 358 ? 14.469 5.411 -19.517 1.00 90.94 358 VAL A CA 1
ATOM 2929 C C . VAL A 1 358 ? 15.079 6.346 -18.465 1.00 90.94 358 VAL A C 1
ATOM 2931 O O . VAL A 1 358 ? 16.257 6.199 -18.135 1.00 90.94 358 VAL A O 1
ATOM 2934 N N . ALA A 1 359 ? 14.295 7.265 -17.888 1.00 87.88 359 ALA A N 1
ATOM 2935 C CA . ALA A 1 359 ? 14.763 8.216 -16.872 1.00 87.88 359 ALA A CA 1
ATOM 2936 C C . ALA A 1 359 ? 15.219 7.548 -15.558 1.00 87.88 359 ALA A C 1
ATOM 2938 O O . ALA A 1 359 ? 16.136 8.050 -14.905 1.00 87.88 359 ALA A O 1
ATOM 2939 N N . ASN A 1 360 ? 14.610 6.418 -15.189 1.00 84.19 360 ASN A N 1
ATOM 2940 C CA . ASN A 1 360 ? 14.957 5.633 -13.998 1.00 84.19 360 ASN A CA 1
ATOM 2941 C C . ASN A 1 360 ? 15.887 4.441 -14.288 1.00 84.19 360 ASN A C 1
ATOM 2943 O O . ASN A 1 360 ? 16.185 3.668 -13.382 1.00 84.19 360 ASN A O 1
ATOM 2947 N N . PHE A 1 361 ? 16.382 4.312 -15.525 1.00 83.50 361 PHE A N 1
ATOM 2948 C CA . PHE A 1 361 ? 17.275 3.238 -15.972 1.00 83.50 361 PHE A CA 1
ATOM 2949 C C . PHE A 1 361 ? 16.733 1.815 -15.753 1.00 83.50 361 PHE A C 1
ATOM 2951 O O . PHE A 1 361 ? 17.483 0.940 -15.322 1.00 83.50 361 PHE A O 1
ATOM 2958 N N . LYS A 1 362 ? 15.456 1.581 -16.077 1.00 87.62 362 LYS A N 1
ATOM 2959 C CA . LYS A 1 362 ? 14.798 0.267 -16.003 1.00 87.62 362 LYS A CA 1
ATOM 2960 C C . LYS A 1 362 ? 14.838 -0.448 -17.357 1.00 87.62 362 LYS A C 1
ATOM 2962 O O . LYS A 1 362 ? 13.956 -0.217 -18.183 1.00 87.62 362 LYS A O 1
ATOM 2967 N N . PRO A 1 363 ? 15.841 -1.300 -17.630 1.00 87.81 363 PRO A N 1
ATOM 2968 C CA . PRO A 1 363 ? 16.016 -1.861 -18.961 1.00 87.81 363 PRO A CA 1
ATOM 2969 C C . PRO A 1 363 ? 14.918 -2.881 -19.302 1.00 87.81 363 PRO A C 1
ATOM 2971 O O . PRO A 1 363 ? 14.475 -2.911 -20.445 1.00 87.81 363 PRO A O 1
ATOM 2974 N N . ASP A 1 364 ? 14.425 -3.645 -18.323 1.00 90.00 364 ASP A N 1
ATOM 2975 C CA . ASP A 1 364 ? 13.394 -4.670 -18.538 1.00 90.00 364 ASP A CA 1
ATOM 2976 C C . ASP A 1 364 ? 12.008 -4.062 -18.785 1.00 90.00 364 ASP A C 1
ATOM 2978 O O . ASP A 1 364 ? 11.320 -4.472 -19.715 1.00 90.00 364 ASP A O 1
ATOM 2982 N N . ALA A 1 365 ? 11.656 -2.984 -18.074 1.00 93.75 365 ALA A N 1
ATOM 2983 C CA . ALA A 1 365 ? 10.461 -2.199 -18.390 1.00 93.75 365 ALA A CA 1
ATOM 2984 C C . ALA A 1 365 ? 10.542 -1.549 -19.788 1.00 93.75 365 ALA A C 1
ATOM 2986 O O . ALA A 1 365 ? 9.539 -1.507 -20.492 1.00 93.75 365 ALA A O 1
ATOM 2987 N N . VAL A 1 366 ? 11.726 -1.080 -20.216 1.00 94.19 366 VAL A N 1
ATOM 2988 C CA . VAL A 1 366 ? 11.939 -0.568 -21.584 1.00 94.19 366 VAL A CA 1
ATOM 2989 C C . VAL A 1 366 ? 11.739 -1.665 -22.635 1.00 94.19 366 VAL A C 1
ATOM 2991 O O . VAL A 1 366 ? 11.131 -1.390 -23.662 1.00 94.19 366 VAL A O 1
ATOM 2994 N N . GLU A 1 367 ? 12.218 -2.894 -22.411 1.00 93.88 367 GLU A N 1
ATOM 2995 C CA . GLU A 1 367 ? 12.013 -3.988 -23.376 1.00 93.88 367 GLU A CA 1
ATOM 2996 C C . GLU A 1 367 ? 10.539 -4.385 -23.475 1.00 93.88 367 GLU A C 1
ATOM 2998 O O . GLU A 1 367 ? 10.011 -4.390 -24.582 1.00 93.88 367 GLU A O 1
ATOM 3003 N N . LEU A 1 368 ? 9.863 -4.586 -22.337 1.00 95.56 368 LEU A N 1
ATOM 3004 C CA . LEU A 1 368 ? 8.435 -4.923 -22.283 1.00 95.56 368 LEU A CA 1
ATOM 3005 C C . LEU A 1 368 ? 7.557 -3.852 -22.951 1.00 95.56 368 LEU A C 1
ATOM 3007 O O . LEU A 1 368 ? 6.735 -4.175 -23.799 1.00 95.56 368 LEU A O 1
ATOM 3011 N N . LEU A 1 369 ? 7.778 -2.564 -22.660 1.00 96.81 369 LEU A N 1
ATOM 3012 C CA . LEU A 1 369 ? 7.035 -1.476 -23.313 1.00 96.81 369 LEU A CA 1
ATOM 3013 C C . LEU A 1 369 ? 7.220 -1.471 -24.839 1.00 96.81 369 LEU A C 1
ATOM 3015 O O . LEU A 1 369 ? 6.270 -1.209 -25.571 1.00 96.81 369 LEU A O 1
ATOM 3019 N N . LEU A 1 370 ? 8.427 -1.774 -25.326 1.00 95.62 370 LEU A N 1
ATOM 3020 C CA . LEU A 1 370 ? 8.738 -1.820 -26.759 1.00 95.62 370 LEU A CA 1
ATOM 3021 C C . LEU A 1 370 ? 8.278 -3.118 -27.440 1.00 95.62 370 LEU A C 1
ATOM 3023 O O . LEU A 1 370 ? 8.139 -3.133 -28.663 1.00 95.62 370 LEU A O 1
ATOM 3027 N N . ASP A 1 371 ? 8.061 -4.201 -26.692 1.00 94.62 371 ASP A N 1
ATOM 3028 C CA . ASP A 1 371 ? 7.389 -5.416 -27.172 1.00 94.62 371 ASP A CA 1
ATOM 3029 C C . ASP A 1 371 ? 5.873 -5.219 -27.273 1.00 94.62 371 ASP A C 1
ATOM 3031 O O . ASP A 1 371 ? 5.267 -5.624 -28.265 1.00 94.62 371 ASP A O 1
ATOM 3035 N N . HIS A 1 372 ? 5.288 -4.482 -26.329 1.00 95.38 372 HIS A N 1
ATOM 3036 C CA . HIS A 1 372 ? 3.873 -4.097 -26.325 1.00 95.38 372 HIS A CA 1
ATOM 3037 C C . HIS A 1 372 ? 3.573 -2.825 -27.141 1.00 95.38 372 HIS A C 1
ATOM 3039 O O . HIS A 1 372 ? 2.474 -2.279 -27.063 1.00 95.38 372 HIS A O 1
ATOM 3045 N N . GLY A 1 373 ? 4.516 -2.393 -27.986 1.00 94.31 373 GLY A N 1
ATOM 3046 C CA . GLY A 1 373 ? 4.264 -1.457 -29.085 1.00 94.31 373 GLY A CA 1
ATOM 3047 C C . GLY A 1 373 ? 4.475 0.032 -28.804 1.00 94.31 373 GLY A C 1
ATOM 3048 O O . GLY A 1 373 ? 4.009 0.833 -29.610 1.00 94.31 373 GLY A O 1
ATOM 3049 N N . ALA A 1 374 ? 5.170 0.411 -27.725 1.00 96.56 374 ALA A N 1
ATOM 3050 C CA . ALA A 1 374 ? 5.446 1.816 -27.410 1.00 96.56 374 ALA A CA 1
ATOM 3051 C C . ALA A 1 374 ? 6.181 2.547 -28.553 1.00 96.56 374 ALA A C 1
ATOM 3053 O O . ALA A 1 374 ? 7.206 2.078 -29.064 1.00 96.56 374 ALA A O 1
ATOM 3054 N N . ASP A 1 375 ? 5.662 3.708 -28.951 1.00 94.06 375 ASP A N 1
ATOM 3055 C CA . ASP A 1 375 ? 6.094 4.429 -30.146 1.00 94.06 375 ASP A CA 1
ATOM 3056 C C . ASP A 1 375 ? 7.451 5.136 -29.978 1.00 94.06 375 ASP A C 1
ATOM 3058 O O . ASP A 1 375 ? 7.596 6.138 -29.275 1.00 94.06 375 ASP A O 1
ATOM 3062 N N . LEU A 1 376 ? 8.454 4.666 -30.725 1.00 93.19 376 LEU A N 1
ATOM 3063 C CA . LEU A 1 376 ? 9.766 5.314 -30.822 1.00 93.19 376 LEU A CA 1
ATOM 3064 C C . LEU A 1 376 ? 9.812 6.501 -31.797 1.00 93.19 376 LEU A C 1
ATOM 3066 O O . LEU A 1 376 ? 10.782 7.256 -31.761 1.00 93.19 376 LEU A O 1
ATOM 3070 N N . SER A 1 377 ? 8.809 6.690 -32.661 1.00 88.94 377 SER A N 1
ATOM 3071 C CA . SER A 1 377 ? 8.814 7.773 -33.657 1.00 88.94 377 SER A CA 1
ATOM 3072 C C . SER A 1 377 ? 8.474 9.142 -33.057 1.00 88.94 377 SER A C 1
ATOM 3074 O O . SER A 1 377 ? 9.035 10.151 -33.488 1.00 88.94 377 SER A O 1
ATOM 3076 N N . SER A 1 378 ? 7.620 9.180 -32.028 1.00 84.50 378 SER A N 1
ATOM 3077 C CA . SER A 1 378 ? 7.335 10.374 -31.220 1.00 84.50 378 SER A CA 1
ATOM 3078 C C . SER A 1 378 ? 8.104 10.435 -29.889 1.00 84.50 378 SER A C 1
ATOM 3080 O O . SER A 1 378 ? 8.023 11.442 -29.179 1.00 84.50 378 SER A O 1
ATOM 3082 N N . PHE A 1 379 ? 8.891 9.406 -29.552 1.00 91.00 379 PHE A N 1
ATOM 3083 C CA . PHE A 1 379 ? 9.664 9.346 -28.309 1.00 91.00 379 PHE A CA 1
ATOM 3084 C C . PHE A 1 379 ? 10.714 10.467 -28.203 1.00 91.00 379 PHE A C 1
ATOM 3086 O O . PHE A 1 379 ? 11.630 10.594 -29.018 1.00 91.00 379 PHE A O 1
ATOM 3093 N N . ILE A 1 380 ? 10.629 11.248 -27.122 1.00 87.81 380 ILE A N 1
ATOM 3094 C CA . ILE A 1 380 ? 11.604 12.291 -26.781 1.00 87.81 380 ILE A CA 1
ATOM 3095 C C . ILE A 1 380 ? 12.492 11.782 -25.642 1.00 87.81 380 ILE A C 1
ATOM 3097 O O . ILE A 1 380 ? 11.988 11.485 -24.557 1.00 87.81 380 ILE A O 1
ATOM 3101 N N . PHE A 1 381 ? 13.811 11.739 -25.850 1.00 85.81 381 PHE A N 1
ATOM 3102 C CA . PHE A 1 381 ? 14.753 11.303 -24.817 1.00 85.81 381 PHE A CA 1
ATOM 3103 C C . PHE A 1 381 ? 14.659 12.179 -23.547 1.00 85.81 381 PHE A C 1
ATOM 3105 O O . PHE A 1 381 ? 14.605 13.413 -23.660 1.00 85.81 381 PHE A O 1
ATOM 3112 N N . PRO A 1 382 ? 14.668 11.593 -22.331 1.00 86.88 382 PRO A N 1
ATOM 3113 C CA . PRO A 1 382 ? 14.569 12.361 -21.092 1.00 86.88 382 PRO A CA 1
ATOM 3114 C C . PRO A 1 382 ? 15.685 13.401 -20.934 1.00 86.88 382 PRO A C 1
ATOM 3116 O O . PRO A 1 382 ? 16.834 13.200 -21.329 1.00 86.88 382 PRO A O 1
ATOM 3119 N N . THR A 1 383 ? 15.373 14.537 -20.316 1.00 81.88 383 THR A N 1
ATOM 3120 C CA . THR A 1 383 ? 16.336 15.626 -20.126 1.00 81.88 383 THR A CA 1
ATOM 3121 C C . THR A 1 383 ? 17.179 15.429 -18.867 1.00 81.88 383 THR A C 1
ATOM 3123 O O . THR A 1 383 ? 16.816 14.709 -17.937 1.00 81.88 383 THR A O 1
ATOM 3126 N N . ALA A 1 384 ? 18.278 16.181 -18.746 1.00 70.88 384 ALA A N 1
ATOM 3127 C CA . ALA A 1 384 ? 19.116 16.206 -17.542 1.00 70.88 384 ALA A CA 1
ATOM 3128 C C . ALA A 1 384 ? 18.388 16.618 -16.235 1.00 70.88 384 ALA A C 1
ATOM 3130 O O . ALA A 1 384 ? 18.997 16.514 -15.161 1.00 70.88 384 ALA A O 1
ATOM 3131 N N . ASN A 1 385 ? 17.142 17.111 -16.315 1.00 76.50 385 ASN A N 1
ATOM 3132 C CA . ASN A 1 385 ? 16.265 17.354 -15.168 1.00 76.50 385 ASN A CA 1
ATOM 3133 C C . ASN A 1 385 ? 15.413 16.128 -14.799 1.00 76.50 385 ASN A C 1
ATOM 3135 O O . ASN A 1 385 ? 15.168 15.912 -13.618 1.00 76.50 385 ASN A O 1
ATOM 3139 N N . ASP A 1 386 ? 15.014 15.306 -15.765 1.00 78.31 386 ASP A N 1
ATOM 3140 C CA . ASP A 1 386 ? 14.185 14.121 -15.518 1.00 78.31 386 ASP A CA 1
ATOM 3141 C C . ASP A 1 386 ? 14.986 13.066 -14.752 1.00 78.31 386 ASP A C 1
ATOM 3143 O O . ASP A 1 386 ? 14.586 12.641 -13.671 1.00 78.31 386 ASP A O 1
ATOM 3147 N N . PHE A 1 387 ? 16.221 12.804 -15.188 1.00 73.00 387 PHE A N 1
ATOM 3148 C CA . PHE A 1 387 ? 17.176 11.998 -14.420 1.00 73.00 387 PHE A CA 1
ATOM 3149 C C . PHE A 1 387 ? 17.512 12.592 -13.038 1.00 73.00 387 PHE A C 1
ATOM 3151 O O . PHE A 1 387 ? 17.918 11.864 -12.134 1.00 73.00 387 PHE A O 1
ATOM 3158 N N . ARG A 1 388 ? 17.384 13.919 -12.840 1.00 61.19 388 ARG A N 1
ATOM 3159 C CA . ARG A 1 388 ? 17.675 14.558 -11.539 1.00 61.19 388 ARG A CA 1
ATOM 3160 C C . ARG A 1 388 ? 16.677 14.132 -10.463 1.00 61.19 388 ARG A C 1
ATOM 3162 O O . ARG A 1 388 ? 17.057 14.153 -9.300 1.00 61.19 388 ARG A O 1
ATOM 3169 N N . VAL A 1 389 ? 15.456 13.733 -10.830 1.00 60.41 389 VAL A N 1
ATOM 3170 C CA . VAL A 1 389 ? 14.461 13.220 -9.875 1.00 60.41 389 VAL A CA 1
ATOM 3171 C C . VAL A 1 389 ? 15.042 12.019 -9.119 1.00 60.41 389 VAL A C 1
ATOM 3173 O O . VAL A 1 389 ? 15.174 12.091 -7.901 1.00 60.41 389 VAL A O 1
ATOM 3176 N N . MET A 1 390 ? 15.533 11.010 -9.844 1.00 61.78 390 MET A N 1
ATOM 3177 C CA . MET A 1 390 ? 16.181 9.816 -9.280 1.00 61.78 390 MET A CA 1
ATOM 3178 C C . MET A 1 390 ? 17.452 10.134 -8.465 1.00 61.78 390 MET A C 1
ATOM 3180 O O . MET A 1 390 ? 17.661 9.570 -7.394 1.00 61.78 390 MET A O 1
ATOM 3184 N N . PHE A 1 391 ? 18.281 11.092 -8.900 1.00 58.25 391 PHE A N 1
ATOM 3185 C CA . PHE A 1 391 ? 19.470 11.501 -8.129 1.00 58.25 391 PHE A CA 1
ATOM 3186 C C . PHE A 1 391 ? 19.166 12.330 -6.867 1.00 58.25 391 PHE A C 1
ATOM 3188 O O . PHE A 1 391 ? 20.061 12.500 -6.040 1.00 58.25 391 PHE A O 1
ATOM 3195 N N . ASN A 1 392 ? 17.957 12.882 -6.734 1.00 54.19 392 ASN A N 1
ATOM 3196 C CA . ASN A 1 392 ? 17.547 13.688 -5.583 1.00 54.19 392 ASN A CA 1
ATOM 3197 C C . ASN A 1 392 ? 16.772 12.875 -4.534 1.00 54.19 392 ASN A C 1
ATOM 3199 O O . ASN A 1 392 ? 16.762 13.266 -3.369 1.00 54.19 392 ASN A O 1
ATOM 3203 N N . THR A 1 393 ? 16.111 11.783 -4.928 1.00 48.34 393 THR A N 1
ATOM 3204 C CA . THR A 1 393 ? 15.342 10.925 -4.011 1.00 48.34 393 THR A CA 1
ATOM 3205 C C . THR A 1 393 ? 16.219 10.052 -3.118 1.00 48.34 393 THR A C 1
ATOM 3207 O O . THR A 1 393 ? 15.739 9.567 -2.098 1.00 48.34 393 THR A O 1
ATOM 3210 N N . GLU A 1 394 ? 17.499 9.861 -3.459 1.00 51.91 394 GLU A N 1
ATOM 3211 C CA . GLU A 1 394 ? 18.373 8.908 -2.771 1.00 51.91 394 GLU A CA 1
ATOM 3212 C C . GLU A 1 394 ? 19.698 9.521 -2.304 1.00 51.91 394 GLU A C 1
ATOM 3214 O O . GLU A 1 394 ? 20.550 9.931 -3.092 1.00 51.91 394 GLU A O 1
ATOM 3219 N N . ASN A 1 395 ? 19.907 9.505 -0.985 1.00 46.06 395 ASN A N 1
ATOM 3220 C CA . ASN A 1 395 ? 21.163 9.908 -0.347 1.00 46.06 395 ASN A CA 1
ATOM 3221 C C . ASN A 1 395 ? 22.247 8.806 -0.368 1.00 46.06 395 ASN A C 1
ATOM 3223 O O . ASN A 1 395 ? 23.318 9.004 0.216 1.00 46.06 395 ASN A O 1
ATOM 3227 N N . ASP A 1 396 ? 22.018 7.649 -1.014 1.00 47.34 396 ASP A N 1
ATOM 3228 C CA . ASP A 1 396 ? 22.996 6.557 -0.984 1.00 47.34 396 ASP A CA 1
ATOM 3229 C C . ASP A 1 396 ? 24.252 6.875 -1.819 1.00 47.34 396 ASP A C 1
ATOM 3231 O O . ASP A 1 396 ? 24.320 6.831 -3.053 1.00 47.34 396 ASP A O 1
ATOM 3235 N N . SER A 1 397 ? 25.325 7.176 -1.091 1.00 52.56 397 SER A N 1
ATOM 3236 C CA . SER A 1 397 ? 26.642 7.445 -1.648 1.00 52.56 397 SER A CA 1
ATOM 3237 C C . SER A 1 397 ? 27.431 6.178 -2.021 1.00 52.56 397 SER A C 1
ATOM 3239 O O . SER A 1 397 ? 28.561 6.306 -2.510 1.00 52.56 397 SER A O 1
ATOM 3241 N N . SER A 1 398 ? 26.848 4.982 -1.890 1.00 54.78 398 SER A N 1
ATOM 3242 C CA . SER A 1 398 ? 27.462 3.687 -2.192 1.00 54.78 398 SER A CA 1
ATOM 3243 C C . SER A 1 398 ? 28.046 3.585 -3.608 1.00 54.78 398 SER A C 1
ATOM 3245 O O . SER A 1 398 ? 27.599 4.207 -4.583 1.00 54.78 398 SER A O 1
ATOM 3247 N N . PHE A 1 399 ? 29.107 2.784 -3.723 1.00 50.84 399 PHE A N 1
ATOM 3248 C CA . PHE A 1 399 ? 29.747 2.434 -4.992 1.00 50.84 399 PHE A CA 1
ATOM 3249 C C . PHE A 1 399 ? 28.843 1.536 -5.852 1.00 50.84 399 PHE A C 1
ATOM 3251 O O . PHE A 1 399 ? 28.778 1.717 -7.068 1.00 50.84 399 PHE A O 1
ATOM 3258 N N . ASN A 1 400 ? 28.095 0.628 -5.215 1.00 55.62 400 ASN A N 1
ATOM 3259 C CA . ASN A 1 400 ? 27.232 -0.341 -5.896 1.00 55.62 400 ASN A CA 1
ATOM 3260 C C . ASN A 1 400 ? 26.010 0.323 -6.545 1.00 55.62 400 ASN A C 1
ATOM 3262 O O . ASN A 1 400 ? 25.578 -0.112 -7.608 1.00 55.62 400 ASN A O 1
ATOM 3266 N N . PHE A 1 401 ? 25.487 1.401 -5.951 1.00 60.75 401 PHE A N 1
ATOM 3267 C CA . PHE A 1 401 ? 24.414 2.208 -6.538 1.00 60.75 401 PHE A CA 1
ATOM 3268 C C . PHE A 1 401 ? 24.861 2.852 -7.860 1.00 60.75 401 PHE A C 1
ATOM 3270 O O . PHE A 1 401 ? 24.266 2.619 -8.906 1.00 60.75 401 PHE A O 1
ATOM 3277 N N . LYS A 1 402 ? 26.003 3.555 -7.864 1.00 61.09 402 LYS A N 1
ATOM 3278 C CA . LYS A 1 402 ? 26.532 4.213 -9.078 1.00 61.09 402 LYS A CA 1
ATOM 3279 C C . LYS A 1 402 ? 26.901 3.230 -10.186 1.00 61.09 402 LYS A C 1
ATOM 3281 O O . LYS A 1 402 ? 26.780 3.574 -11.358 1.00 61.09 402 LYS A O 1
ATOM 3286 N N . LEU A 1 403 ? 27.363 2.029 -9.826 1.00 62.19 403 LEU A N 1
ATOM 3287 C CA . LEU A 1 403 ? 27.617 0.973 -10.801 1.00 62.19 403 LEU A CA 1
ATOM 3288 C C . LEU A 1 403 ? 26.307 0.468 -11.420 1.00 62.19 403 LEU A C 1
ATOM 3290 O O . LEU A 1 403 ? 26.254 0.373 -12.641 1.00 62.19 403 LEU A O 1
ATOM 3294 N N . ARG A 1 404 ? 25.260 0.237 -10.607 1.00 64.75 404 ARG A N 1
ATOM 3295 C CA . ARG A 1 404 ? 23.915 -0.138 -11.081 1.00 64.75 404 ARG A CA 1
ATOM 3296 C C . ARG A 1 404 ? 23.314 0.913 -12.013 1.00 64.75 404 ARG A C 1
ATOM 3298 O O . ARG A 1 404 ? 22.891 0.553 -13.105 1.00 64.75 404 ARG A O 1
ATOM 3305 N N . LEU A 1 405 ? 23.377 2.199 -11.655 1.00 68.75 405 LEU A N 1
ATOM 3306 C CA . LEU A 1 405 ? 22.938 3.289 -12.539 1.00 68.75 405 LEU A CA 1
ATOM 3307 C C . LEU A 1 405 ? 23.697 3.287 -13.873 1.00 68.75 405 LEU A C 1
ATOM 3309 O O . LEU A 1 405 ? 23.095 3.429 -14.931 1.00 68.75 405 LEU A O 1
ATOM 3313 N N . ALA A 1 406 ? 25.021 3.101 -13.843 1.00 66.19 406 ALA A N 1
ATOM 3314 C CA . ALA A 1 406 ? 25.825 3.096 -15.060 1.00 66.19 406 ALA A CA 1
ATOM 3315 C C . ALA A 1 406 ? 25.571 1.866 -15.949 1.00 66.19 406 ALA A C 1
ATOM 3317 O O . ALA A 1 406 ? 25.594 1.999 -17.171 1.00 66.19 406 ALA A O 1
ATOM 3318 N N . SER A 1 407 ? 25.324 0.685 -15.370 1.00 67.50 407 SER A N 1
ATOM 3319 C CA . SER A 1 407 ? 24.945 -0.508 -16.137 1.00 67.50 407 SER A CA 1
ATOM 3320 C C . SER A 1 407 ? 23.514 -0.428 -16.667 1.00 67.50 407 SER A C 1
ATOM 3322 O O . SER A 1 407 ? 23.302 -0.766 -17.826 1.00 67.50 407 SER A O 1
ATOM 3324 N N . GLY A 1 408 ? 22.562 0.063 -15.866 1.00 73.81 408 GLY A N 1
ATOM 3325 C CA . GLY A 1 408 ? 21.168 0.252 -16.276 1.00 73.81 408 GLY A CA 1
ATOM 3326 C C . GLY A 1 408 ? 21.047 1.259 -17.417 1.00 73.81 408 GLY A C 1
ATOM 3327 O O . GLY A 1 408 ? 20.422 0.959 -18.428 1.00 73.81 408 GLY A O 1
ATOM 3328 N N . ALA A 1 409 ? 21.745 2.398 -17.325 1.00 74.00 409 ALA A N 1
ATOM 3329 C CA . ALA A 1 409 ? 21.804 3.386 -18.401 1.00 74.00 409 ALA A CA 1
ATOM 3330 C C . ALA A 1 409 ? 22.322 2.782 -19.717 1.00 74.00 409 ALA A C 1
ATOM 3332 O O . ALA A 1 409 ? 21.712 2.979 -20.762 1.00 74.00 409 ALA A O 1
ATOM 3333 N N . LEU A 1 410 ? 23.419 2.014 -19.673 1.00 71.88 410 LEU A N 1
ATOM 3334 C CA . LEU 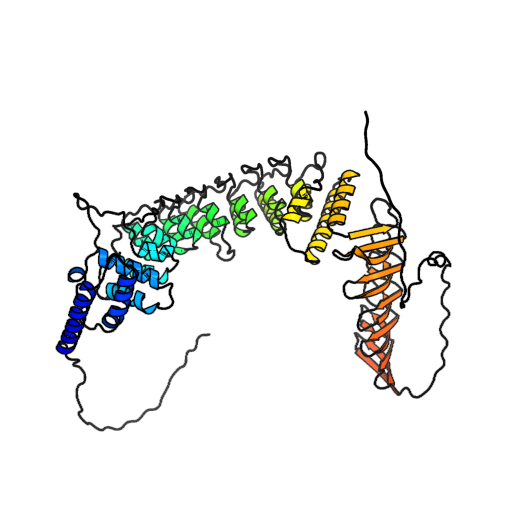A 1 410 ? 23.964 1.350 -20.864 1.00 71.88 410 LEU A CA 1
ATOM 3335 C C . LEU A 1 410 ? 23.015 0.281 -21.426 1.00 71.88 410 LEU A C 1
ATOM 3337 O O . LEU A 1 410 ? 22.865 0.206 -22.640 1.00 71.88 410 LEU A O 1
ATOM 3341 N N . ALA A 1 411 ? 22.357 -0.503 -20.569 1.00 75.56 411 ALA A N 1
ATOM 3342 C CA . ALA A 1 411 ? 21.398 -1.523 -20.990 1.00 75.56 411 ALA A CA 1
ATOM 3343 C C . ALA A 1 411 ? 20.132 -0.914 -21.620 1.00 75.56 411 ALA A C 1
ATOM 3345 O O . ALA A 1 411 ? 19.631 -1.440 -22.608 1.00 75.56 411 ALA A O 1
ATOM 3346 N N . VAL A 1 412 ? 19.642 0.213 -21.092 1.00 83.12 412 VAL A N 1
ATOM 3347 C CA . VAL A 1 412 ? 18.542 0.982 -21.695 1.00 83.12 412 VAL A CA 1
ATOM 3348 C C . VAL A 1 412 ? 18.938 1.521 -23.071 1.00 83.12 412 VAL A C 1
ATOM 3350 O O . VAL A 1 412 ? 18.182 1.349 -24.022 1.00 83.12 412 VAL A O 1
ATOM 3353 N N . ILE A 1 413 ? 20.129 2.122 -23.200 1.00 77.12 413 ILE A N 1
ATOM 3354 C CA . ILE A 1 413 ? 20.644 2.619 -24.489 1.00 77.12 413 ILE A CA 1
ATOM 3355 C C . ILE A 1 413 ? 20.721 1.476 -25.510 1.00 77.12 413 ILE A C 1
ATOM 3357 O O . ILE A 1 413 ? 20.191 1.606 -26.608 1.00 77.12 413 ILE A O 1
ATOM 3361 N N . GLU A 1 414 ? 21.307 0.335 -25.134 1.00 77.25 414 GLU A N 1
ATOM 3362 C CA . GLU A 1 414 ? 21.435 -0.839 -26.007 1.00 77.25 414 GLU A CA 1
ATOM 3363 C C . GLU A 1 414 ? 20.069 -1.383 -26.462 1.00 77.25 414 GLU A C 1
ATOM 3365 O O . GLU A 1 414 ? 19.914 -1.755 -27.626 1.00 77.25 414 GLU A O 1
ATOM 3370 N N . ARG A 1 415 ? 19.056 -1.392 -25.582 1.00 84.00 415 ARG A N 1
ATOM 3371 C CA . ARG A 1 415 ? 17.690 -1.834 -25.919 1.00 84.00 415 ARG A CA 1
ATOM 3372 C C . ARG A 1 415 ? 16.970 -0.851 -26.851 1.00 84.00 415 ARG A C 1
ATOM 3374 O O . ARG A 1 415 ? 16.320 -1.307 -27.789 1.00 84.00 415 ARG A O 1
ATOM 3381 N N . LEU A 1 416 ? 17.142 0.460 -26.658 1.00 84.19 416 LEU A N 1
ATOM 3382 C CA . LEU A 1 416 ? 16.627 1.497 -27.565 1.00 84.19 416 LEU A CA 1
ATOM 3383 C C . LEU A 1 416 ? 17.289 1.415 -28.955 1.00 84.19 416 LEU A C 1
ATOM 3385 O O . LEU A 1 416 ? 16.588 1.329 -29.963 1.00 84.19 416 LEU A O 1
ATOM 3389 N N . GLU A 1 417 ? 18.626 1.360 -29.023 1.00 81.38 417 GLU A N 1
ATOM 3390 C CA . GLU A 1 417 ? 19.378 1.232 -30.286 1.00 81.38 417 GLU A CA 1
ATOM 3391 C C . GLU A 1 417 ? 18.995 -0.054 -31.046 1.00 81.38 417 GLU A C 1
ATOM 3393 O O . GLU A 1 417 ? 18.753 -0.021 -32.253 1.00 81.38 417 GLU A O 1
ATOM 3398 N N . LYS A 1 418 ? 18.856 -1.190 -30.341 1.00 83.31 418 LYS A N 1
ATOM 3399 C CA . LYS A 1 418 ? 18.396 -2.482 -30.900 1.00 83.31 418 LYS A CA 1
ATOM 3400 C C . LYS A 1 418 ? 16.996 -2.396 -31.529 1.00 83.31 418 LYS A C 1
ATOM 3402 O O . LYS A 1 418 ? 16.700 -3.175 -32.433 1.00 83.31 418 LYS A O 1
ATOM 3407 N N . ARG A 1 419 ? 16.148 -1.474 -31.063 1.00 88.56 419 ARG A N 1
ATOM 3408 C CA . ARG A 1 419 ? 14.778 -1.231 -31.558 1.00 88.56 419 ARG A CA 1
ATOM 3409 C C . ARG A 1 419 ? 14.707 -0.109 -32.605 1.00 88.56 419 ARG A C 1
ATOM 3411 O O . ARG A 1 419 ? 13.616 0.238 -33.039 1.00 88.56 419 ARG A O 1
ATOM 3418 N N . GLY A 1 420 ? 15.852 0.416 -33.048 1.00 82.81 420 GLY A N 1
ATOM 3419 C CA . GLY A 1 420 ? 15.937 1.411 -34.121 1.00 82.81 420 GLY A CA 1
ATOM 3420 C C . GLY A 1 420 ? 15.922 2.870 -33.660 1.00 82.81 420 GLY A C 1
ATOM 3421 O O . GLY A 1 420 ? 15.809 3.756 -34.502 1.00 82.81 420 GLY A O 1
ATOM 3422 N N . TYR A 1 421 ? 16.057 3.144 -32.359 1.00 85.31 421 TYR A N 1
ATOM 3423 C CA . TYR A 1 421 ? 16.236 4.514 -31.880 1.00 85.31 421 TYR A CA 1
ATOM 3424 C C . TYR A 1 421 ? 17.657 5.017 -32.181 1.00 85.31 421 TYR A C 1
ATOM 3426 O O . TYR A 1 421 ? 18.634 4.529 -31.607 1.00 85.31 421 TYR A O 1
ATOM 3434 N N . GLU A 1 422 ? 17.782 6.011 -33.061 1.00 81.06 422 GLU A N 1
ATOM 3435 C CA . GLU A 1 422 ? 19.057 6.674 -33.350 1.00 81.06 422 GLU A CA 1
ATOM 3436 C C . GLU A 1 422 ? 19.292 7.839 -32.379 1.00 81.06 422 GLU A C 1
ATOM 3438 O O . GLU A 1 422 ? 18.597 8.852 -32.430 1.00 81.06 422 GLU A O 1
ATOM 3443 N N . MET A 1 423 ? 20.291 7.713 -31.497 1.00 76.75 423 MET A N 1
ATOM 3444 C CA . MET A 1 423 ? 20.624 8.769 -30.533 1.00 76.75 423 MET A CA 1
ATOM 3445 C C . MET A 1 423 ? 21.190 10.013 -31.216 1.00 76.75 423 MET A C 1
ATOM 3447 O O . MET A 1 423 ? 22.209 9.943 -31.914 1.00 76.75 423 MET A O 1
ATOM 3451 N N . ASP A 1 424 ? 20.600 11.175 -30.940 1.00 71.25 424 ASP A N 1
ATOM 3452 C CA . ASP A 1 424 ? 21.097 12.437 -31.468 1.00 71.25 424 ASP A CA 1
ATOM 3453 C C . ASP A 1 424 ? 22.278 12.992 -30.633 1.00 71.25 424 ASP A C 1
ATOM 3455 O O . ASP A 1 424 ? 22.706 12.461 -29.598 1.00 71.25 424 ASP A O 1
ATOM 3459 N N . ARG A 1 425 ? 22.852 14.116 -31.080 1.00 59.28 425 ARG A N 1
ATOM 3460 C CA . ARG A 1 425 ? 23.967 14.764 -30.369 1.00 59.28 425 ARG A CA 1
ATOM 3461 C C . ARG A 1 425 ? 23.577 15.262 -28.967 1.00 59.28 425 ARG A C 1
ATOM 3463 O O . ARG A 1 425 ? 24.436 15.300 -28.085 1.00 59.28 425 ARG A O 1
ATOM 3470 N N . LYS A 1 426 ? 22.338 15.707 -28.764 1.00 66.75 426 LYS A N 1
ATOM 3471 C CA . LYS A 1 426 ? 21.797 16.217 -27.497 1.00 66.75 426 LYS A CA 1
ATOM 3472 C C . LYS A 1 426 ? 21.538 15.067 -26.516 1.00 66.75 426 LYS A C 1
ATOM 3474 O O . LYS A 1 426 ? 21.836 15.240 -25.332 1.00 66.75 426 LYS A O 1
ATOM 3479 N N . ASP A 1 427 ? 21.100 13.905 -26.983 1.00 68.38 427 ASP A N 1
ATOM 3480 C CA . ASP A 1 427 ? 20.915 12.694 -26.174 1.00 68.38 427 ASP A CA 1
ATOM 3481 C C . ASP A 1 427 ? 22.264 12.200 -25.653 1.00 68.38 427 ASP A C 1
ATOM 3483 O O . ASP A 1 427 ? 22.475 12.091 -24.441 1.00 68.38 427 ASP A O 1
ATOM 3487 N N . VAL A 1 428 ? 23.241 12.045 -26.555 1.00 59.81 428 VAL A N 1
ATOM 3488 C CA . VAL A 1 428 ? 24.622 11.676 -26.207 1.00 59.81 428 VAL A CA 1
ATOM 3489 C C . VAL A 1 428 ? 25.235 12.682 -25.228 1.00 59.81 428 VAL A C 1
ATOM 3491 O O . VAL A 1 428 ? 25.852 12.282 -24.239 1.00 59.81 428 VAL A O 1
ATOM 3494 N N . LEU A 1 429 ? 25.049 13.991 -25.435 1.00 58.78 429 LEU A N 1
ATOM 3495 C CA . LEU A 1 429 ? 25.513 15.014 -24.487 1.00 58.78 429 LEU A CA 1
ATOM 3496 C C . LEU A 1 429 ? 24.791 14.939 -23.133 1.00 58.78 429 LEU A C 1
ATOM 3498 O O . LEU A 1 429 ? 25.427 15.164 -22.102 1.00 58.78 429 LEU A O 1
ATOM 3502 N N . THR A 1 430 ? 23.505 14.590 -23.110 1.00 64.19 430 THR A N 1
ATOM 3503 C CA . THR A 1 430 ? 22.738 14.383 -21.873 1.00 64.19 430 THR A CA 1
ATOM 3504 C C . THR A 1 430 ? 23.289 13.185 -21.104 1.00 64.19 430 THR A C 1
ATOM 3506 O O . THR A 1 430 ? 23.633 13.320 -19.931 1.00 64.19 430 THR A O 1
ATOM 3509 N N . ILE A 1 431 ? 23.503 12.054 -21.777 1.00 62.09 431 ILE A N 1
ATOM 3510 C CA . ILE A 1 431 ? 24.109 10.835 -21.220 1.00 62.09 431 ILE A CA 1
ATOM 3511 C C . ILE A 1 431 ? 25.526 11.100 -20.690 1.00 62.09 431 ILE A C 1
ATOM 3513 O O . ILE A 1 431 ? 25.860 10.725 -19.563 1.00 62.09 431 ILE A O 1
ATOM 3517 N N . LEU A 1 432 ? 26.357 11.822 -21.445 1.00 58.12 432 LEU A N 1
ATOM 3518 C CA . LEU A 1 432 ? 27.687 12.235 -20.993 1.00 58.12 432 LEU A CA 1
ATOM 3519 C C . LEU A 1 432 ? 27.619 13.164 -19.770 1.00 58.12 432 LEU A C 1
ATOM 3521 O O . LEU A 1 432 ? 28.434 13.023 -18.858 1.00 58.12 432 LEU A O 1
ATOM 3525 N N . ALA A 1 433 ? 26.634 14.064 -19.693 1.00 61.56 433 ALA A N 1
ATOM 3526 C CA . ALA A 1 433 ? 26.411 14.903 -18.517 1.00 61.56 433 ALA A CA 1
ATOM 3527 C C . ALA A 1 433 ? 25.966 14.088 -17.285 1.00 61.56 433 ALA A C 1
ATOM 3529 O O . ALA A 1 433 ? 26.354 14.423 -16.162 1.00 61.56 433 ALA A O 1
ATOM 3530 N N . LEU A 1 434 ? 25.217 12.994 -17.466 1.00 60.31 434 LEU A N 1
ATOM 3531 C CA . LEU A 1 434 ? 24.879 12.051 -16.391 1.00 60.31 434 LEU A CA 1
ATOM 3532 C C . LEU A 1 434 ? 26.119 11.311 -15.884 1.00 60.31 434 LEU A C 1
ATOM 3534 O O . LEU A 1 434 ? 26.379 11.308 -14.680 1.00 60.31 434 LEU A O 1
ATOM 3538 N N . PHE A 1 435 ? 26.942 10.759 -16.780 1.00 56.31 435 PHE A N 1
ATOM 3539 C CA . PHE A 1 435 ? 28.201 10.113 -16.392 1.00 56.31 435 PHE A CA 1
ATOM 3540 C C . PHE A 1 435 ? 29.202 11.098 -15.761 1.00 56.31 435 PHE A C 1
ATOM 3542 O O . PHE A 1 435 ? 29.926 10.727 -14.832 1.00 56.31 435 PHE A O 1
ATOM 3549 N N . ALA A 1 436 ? 29.192 12.370 -16.178 1.00 54.59 436 ALA A N 1
ATOM 3550 C CA . ALA A 1 436 ? 29.968 13.439 -15.554 1.00 54.59 436 ALA A CA 1
ATOM 3551 C C . ALA A 1 436 ? 29.471 13.771 -14.132 1.00 54.59 436 ALA A C 1
ATOM 3553 O O . ALA A 1 436 ? 30.287 13.829 -13.209 1.00 54.59 436 ALA A O 1
ATOM 3554 N N . LYS A 1 437 ? 28.149 13.887 -13.910 1.00 54.09 437 LYS A N 1
ATOM 3555 C CA . LYS A 1 437 ? 27.549 13.969 -12.557 1.00 54.09 437 LYS A CA 1
ATOM 3556 C C . LYS A 1 437 ? 27.907 12.730 -11.710 1.00 54.09 437 LYS A C 1
ATOM 3558 O O . LYS A 1 437 ? 28.230 12.859 -10.527 1.00 54.09 437 LYS A O 1
ATOM 3563 N N . GLY A 1 438 ? 27.950 11.549 -12.333 1.00 54.41 438 GLY A N 1
ATOM 3564 C CA . GLY A 1 438 ? 28.415 10.280 -11.755 1.00 54.41 438 GLY A CA 1
ATOM 3565 C C . GLY A 1 438 ? 29.931 10.179 -11.496 1.00 54.41 438 GLY A C 1
ATOM 3566 O O . GLY A 1 438 ? 30.355 9.319 -10.722 1.00 54.41 438 GLY A O 1
ATOM 3567 N N . LYS A 1 439 ? 30.738 11.093 -12.056 1.00 55.12 439 LYS A N 1
ATOM 3568 C CA . LYS A 1 439 ? 32.209 11.213 -11.937 1.00 55.12 439 LYS A CA 1
ATOM 3569 C C . LYS A 1 439 ? 33.045 10.089 -12.588 1.00 55.12 439 LYS A C 1
ATOM 3571 O O . LYS A 1 439 ? 34.080 9.690 -12.044 1.00 55.12 439 LYS A O 1
ATOM 3576 N N . LEU A 1 440 ? 32.646 9.622 -13.776 1.00 54.31 440 LEU A N 1
ATOM 3577 C CA . LEU A 1 440 ? 33.424 8.696 -14.624 1.00 54.31 440 LEU A CA 1
ATOM 3578 C C . LEU A 1 440 ? 33.865 9.388 -15.931 1.00 54.31 440 LEU A C 1
ATOM 3580 O O . LEU A 1 440 ? 33.032 9.978 -16.609 1.00 54.31 440 LEU A O 1
ATOM 3584 N N . ILE A 1 441 ? 35.157 9.325 -16.296 1.00 57.47 441 ILE A N 1
ATOM 3585 C CA . ILE A 1 441 ? 35.719 10.030 -17.472 1.00 57.47 441 ILE A CA 1
ATOM 3586 C C . ILE A 1 441 ? 36.603 9.093 -18.313 1.00 57.47 441 ILE A C 1
ATOM 3588 O O . ILE A 1 441 ? 37.451 8.388 -17.771 1.00 57.47 441 ILE A O 1
ATOM 3592 N N . TYR A 1 442 ? 36.462 9.121 -19.642 1.00 61.78 442 TYR A N 1
ATOM 3593 C CA . TYR A 1 442 ? 37.374 8.473 -20.599 1.00 61.78 442 TYR A CA 1
ATOM 3594 C C . TYR A 1 442 ? 38.051 9.515 -21.501 1.00 61.78 442 TYR A C 1
ATOM 3596 O O . TYR A 1 442 ? 37.413 10.480 -21.918 1.00 61.78 442 TYR A O 1
ATOM 3604 N N . GLN A 1 443 ? 39.331 9.305 -21.809 1.00 54.28 443 GLN A N 1
ATOM 3605 C CA . GLN A 1 443 ? 40.137 10.125 -22.715 1.00 54.28 443 GLN A CA 1
ATOM 3606 C C . GLN A 1 443 ? 40.886 9.207 -23.688 1.00 54.28 443 GLN A C 1
ATOM 3608 O O . GLN A 1 443 ? 41.744 8.434 -23.269 1.00 54.28 443 GLN A O 1
ATOM 3613 N N . GLY A 1 444 ? 40.564 9.270 -24.976 1.00 61.56 444 GLY A N 1
ATOM 3614 C CA . GLY A 1 444 ? 41.156 8.415 -26.005 1.00 61.56 444 GLY A CA 1
ATOM 3615 C C . GLY A 1 444 ? 40.367 8.471 -27.307 1.00 61.56 444 GLY A C 1
ATOM 3616 O O . GLY A 1 444 ? 39.432 9.264 -27.435 1.00 61.56 444 GLY A O 1
ATOM 3617 N N . GLU A 1 445 ? 40.732 7.618 -28.259 1.00 50.62 445 GLU A N 1
ATOM 3618 C CA . GLU A 1 445 ? 40.031 7.515 -29.539 1.00 50.62 445 GLU A CA 1
ATOM 3619 C C . GLU A 1 445 ? 38.595 6.976 -29.387 1.00 50.62 445 GLU A C 1
ATOM 3621 O O . GLU A 1 445 ? 38.268 6.182 -28.492 1.00 50.62 445 GLU A O 1
ATOM 3626 N N . TRP A 1 446 ? 37.742 7.410 -30.317 1.00 62.88 446 TRP A N 1
ATOM 3627 C CA . TRP A 1 446 ? 36.347 7.007 -30.457 1.00 62.88 446 TRP A CA 1
ATOM 3628 C C . TRP A 1 446 ? 36.062 6.651 -31.917 1.00 62.88 446 TRP A C 1
ATOM 3630 O O . TRP A 1 446 ? 36.518 7.338 -32.831 1.00 62.88 446 TRP A O 1
ATOM 3640 N N . ARG A 1 447 ? 35.277 5.596 -32.145 1.00 54.41 447 ARG A N 1
ATOM 3641 C CA . ARG A 1 447 ? 34.789 5.192 -33.471 1.00 54.41 447 ARG A CA 1
ATOM 3642 C C . ARG A 1 447 ? 33.362 4.672 -33.316 1.00 54.41 447 ARG A C 1
ATOM 3644 O O . ARG A 1 447 ? 33.135 3.828 -32.458 1.00 54.41 447 ARG A O 1
ATOM 3651 N N . ALA A 1 448 ? 32.419 5.201 -34.102 1.00 69.19 448 ALA A N 1
ATOM 3652 C CA . ALA A 1 448 ? 30.991 4.849 -34.040 1.00 69.19 448 ALA A CA 1
ATOM 3653 C C . ALA A 1 448 ? 30.434 4.805 -32.594 1.00 69.19 448 ALA A C 1
ATOM 3655 O O . ALA A 1 448 ? 29.970 3.771 -32.123 1.00 69.19 448 ALA A O 1
ATOM 3656 N N . GLY A 1 449 ? 30.599 5.903 -31.842 1.00 52.44 449 GLY A N 1
ATOM 3657 C CA . GLY A 1 449 ? 30.149 6.023 -30.443 1.00 52.44 449 GLY A CA 1
ATOM 3658 C C . GLY A 1 449 ? 30.922 5.182 -29.413 1.00 52.44 449 GLY A C 1
ATOM 3659 O O . GLY A 1 449 ? 30.777 5.388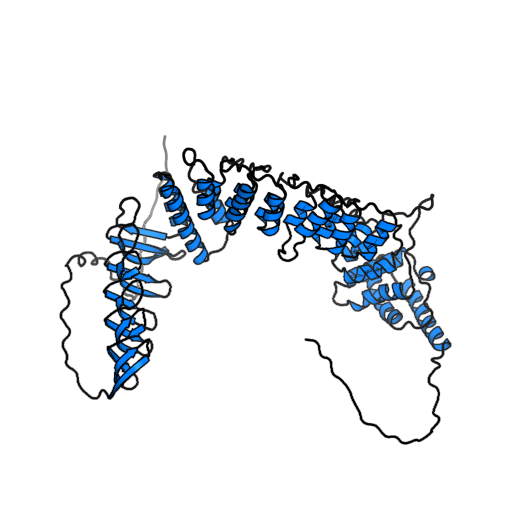 -28.210 1.00 52.44 449 GLY A O 1
ATOM 3660 N N . LYS A 1 450 ? 31.792 4.264 -29.845 1.00 63.47 450 LYS A N 1
ATOM 3661 C CA . LYS A 1 450 ? 32.487 3.301 -28.983 1.00 63.47 450 LYS A CA 1
ATOM 3662 C C . LYS A 1 450 ? 33.948 3.689 -28.760 1.00 63.47 450 LYS A C 1
ATOM 3664 O O . LYS A 1 450 ? 34.622 4.201 -29.656 1.00 63.47 450 LYS A O 1
ATOM 3669 N N . ARG A 1 451 ? 34.463 3.401 -27.557 1.00 76.12 451 ARG A N 1
ATOM 3670 C CA . ARG A 1 451 ? 35.899 3.516 -27.240 1.00 76.12 451 ARG A CA 1
ATOM 3671 C C . ARG A 1 451 ? 36.689 2.617 -28.189 1.00 76.12 451 ARG A C 1
ATOM 3673 O O . ARG A 1 451 ? 36.409 1.417 -28.270 1.00 76.12 451 ARG A O 1
ATOM 3680 N N . HIS A 1 452 ? 37.662 3.189 -28.880 1.00 76.94 452 HIS A N 1
ATOM 3681 C CA . HIS A 1 452 ? 38.491 2.507 -29.871 1.00 76.94 452 HIS A CA 1
ATOM 3682 C C . HIS A 1 452 ? 39.946 2.979 -29.703 1.00 76.94 452 HIS A C 1
ATOM 3684 O O . HIS A 1 452 ? 40.200 3.900 -28.930 1.00 76.94 452 HIS A O 1
ATOM 3690 N N . GLY A 1 453 ? 40.903 2.350 -30.386 1.00 63.81 453 GLY A N 1
ATOM 3691 C CA . GLY A 1 453 ? 42.299 2.802 -30.389 1.00 63.81 453 GLY A CA 1
ATOM 3692 C C . GLY A 1 453 ? 42.950 2.747 -29.004 1.00 63.81 453 GLY A C 1
ATOM 3693 O O . GLY A 1 453 ? 42.689 1.828 -28.228 1.00 63.81 453 GLY A O 1
ATOM 3694 N N . ILE A 1 454 ? 43.820 3.706 -28.686 1.00 48.16 454 ILE A N 1
ATOM 3695 C CA . ILE A 1 454 ? 44.469 3.802 -27.369 1.00 48.16 454 ILE A CA 1
ATOM 3696 C C . ILE A 1 454 ? 43.710 4.818 -26.503 1.00 48.16 454 ILE A C 1
ATOM 3698 O O . ILE A 1 454 ? 43.362 5.907 -26.964 1.00 48.16 454 ILE A O 1
ATOM 3702 N N . GLY A 1 455 ? 43.453 4.478 -25.235 1.00 63.91 455 GLY A N 1
ATOM 3703 C CA . GLY A 1 455 ? 42.711 5.365 -24.339 1.00 63.91 455 GLY A CA 1
ATOM 3704 C C . GLY A 1 455 ? 42.818 5.047 -22.850 1.00 63.91 455 GLY A C 1
ATOM 3705 O O . GLY A 1 455 ? 43.056 3.908 -22.432 1.00 63.91 455 GLY A O 1
ATOM 3706 N N . VAL A 1 456 ? 42.598 6.084 -22.042 1.00 59.72 456 VAL A N 1
ATOM 3707 C CA . VAL A 1 456 ? 42.707 6.093 -20.582 1.00 59.72 456 VAL A CA 1
ATOM 3708 C C . VAL A 1 456 ? 41.334 6.339 -19.951 1.00 59.72 456 VAL A C 1
ATOM 3710 O O . VAL A 1 456 ? 40.643 7.307 -20.260 1.00 59.72 456 VAL A O 1
ATOM 3713 N N . LEU A 1 457 ? 40.938 5.463 -19.032 1.00 72.75 457 LEU A N 1
ATOM 3714 C CA . LEU A 1 457 ? 39.746 5.594 -18.197 1.00 72.75 457 LEU A CA 1
ATOM 3715 C C . LEU A 1 457 ? 40.161 6.100 -16.810 1.00 72.75 457 LEU A C 1
ATOM 3717 O O . LEU A 1 457 ? 40.987 5.471 -16.146 1.00 72.75 457 LEU A O 1
ATOM 3721 N N . VAL A 1 458 ? 39.576 7.210 -16.364 1.00 64.38 458 VAL A N 1
ATOM 3722 C CA . VAL A 1 458 ? 39.959 7.950 -15.154 1.00 64.38 458 VAL A CA 1
ATOM 3723 C C . VAL A 1 458 ? 38.750 8.155 -14.238 1.00 64.38 458 VAL A C 1
ATOM 3725 O O . VAL A 1 458 ? 37.656 8.514 -14.676 1.00 64.38 458 VAL A O 1
ATOM 3728 N N . ARG A 1 459 ? 38.967 7.973 -12.933 1.00 63.44 459 ARG A N 1
ATOM 3729 C CA . ARG A 1 459 ? 38.059 8.390 -11.859 1.00 63.44 459 ARG A CA 1
ATOM 3730 C C . ARG A 1 459 ? 38.590 9.678 -11.235 1.00 63.44 459 ARG A C 1
ATOM 3732 O O . ARG A 1 459 ? 39.775 9.742 -10.917 1.00 63.44 459 ARG A O 1
ATOM 3739 N N . VAL A 1 460 ? 37.729 10.669 -11.021 1.00 59.34 460 VAL A N 1
ATOM 3740 C CA . VAL A 1 460 ? 38.096 11.912 -10.319 1.00 59.34 460 VAL A CA 1
ATOM 3741 C C . VAL A 1 460 ? 37.591 11.845 -8.882 1.00 59.34 460 VAL A C 1
ATOM 3743 O O . VAL A 1 460 ? 36.411 11.576 -8.646 1.00 59.34 460 VAL A O 1
ATOM 3746 N N . ASP A 1 461 ? 38.489 12.055 -7.924 1.00 52.06 461 ASP A N 1
ATOM 3747 C CA . ASP A 1 461 ? 38.154 12.084 -6.505 1.00 52.06 461 ASP A CA 1
ATOM 3748 C C . ASP A 1 461 ? 37.244 13.272 -6.139 1.00 52.06 461 ASP A C 1
ATOM 3750 O O . ASP A 1 461 ? 37.296 14.338 -6.756 1.00 52.06 461 ASP A O 1
ATOM 3754 N N . ARG A 1 462 ? 36.371 13.082 -5.139 1.00 41.91 462 ARG A N 1
ATOM 3755 C CA . ARG A 1 462 ? 35.342 14.072 -4.787 1.00 41.91 462 ARG A CA 1
ATOM 3756 C C . ARG A 1 462 ? 35.864 15.268 -3.992 1.00 41.91 462 ARG A C 1
ATOM 3758 O O . ARG A 1 462 ? 35.223 16.309 -4.092 1.00 41.91 462 ARG A O 1
ATOM 3765 N N . GLN A 1 463 ? 36.941 15.116 -3.222 1.00 43.47 463 GLN A N 1
ATOM 3766 C CA . GLN A 1 463 ? 37.413 16.122 -2.259 1.00 43.47 463 GLN A CA 1
ATOM 3767 C C . GLN A 1 463 ? 38.740 16.756 -2.688 1.00 43.47 463 GLN A C 1
ATOM 3769 O O . GLN A 1 463 ? 38.918 17.960 -2.562 1.00 43.47 463 GLN A O 1
ATOM 3774 N N . SER A 1 464 ? 39.650 15.951 -3.239 1.00 51.62 464 SER A N 1
ATOM 3775 C CA . SER A 1 464 ? 40.990 16.383 -3.663 1.00 51.62 464 SER A CA 1
ATOM 3776 C C . SER A 1 464 ? 41.085 16.775 -5.142 1.00 51.62 464 SER A C 1
ATOM 3778 O O . SER A 1 464 ? 42.100 17.314 -5.574 1.00 51.62 464 SER A O 1
ATOM 3780 N N . GLY A 1 465 ? 40.079 16.431 -5.956 1.00 50.47 465 GLY A N 1
ATOM 3781 C CA . GLY A 1 465 ? 40.161 16.520 -7.420 1.00 50.47 465 GLY A CA 1
ATOM 3782 C C . GLY A 1 465 ? 41.168 15.546 -8.056 1.00 50.47 465 GLY A C 1
ATOM 3783 O O . GLY A 1 465 ? 41.363 15.574 -9.274 1.00 50.47 465 GLY A O 1
ATOM 3784 N N . ALA A 1 466 ? 41.799 14.669 -7.265 1.00 47.88 466 ALA A N 1
ATOM 3785 C CA . ALA A 1 466 ? 42.830 13.754 -7.731 1.00 47.88 466 ALA A CA 1
ATOM 3786 C C . ALA A 1 466 ? 42.295 12.779 -8.793 1.00 47.88 466 ALA A C 1
ATOM 3788 O O . ALA A 1 466 ? 41.252 12.139 -8.632 1.00 47.88 466 ALA A O 1
ATOM 3789 N N . LYS A 1 467 ? 43.041 12.642 -9.890 1.00 55.88 467 LYS A N 1
ATOM 3790 C CA . LYS A 1 467 ? 42.729 11.738 -11.002 1.00 55.88 467 LYS A CA 1
ATOM 3791 C C . LYS A 1 467 ? 43.368 10.371 -10.748 1.00 55.88 467 LYS A C 1
ATOM 3793 O O . LYS A 1 467 ? 44.589 10.258 -10.758 1.00 55.88 467 LYS A O 1
ATOM 3798 N N . ARG A 1 468 ? 42.561 9.320 -10.572 1.00 64.25 468 ARG A N 1
ATOM 3799 C CA . ARG A 1 468 ? 43.029 7.923 -10.496 1.00 64.25 468 ARG A CA 1
ATOM 3800 C C . ARG A 1 468 ? 42.714 7.196 -11.799 1.00 64.25 468 ARG A C 1
ATOM 3802 O O . ARG A 1 468 ? 41.547 7.052 -12.163 1.00 64.25 468 ARG A O 1
ATOM 3809 N N . VAL A 1 469 ? 43.745 6.704 -12.481 1.00 64.44 469 VAL A N 1
ATOM 3810 C CA . VAL A 1 469 ? 43.586 5.840 -13.660 1.00 64.44 469 VAL A CA 1
ATOM 3811 C C . VAL A 1 469 ? 42.989 4.496 -13.228 1.00 64.44 469 VAL A C 1
ATOM 3813 O O . VAL A 1 469 ? 43.442 3.888 -12.262 1.00 64.44 469 VAL A O 1
ATOM 3816 N N . LEU A 1 470 ? 41.960 4.040 -13.942 1.00 76.12 470 LEU A N 1
ATOM 3817 C CA . LEU A 1 470 ? 41.341 2.717 -13.792 1.00 76.12 470 LEU A CA 1
ATOM 3818 C C . LEU A 1 470 ? 41.813 1.752 -14.886 1.00 76.12 470 LEU A C 1
ATOM 3820 O O . LEU A 1 470 ? 41.970 0.555 -14.648 1.00 76.12 470 LEU A O 1
ATOM 3824 N N . TYR A 1 471 ? 42.046 2.270 -16.092 1.00 80.19 471 TYR A N 1
ATOM 3825 C CA . TYR A 1 471 ? 42.615 1.519 -17.205 1.00 80.19 471 TYR A CA 1
ATOM 3826 C C . TYR A 1 471 ? 43.368 2.452 -18.149 1.00 80.19 471 TYR A C 1
ATOM 3828 O O . TYR A 1 471 ? 42.882 3.544 -18.426 1.00 80.19 471 TYR A O 1
ATOM 3836 N N . ALA A 1 472 ? 44.502 2.007 -18.678 1.00 63.44 472 ALA A N 1
ATOM 3837 C CA . ALA A 1 472 ? 45.203 2.636 -19.790 1.00 63.44 472 ALA A CA 1
ATOM 3838 C C . ALA A 1 472 ? 45.625 1.541 -20.773 1.00 63.44 472 ALA A C 1
ATOM 3840 O O . ALA A 1 472 ? 46.319 0.600 -20.385 1.00 63.44 472 ALA A O 1
ATOM 3841 N N . GLY A 1 473 ? 45.194 1.624 -22.029 1.00 70.56 473 GLY A N 1
ATOM 3842 C CA . GLY A 1 473 ? 45.516 0.599 -23.019 1.00 70.56 473 GLY A CA 1
ATOM 3843 C C . GLY A 1 473 ? 44.612 0.623 -24.238 1.00 70.56 473 GLY A C 1
ATOM 3844 O O . GLY A 1 473 ? 43.916 1.606 -24.497 1.00 70.56 473 GLY A O 1
ATOM 3845 N N . CYS A 1 474 ? 44.648 -0.476 -24.984 1.00 68.31 474 CYS A N 1
ATOM 3846 C CA . CYS A 1 474 ? 43.941 -0.613 -26.245 1.00 68.31 474 CYS A CA 1
ATOM 3847 C C . CYS A 1 474 ? 42.452 -0.966 -26.061 1.00 68.31 474 CYS A C 1
ATOM 3849 O O . CYS A 1 474 ? 42.061 -1.799 -25.235 1.00 68.31 474 CYS A O 1
ATOM 3851 N N . TRP A 1 475 ? 41.620 -0.347 -26.892 1.00 83.81 475 TRP A N 1
ATOM 3852 C CA . TRP A 1 475 ? 40.174 -0.502 -26.950 1.00 83.81 475 TRP A CA 1
ATOM 3853 C C . TRP A 1 475 ? 39.733 -0.908 -28.356 1.00 83.81 475 TRP A C 1
ATOM 3855 O O . TRP A 1 475 ? 40.291 -0.467 -29.362 1.00 83.81 475 TRP A O 1
ATOM 3865 N N . ARG A 1 476 ? 38.693 -1.736 -28.429 1.00 87.00 476 ARG A N 1
ATOM 3866 C CA . ARG A 1 476 ? 38.028 -2.120 -29.676 1.00 87.00 476 ARG A CA 1
ATOM 3867 C C . ARG A 1 476 ? 36.549 -2.315 -29.389 1.00 87.00 476 ARG A C 1
ATOM 3869 O O . ARG A 1 476 ? 36.209 -3.026 -28.446 1.00 87.00 476 ARG A O 1
ATOM 3876 N N . GLU A 1 477 ? 35.685 -1.663 -30.161 1.00 84.94 477 GLU A N 1
ATOM 3877 C CA . GLU A 1 477 ? 34.225 -1.714 -29.995 1.00 84.94 477 GLU A CA 1
ATOM 3878 C C . GLU A 1 477 ? 33.756 -1.545 -28.540 1.00 84.94 477 GLU A C 1
ATOM 3880 O O . GLU A 1 477 ? 32.906 -2.276 -28.038 1.00 84.94 477 GLU A O 1
ATOM 3885 N N . GLY A 1 478 ? 34.357 -0.589 -27.822 1.00 78.00 478 GLY A N 1
ATOM 3886 C CA . GLY A 1 478 ? 33.999 -0.261 -26.443 1.00 78.00 478 GLY A CA 1
ATOM 3887 C C . GLY A 1 478 ? 34.600 -1.190 -25.383 1.00 78.00 478 GLY A C 1
ATOM 3888 O O . GLY A 1 478 ? 34.527 -0.862 -24.195 1.00 78.00 478 GLY A O 1
ATOM 3889 N N . LYS A 1 479 ? 35.230 -2.303 -25.779 1.00 89.25 479 LYS A N 1
ATOM 3890 C CA . LYS A 1 479 ? 35.818 -3.327 -24.900 1.00 89.25 479 LYS A CA 1
ATOM 3891 C C . LYS A 1 479 ? 37.339 -3.168 -24.800 1.00 89.25 479 LYS A C 1
ATOM 3893 O O . LYS A 1 479 ? 37.986 -2.759 -25.764 1.00 89.25 479 LYS A O 1
ATOM 3898 N N . ARG A 1 480 ? 37.931 -3.515 -23.650 1.00 88.69 480 ARG A N 1
ATOM 3899 C CA . ARG A 1 480 ? 39.400 -3.615 -23.510 1.00 88.69 480 ARG A CA 1
ATOM 3900 C C . ARG A 1 480 ? 39.889 -4.747 -24.408 1.00 88.69 480 ARG A C 1
ATOM 3902 O O . ARG A 1 480 ? 39.419 -5.878 -24.251 1.00 88.69 480 ARG A O 1
ATOM 3909 N N . HIS A 1 481 ? 40.803 -4.462 -25.327 1.00 88.94 481 HIS A N 1
ATOM 3910 C CA . HIS A 1 481 ? 41.244 -5.428 -26.330 1.00 88.94 481 HIS A CA 1
ATOM 3911 C C . HIS A 1 481 ? 42.660 -5.090 -26.807 1.00 88.94 481 HIS A C 1
ATOM 3913 O O . HIS A 1 481 ? 42.903 -3.988 -27.282 1.00 88.94 481 HIS A O 1
ATOM 3919 N N . GLY A 1 482 ? 43.586 -6.047 -26.749 1.00 72.12 482 GLY A N 1
ATOM 3920 C CA . GLY A 1 482 ? 45.018 -5.796 -26.933 1.00 72.12 482 GLY A CA 1
ATOM 3921 C C . GLY A 1 482 ? 45.714 -5.508 -25.600 1.00 72.12 482 GLY A C 1
ATOM 3922 O O . GLY A 1 482 ? 45.201 -5.864 -24.541 1.00 72.12 482 GLY A O 1
ATOM 3923 N N . PHE A 1 483 ? 46.907 -4.919 -25.636 1.00 69.19 483 PHE A N 1
ATOM 3924 C CA . PHE A 1 483 ? 47.693 -4.674 -24.425 1.00 69.19 483 PHE A CA 1
ATOM 3925 C C . PHE A 1 483 ? 47.127 -3.515 -23.587 1.00 69.19 483 PHE A C 1
ATOM 3927 O O . PHE A 1 483 ? 46.651 -2.515 -24.126 1.00 69.19 483 PHE A O 1
ATOM 3934 N N . GLY A 1 484 ? 47.207 -3.625 -22.260 1.00 71.88 484 GLY A N 1
ATOM 3935 C CA . GLY A 1 484 ? 46.893 -2.523 -21.356 1.00 71.88 484 GLY A CA 1
ATOM 3936 C C . GLY A 1 484 ? 47.205 -2.805 -19.890 1.00 71.88 484 GLY A C 1
ATOM 3937 O O . GLY A 1 484 ? 47.529 -3.927 -19.494 1.00 71.88 484 GLY A O 1
ATOM 3938 N N . VAL A 1 485 ? 47.063 -1.761 -19.077 1.00 69.56 485 VAL A N 1
ATOM 3939 C CA . VAL A 1 485 ? 47.190 -1.786 -17.619 1.00 69.56 485 VAL A CA 1
ATOM 3940 C C . VAL A 1 485 ? 45.835 -1.463 -16.998 1.00 69.56 485 VAL A C 1
ATOM 3942 O O . VAL A 1 485 ? 45.214 -0.460 -17.343 1.00 69.56 485 VAL A O 1
ATOM 3945 N N . ARG A 1 486 ? 45.365 -2.303 -16.074 1.00 85.25 486 ARG A N 1
ATOM 3946 C CA . ARG A 1 486 ? 44.141 -2.113 -15.288 1.00 85.25 486 ARG A CA 1
ATOM 3947 C C . ARG A 1 486 ? 44.496 -1.977 -13.814 1.00 85.25 486 ARG A C 1
ATOM 3949 O O . ARG A 1 486 ? 45.201 -2.827 -13.280 1.00 85.25 486 ARG A O 1
ATOM 3956 N N . TYR A 1 487 ? 43.938 -0.966 -13.162 1.00 76.50 487 TYR A N 1
ATOM 3957 C CA . TYR A 1 487 ? 44.031 -0.758 -11.721 1.00 76.50 487 TYR A CA 1
ATOM 3958 C C . TYR A 1 487 ? 42.679 -1.066 -11.082 1.00 76.50 487 TYR A C 1
ATOM 3960 O O . TYR A 1 487 ? 41.629 -0.667 -11.596 1.00 76.50 487 TYR A O 1
ATOM 3968 N N . TYR A 1 488 ? 42.697 -1.776 -9.962 1.00 79.69 488 TYR A N 1
ATOM 3969 C CA . TYR A 1 488 ? 41.499 -2.213 -9.253 1.00 79.69 488 TYR A CA 1
ATOM 3970 C C . TYR A 1 488 ? 41.316 -1.408 -7.952 1.00 79.69 488 TYR A C 1
ATOM 3972 O O . TYR A 1 488 ? 42.284 -0.824 -7.452 1.00 79.69 488 TYR A O 1
ATOM 3980 N N . PRO A 1 489 ? 40.087 -1.304 -7.402 1.00 72.31 489 PRO A N 1
ATOM 3981 C CA . PRO A 1 489 ? 39.827 -0.514 -6.196 1.00 72.31 489 PRO A CA 1
ATOM 3982 C C . PRO A 1 489 ? 40.648 -0.961 -4.979 1.00 72.31 489 PRO A C 1
ATOM 3984 O O . PRO A 1 489 ? 41.162 -0.098 -4.271 1.00 72.31 489 PRO A O 1
ATOM 3987 N N . ASP A 1 490 ? 40.832 -2.277 -4.826 1.00 75.81 490 ASP A N 1
ATOM 3988 C CA . ASP A 1 490 ? 41.604 -2.977 -3.783 1.00 75.81 490 ASP A CA 1
ATOM 3989 C C . ASP A 1 490 ? 43.127 -2.729 -3.827 1.00 75.81 490 ASP A C 1
ATOM 3991 O O . ASP A 1 490 ? 43.867 -3.258 -3.004 1.00 75.81 490 ASP A O 1
ATOM 3995 N N . GLY A 1 491 ? 43.609 -1.937 -4.790 1.00 74.38 491 GLY A N 1
ATOM 3996 C CA . GLY A 1 491 ? 45.032 -1.656 -4.985 1.00 74.38 491 GLY A CA 1
ATOM 3997 C C . GLY A 1 491 ? 45.754 -2.677 -5.865 1.00 74.38 491 GLY A C 1
ATOM 3998 O O . GLY A 1 491 ? 46.898 -2.430 -6.247 1.00 74.38 491 GLY A O 1
ATOM 3999 N N . SER A 1 492 ? 45.098 -3.774 -6.258 1.00 86.44 492 SER A N 1
ATOM 4000 C CA . SER A 1 492 ? 45.666 -4.716 -7.222 1.00 86.44 492 SER A CA 1
ATOM 4001 C C . SER A 1 492 ? 45.770 -4.096 -8.623 1.00 86.44 492 SER A C 1
ATOM 4003 O O . SER A 1 492 ? 45.105 -3.107 -8.966 1.00 86.44 492 SER A O 1
ATOM 4005 N N . SER A 1 493 ? 46.640 -4.660 -9.459 1.00 85.62 493 SER A N 1
ATOM 4006 C CA . SER A 1 493 ? 46.820 -4.222 -10.844 1.00 85.62 493 SER A CA 1
ATOM 4007 C C . SER A 1 493 ? 47.163 -5.374 -11.782 1.00 85.62 493 SER A C 1
ATOM 4009 O O . SER A 1 493 ? 47.882 -6.305 -11.426 1.00 85.62 493 SER A O 1
ATOM 4011 N N . TYR A 1 494 ? 46.656 -5.291 -13.010 1.00 88.62 494 TYR A N 1
ATOM 4012 C CA . TYR A 1 494 ? 46.981 -6.210 -14.094 1.00 88.62 494 TYR A CA 1
ATOM 4013 C C . TYR A 1 494 ? 47.642 -5.455 -15.240 1.00 88.62 494 TYR A C 1
ATOM 4015 O O . TYR A 1 494 ? 47.105 -4.450 -15.696 1.00 88.62 494 TYR A O 1
ATOM 4023 N N . GLN A 1 495 ? 48.747 -5.982 -15.756 1.00 87.00 495 GLN A N 1
ATOM 4024 C CA . GLN A 1 495 ? 49.413 -5.513 -16.966 1.00 87.00 495 GLN A CA 1
ATOM 4025 C C . GLN A 1 495 ? 49.544 -6.684 -17.939 1.00 87.00 495 GLN A C 1
ATOM 4027 O O . GLN A 1 495 ? 50.198 -7.681 -17.630 1.00 87.00 495 GLN A O 1
ATOM 4032 N N . GLY A 1 496 ? 48.942 -6.579 -19.118 1.00 80.94 496 GLY A N 1
ATOM 4033 C CA . GLY A 1 496 ? 48.963 -7.664 -20.093 1.00 80.94 496 GLY A CA 1
ATOM 4034 C C . GLY A 1 496 ? 47.931 -7.499 -21.193 1.00 80.94 496 GLY A C 1
ATOM 4035 O O . GLY A 1 496 ? 47.368 -6.421 -21.392 1.00 80.94 496 GLY A O 1
ATOM 4036 N N . TYR A 1 497 ? 47.694 -8.585 -21.917 1.00 84.56 497 TYR A N 1
ATOM 4037 C CA . TYR A 1 497 ? 46.747 -8.601 -23.021 1.00 84.56 497 TYR A CA 1
ATOM 4038 C C . TYR A 1 497 ? 45.305 -8.844 -22.549 1.00 84.56 497 TYR A C 1
ATOM 4040 O O . TYR A 1 497 ? 45.020 -9.590 -21.609 1.00 84.56 497 TYR A O 1
ATOM 4048 N N . PHE A 1 498 ? 44.377 -8.193 -23.240 1.00 90.69 498 PHE A N 1
ATOM 4049 C CA . PHE A 1 498 ? 42.943 -8.354 -23.084 1.00 90.69 498 PHE A CA 1
ATOM 4050 C C . PHE A 1 498 ? 42.323 -8.849 -24.388 1.00 90.69 498 PHE A C 1
ATOM 4052 O O . PHE A 1 498 ? 42.732 -8.442 -25.478 1.00 90.69 498 PHE A O 1
ATOM 4059 N N . ARG A 1 499 ? 41.284 -9.672 -24.271 1.00 92.06 499 ARG A N 1
ATOM 4060 C CA . ARG A 1 499 ? 40.336 -9.957 -25.347 1.00 92.06 499 ARG A CA 1
ATOM 4061 C C . ARG A 1 499 ? 38.942 -9.703 -24.796 1.00 92.06 499 ARG A C 1
ATOM 4063 O O . ARG A 1 499 ? 38.535 -10.336 -23.830 1.00 92.06 499 ARG A O 1
ATOM 4070 N N . ASP A 1 500 ? 38.258 -8.733 -25.387 1.00 91.31 500 ASP A N 1
ATOM 4071 C CA . ASP A 1 500 ? 36.846 -8.428 -25.143 1.00 91.31 500 ASP A CA 1
ATOM 4072 C C . ASP A 1 500 ? 36.500 -8.285 -23.650 1.00 91.31 500 ASP A C 1
ATOM 4074 O O . ASP A 1 500 ? 35.554 -8.870 -23.136 1.00 91.31 500 ASP A O 1
ATOM 4078 N N . ASN A 1 501 ? 37.289 -7.445 -22.968 1.00 90.88 501 ASN A N 1
ATOM 4079 C CA . ASN A 1 501 ? 37.311 -7.165 -21.525 1.00 90.88 501 ASN A CA 1
ATOM 4080 C C . ASN A 1 501 ? 38.005 -8.191 -20.615 1.00 90.88 501 ASN A C 1
ATOM 4082 O O . ASN A 1 501 ? 38.405 -7.783 -19.517 1.00 90.88 501 ASN A O 1
ATOM 4086 N N . LEU A 1 502 ? 38.202 -9.439 -21.040 1.00 92.75 502 LEU A N 1
ATOM 4087 C CA . LEU A 1 502 ? 38.826 -10.503 -20.242 1.00 92.75 502 LEU A CA 1
ATOM 4088 C C . LEU A 1 502 ? 40.354 -10.494 -20.391 1.00 92.75 502 LEU A C 1
ATOM 4090 O O . LEU A 1 502 ? 40.871 -10.186 -21.466 1.00 92.75 502 LEU A O 1
ATOM 4094 N N . ARG A 1 503 ? 41.093 -10.860 -19.337 1.00 93.19 503 ARG A N 1
ATOM 4095 C CA . ARG A 1 503 ? 42.545 -11.117 -19.408 1.00 93.19 503 ARG A CA 1
ATOM 4096 C C . ARG A 1 503 ? 42.787 -12.349 -20.276 1.00 93.19 503 ARG A C 1
ATOM 4098 O O . ARG A 1 503 ? 42.190 -13.401 -20.039 1.00 93.19 503 ARG A O 1
ATOM 4105 N N . HIS A 1 504 ? 43.658 -12.226 -21.271 1.00 91.81 504 HIS A N 1
ATOM 4106 C CA . HIS A 1 504 ? 43.893 -13.267 -22.270 1.00 91.81 504 HIS A CA 1
ATOM 4107 C C . HIS A 1 504 ? 45.324 -13.159 -22.810 1.00 91.81 504 HIS A C 1
ATOM 4109 O O . HIS A 1 504 ? 45.822 -12.056 -22.981 1.00 91.81 504 HIS A O 1
ATOM 4115 N N . GLY A 1 505 ? 45.996 -14.267 -23.125 1.00 89.88 505 GLY A N 1
ATOM 4116 C CA . GLY A 1 505 ? 47.406 -14.238 -23.533 1.00 89.88 505 GLY A CA 1
ATOM 4117 C C . GLY A 1 505 ? 48.339 -13.960 -22.349 1.00 89.88 505 GLY A C 1
ATOM 4118 O O . GLY A 1 505 ? 48.015 -14.292 -21.214 1.00 89.88 505 GLY A O 1
ATOM 4119 N N . TYR A 1 506 ? 49.524 -13.396 -22.582 1.00 89.69 506 TYR A N 1
ATOM 4120 C CA . TYR A 1 506 ? 50.492 -13.173 -21.500 1.00 89.69 506 TYR A CA 1
ATOM 4121 C C . TYR A 1 506 ? 50.148 -11.942 -20.647 1.00 89.69 506 TYR A C 1
ATOM 4123 O O . TYR A 1 506 ? 49.768 -10.893 -21.173 1.00 89.69 506 TYR A O 1
ATOM 4131 N N . GLY A 1 507 ? 50.330 -12.043 -19.328 1.00 90.88 507 GLY A N 1
ATOM 4132 C CA . GLY A 1 507 ? 50.173 -10.902 -18.432 1.00 90.88 507 GLY A CA 1
ATOM 4133 C C . GLY A 1 507 ? 50.600 -11.152 -16.989 1.00 90.88 507 GLY A C 1
ATOM 4134 O O . GLY A 1 507 ? 50.668 -12.287 -16.505 1.00 90.88 507 GLY A O 1
ATOM 4135 N N . ARG A 1 508 ? 50.850 -10.049 -16.288 1.00 91.25 508 ARG A N 1
ATOM 4136 C CA . ARG A 1 508 ? 51.227 -9.980 -14.879 1.00 91.25 508 ARG A CA 1
ATOM 4137 C C . ARG A 1 508 ? 50.057 -9.433 -14.065 1.00 91.25 508 ARG A C 1
ATOM 4139 O O . ARG A 1 508 ? 49.537 -8.368 -14.379 1.00 91.25 508 ARG A O 1
ATOM 4146 N N . MET A 1 509 ? 49.668 -10.144 -13.012 1.00 95.44 509 MET A N 1
ATOM 4147 C CA . MET A 1 509 ? 48.737 -9.671 -11.988 1.00 95.44 509 MET A CA 1
ATOM 4148 C C . MET A 1 509 ? 49.495 -9.480 -10.676 1.00 95.44 509 MET A C 1
ATOM 4150 O O . MET A 1 509 ? 50.175 -10.397 -10.212 1.00 95.44 509 MET A O 1
ATOM 4154 N N . GLN A 1 510 ? 49.355 -8.301 -10.084 1.00 91.00 510 GLN A N 1
ATOM 4155 C CA . GLN A 1 510 ? 49.897 -7.930 -8.787 1.00 91.00 510 GLN A CA 1
ATOM 4156 C C . GLN A 1 510 ? 48.728 -7.703 -7.828 1.00 91.00 510 GLN A C 1
ATOM 4158 O O . GLN A 1 510 ? 47.956 -6.765 -8.015 1.00 91.00 510 GLN A O 1
ATOM 4163 N N . TRP A 1 511 ? 48.605 -8.551 -6.812 1.00 91.69 511 TRP A N 1
ATOM 4164 C CA . TRP A 1 511 ? 47.740 -8.325 -5.654 1.00 91.69 511 TRP A CA 1
ATOM 4165 C C . TRP A 1 511 ? 48.556 -7.680 -4.521 1.00 91.69 511 TRP A C 1
ATOM 4167 O O . TRP A 1 511 ? 49.756 -7.443 -4.681 1.00 91.69 511 TRP A O 1
ATOM 4177 N N . ALA A 1 512 ? 47.922 -7.376 -3.386 1.00 85.94 512 ALA A N 1
ATOM 4178 C CA . ALA A 1 512 ? 48.613 -6.817 -2.220 1.00 85.94 512 ALA A CA 1
ATOM 4179 C C . ALA A 1 512 ? 49.625 -7.804 -1.602 1.00 85.94 512 ALA A C 1
ATOM 4181 O O . ALA A 1 512 ? 50.694 -7.400 -1.157 1.00 85.94 512 ALA A O 1
ATOM 4182 N N . ASP A 1 513 ? 49.288 -9.093 -1.610 1.00 87.12 513 ASP A N 1
ATOM 4183 C CA . ASP A 1 513 ? 50.016 -10.186 -0.964 1.00 87.12 513 ASP A CA 1
ATOM 4184 C C . ASP A 1 513 ? 50.794 -11.066 -1.961 1.00 87.12 513 ASP A C 1
ATOM 4186 O O . ASP A 1 513 ? 51.895 -11.522 -1.672 1.00 87.12 513 ASP A O 1
ATOM 4190 N N . ARG A 1 514 ? 50.241 -11.300 -3.156 1.00 91.94 514 ARG A N 1
ATOM 4191 C CA . ARG A 1 514 ? 50.755 -12.277 -4.132 1.00 91.94 514 ARG A CA 1
ATOM 4192 C C . ARG A 1 514 ? 50.915 -11.696 -5.538 1.00 91.94 514 ARG A C 1
ATOM 4194 O O . ARG A 1 514 ? 50.317 -10.679 -5.890 1.00 91.94 514 ARG A O 1
ATOM 4201 N N . ARG A 1 515 ? 51.690 -12.368 -6.393 1.00 95.00 515 ARG A N 1
ATOM 4202 C CA . ARG A 1 515 ? 51.903 -11.986 -7.804 1.00 95.00 515 ARG A CA 1
ATOM 4203 C C . ARG A 1 515 ? 51.857 -13.200 -8.718 1.00 95.00 515 ARG A C 1
ATOM 4205 O O . ARG A 1 515 ? 52.513 -14.198 -8.451 1.00 95.00 515 ARG A O 1
ATOM 4212 N N . TYR A 1 516 ? 51.160 -13.080 -9.843 1.00 95.94 516 TYR A N 1
ATOM 4213 C CA . TYR A 1 516 ? 51.211 -14.049 -10.937 1.00 95.94 516 TYR A CA 1
ATOM 4214 C C . TYR A 1 516 ? 51.774 -13.408 -12.200 1.00 95.94 516 TYR A C 1
ATOM 4216 O O . TYR A 1 516 ? 51.455 -12.266 -12.522 1.00 95.94 516 TYR A O 1
ATOM 4224 N N . GLU A 1 517 ? 52.564 -14.161 -12.950 1.00 95.19 517 GLU A N 1
ATOM 4225 C CA . GLU A 1 517 ? 53.094 -13.770 -14.248 1.00 95.19 517 GLU A CA 1
ATOM 4226 C C . GLU A 1 517 ? 53.144 -14.986 -15.173 1.00 95.19 517 GLU A C 1
ATOM 4228 O O . GLU A 1 517 ? 53.851 -15.955 -14.905 1.00 95.19 517 GLU A O 1
ATOM 4233 N N . GLY A 1 518 ? 52.360 -14.962 -16.247 1.00 91.62 518 GLY A N 1
ATOM 4234 C CA . GLY A 1 518 ? 52.172 -16.127 -17.104 1.00 91.62 518 GLY A CA 1
ATOM 4235 C C . GLY A 1 518 ? 51.060 -15.926 -18.119 1.00 91.62 518 GLY A C 1
ATOM 4236 O O . GLY A 1 518 ? 50.619 -14.800 -18.365 1.00 91.62 518 GLY A O 1
ATOM 4237 N N . ALA A 1 519 ? 50.611 -17.024 -18.717 1.00 92.44 519 ALA A N 1
ATOM 4238 C CA . ALA A 1 519 ? 49.508 -16.997 -19.662 1.00 92.44 519 ALA A CA 1
ATOM 4239 C C . ALA A 1 519 ? 48.127 -17.020 -18.970 1.00 92.44 519 ALA A C 1
ATOM 4241 O O . ALA A 1 519 ? 47.918 -17.555 -17.879 1.00 92.44 519 ALA A O 1
ATOM 4242 N N . TRP A 1 520 ? 47.173 -16.377 -19.632 1.00 95.38 520 TRP A N 1
ATOM 4243 C CA . TRP A 1 520 ? 45.795 -16.194 -19.212 1.00 95.38 520 TRP A CA 1
ATOM 4244 C C . TRP A 1 520 ? 44.873 -16.655 -20.330 1.00 95.38 520 TRP A C 1
ATOM 4246 O O . TRP A 1 520 ? 45.129 -16.410 -21.512 1.00 95.38 520 TRP A O 1
ATOM 4256 N N . LYS A 1 521 ? 43.767 -17.280 -19.951 1.00 95.44 521 LYS A N 1
ATOM 4257 C CA . LYS A 1 521 ? 42.661 -17.575 -20.846 1.00 95.44 521 LYS A CA 1
ATOM 4258 C C . LYS A 1 521 ? 41.375 -17.233 -20.115 1.00 95.44 521 LYS A C 1
ATOM 4260 O O . LYS A 1 521 ? 41.045 -17.869 -19.118 1.00 95.44 521 LYS A O 1
ATOM 4265 N N . ASP A 1 522 ? 40.696 -16.218 -20.630 1.00 93.56 522 ASP A N 1
ATOM 4266 C CA . ASP A 1 522 ? 39.337 -15.836 -20.259 1.00 93.56 522 ASP A CA 1
ATOM 4267 C C . ASP A 1 522 ? 39.229 -15.588 -18.740 1.00 93.56 522 ASP A C 1
ATOM 4269 O O . ASP A 1 522 ? 38.497 -16.245 -18.008 1.00 93.56 522 ASP A O 1
ATOM 4273 N N . ASP A 1 523 ? 40.068 -14.655 -18.267 1.00 94.81 523 ASP A N 1
ATOM 4274 C CA . ASP A 1 523 ? 40.270 -14.260 -16.862 1.00 94.81 523 ASP A CA 1
ATOM 4275 C C . ASP A 1 523 ? 40.886 -15.310 -15.909 1.00 94.81 523 ASP A C 1
ATOM 4277 O O . ASP A 1 523 ? 41.240 -14.965 -14.775 1.00 94.81 523 ASP A O 1
ATOM 4281 N N . LEU A 1 524 ? 41.133 -16.541 -16.367 1.00 95.19 524 LEU A N 1
ATOM 4282 C CA . LEU A 1 524 ? 41.778 -17.606 -15.591 1.00 95.19 524 LEU A CA 1
ATOM 4283 C C . LEU A 1 524 ? 43.258 -17.788 -15.966 1.00 95.19 524 LEU A C 1
ATOM 4285 O O . LEU A 1 524 ? 43.644 -17.650 -17.127 1.00 95.19 524 LEU A O 1
ATOM 4289 N N . GLN A 1 525 ? 44.093 -18.152 -14.988 1.00 94.81 525 GLN A N 1
ATOM 4290 C CA . GLN A 1 525 ? 45.484 -18.559 -15.238 1.00 94.81 525 GLN A CA 1
ATOM 4291 C C . GLN A 1 525 ? 45.488 -19.855 -16.061 1.00 94.81 525 GLN A C 1
ATOM 4293 O O . GLN A 1 525 ? 44.745 -20.798 -15.752 1.00 94.81 525 GLN A O 1
ATOM 4298 N N . HIS A 1 526 ? 46.292 -19.900 -17.123 1.00 92.56 526 HIS A N 1
ATOM 4299 C CA . HIS A 1 526 ? 46.274 -20.997 -18.087 1.00 92.56 526 HIS A CA 1
ATOM 4300 C C . HIS A 1 526 ? 47.627 -21.154 -18.787 1.00 92.56 526 HIS A C 1
ATOM 4302 O O . HIS A 1 526 ? 48.241 -20.165 -19.162 1.00 92.56 526 HIS A O 1
ATOM 4308 N N . GLY A 1 527 ? 48.085 -22.382 -19.029 1.00 92.00 527 GLY A N 1
ATOM 4309 C CA . GLY A 1 527 ? 49.416 -22.622 -19.594 1.00 92.00 527 GLY A CA 1
ATOM 4310 C C . GLY A 1 527 ? 50.531 -22.325 -18.585 1.00 92.00 527 GLY A C 1
ATOM 4311 O O . GLY A 1 527 ? 50.328 -22.433 -17.380 1.00 92.00 527 GLY A O 1
ATOM 4312 N N . VAL A 1 528 ? 51.736 -22.003 -19.057 1.00 92.50 528 VAL A N 1
ATOM 4313 C CA . VAL A 1 528 ? 52.903 -21.826 -18.173 1.00 92.50 528 VAL A CA 1
ATOM 4314 C C . VAL A 1 528 ? 52.857 -20.475 -17.451 1.00 92.50 528 VAL A C 1
ATOM 4316 O O . VAL A 1 528 ? 52.636 -19.434 -18.074 1.00 92.50 528 VAL A O 1
ATOM 4319 N N . GLY A 1 529 ? 53.128 -20.486 -16.144 1.00 94.25 529 GLY A N 1
ATOM 4320 C CA . GLY A 1 529 ? 53.232 -19.278 -15.329 1.00 94.25 529 GLY A CA 1
ATOM 4321 C C . GLY A 1 529 ? 54.116 -19.425 -14.091 1.00 94.25 529 GLY A C 1
ATOM 4322 O O . GLY A 1 529 ? 54.541 -20.519 -13.714 1.00 94.25 529 GLY A O 1
ATOM 4323 N N . LEU A 1 530 ? 54.384 -18.280 -13.469 1.00 94.44 530 LEU A N 1
ATOM 4324 C CA . LEU A 1 530 ? 55.079 -18.097 -12.203 1.00 94.44 530 LEU A CA 1
ATOM 4325 C C . LEU A 1 530 ? 54.115 -17.436 -11.210 1.00 94.44 530 LEU A C 1
ATOM 4327 O O . LEU A 1 530 ? 53.648 -16.324 -11.448 1.00 94.44 530 LEU A O 1
ATOM 4331 N N . LEU A 1 531 ? 53.847 -18.102 -10.091 1.00 94.81 531 LEU A N 1
ATOM 4332 C CA . LEU A 1 531 ? 53.098 -17.572 -8.955 1.00 94.81 531 LEU A CA 1
ATOM 4333 C C . LEU A 1 531 ? 54.058 -17.376 -7.778 1.00 94.81 531 LEU A C 1
ATOM 4335 O O . LEU A 1 531 ? 54.763 -18.312 -7.400 1.00 94.81 531 LEU A O 1
ATOM 4339 N N . LEU A 1 532 ? 54.062 -16.177 -7.203 1.00 92.56 532 LEU A N 1
ATOM 4340 C CA . LEU A 1 532 ? 54.651 -15.869 -5.905 1.00 92.56 532 LEU A CA 1
ATOM 4341 C C . LEU A 1 532 ? 53.509 -15.659 -4.909 1.00 92.56 532 LEU A C 1
ATOM 4343 O O . LEU A 1 532 ? 52.617 -14.861 -5.200 1.00 92.56 532 LEU A O 1
ATOM 4347 N N . ASP A 1 533 ? 53.517 -16.372 -3.785 1.00 87.94 533 ASP A N 1
ATOM 4348 C CA . ASP A 1 533 ? 52.517 -16.221 -2.717 1.00 87.94 533 ASP A CA 1
ATOM 4349 C C . ASP A 1 533 ? 52.923 -15.190 -1.646 1.00 87.94 533 ASP A C 1
ATOM 4351 O O . ASP A 1 533 ? 53.995 -14.588 -1.723 1.00 87.94 533 ASP A O 1
ATOM 4355 N N . ALA A 1 534 ? 52.052 -14.989 -0.651 1.00 86.56 534 ALA A N 1
ATOM 4356 C CA . ALA A 1 534 ? 52.237 -14.046 0.457 1.00 86.56 534 ALA A CA 1
ATOM 4357 C C . ALA A 1 534 ? 53.469 -14.336 1.333 1.00 86.56 534 ALA A C 1
ATOM 4359 O O . ALA A 1 534 ? 54.028 -13.428 1.943 1.00 86.56 534 ALA A O 1
ATOM 4360 N N . SER A 1 535 ? 53.922 -15.591 1.379 1.00 86.00 535 SER A N 1
ATOM 4361 C CA . SER A 1 535 ? 55.153 -16.002 2.065 1.00 86.00 535 SER A CA 1
ATOM 4362 C C . SER A 1 535 ? 56.383 -15.921 1.146 1.00 86.00 535 SER A C 1
ATOM 4364 O O . SER A 1 535 ? 57.480 -16.328 1.525 1.00 86.00 535 SER A O 1
ATOM 4366 N N . GLY A 1 536 ? 56.208 -15.423 -0.081 1.00 82.62 536 GLY A N 1
ATOM 4367 C CA . GLY A 1 536 ? 57.229 -15.317 -1.116 1.00 82.62 536 GLY A CA 1
ATOM 4368 C C . GLY A 1 536 ? 57.589 -16.639 -1.801 1.00 82.62 536 GLY A C 1
ATOM 4369 O O . GLY A 1 536 ? 58.449 -16.628 -2.693 1.00 82.62 536 GLY A O 1
ATOM 4370 N N . ASN A 1 537 ? 56.956 -17.762 -1.434 1.00 91.12 537 ASN A N 1
ATOM 4371 C CA . ASN A 1 537 ? 57.218 -19.055 -2.066 1.00 91.12 537 ASN A CA 1
ATOM 4372 C C . ASN A 1 537 ? 56.849 -18.987 -3.546 1.00 91.12 537 ASN A C 1
ATOM 4374 O O . ASN A 1 537 ? 55.954 -18.241 -3.954 1.00 91.12 537 ASN A O 1
ATOM 4378 N N . ARG A 1 538 ? 57.544 -19.773 -4.371 1.00 93.12 538 ARG A N 1
ATOM 4379 C CA . ARG A 1 538 ? 57.474 -19.629 -5.830 1.00 93.12 538 ARG A CA 1
ATOM 4380 C C . ARG A 1 538 ? 57.057 -20.926 -6.491 1.00 93.12 538 ARG A C 1
ATOM 4382 O O . ARG A 1 538 ? 57.826 -21.882 -6.489 1.00 93.12 538 ARG A O 1
ATOM 4389 N N . TYR A 1 539 ? 55.888 -20.934 -7.120 1.00 93.62 539 TYR A N 1
ATOM 4390 C CA . TYR A 1 539 ? 55.486 -21.992 -8.041 1.00 93.62 539 TYR A CA 1
ATOM 4391 C C . TYR A 1 539 ? 55.768 -21.571 -9.481 1.00 93.62 539 TYR A C 1
ATOM 4393 O O . TYR A 1 539 ? 55.261 -20.546 -9.933 1.00 93.62 539 TYR A O 1
ATOM 4401 N N . LYS A 1 540 ? 56.518 -22.383 -10.223 1.00 94.69 540 LYS A N 1
ATOM 4402 C CA . LYS A 1 540 ? 56.713 -22.238 -11.669 1.00 94.69 540 LYS A CA 1
ATOM 4403 C C . LYS A 1 540 ? 56.251 -23.519 -12.353 1.00 94.69 540 LYS A C 1
ATOM 4405 O O . LYS A 1 540 ? 56.870 -24.560 -12.158 1.00 94.69 540 LYS A O 1
ATOM 4410 N N . GLY A 1 541 ? 55.196 -23.457 -13.156 1.00 92.44 541 GLY A N 1
ATOM 4411 C CA . GLY A 1 541 ? 54.610 -24.654 -13.762 1.00 92.44 541 GLY A CA 1
ATOM 4412 C C . GLY A 1 541 ? 53.435 -24.353 -14.678 1.00 92.44 541 GLY A C 1
ATOM 4413 O O . GLY A 1 541 ? 53.202 -23.196 -15.039 1.00 92.44 541 GLY A O 1
ATOM 4414 N N . GLN A 1 542 ? 52.721 -25.400 -15.082 1.00 93.81 542 GLN A N 1
ATOM 4415 C CA . GLN A 1 542 ? 51.497 -25.268 -15.865 1.00 93.81 542 GLN A CA 1
ATOM 4416 C C . GLN A 1 542 ? 50.287 -24.948 -14.967 1.00 93.81 542 GLN A C 1
ATOM 4418 O O . GLN A 1 542 ? 50.221 -25.295 -13.787 1.00 93.81 542 GLN A O 1
ATOM 4423 N N . PHE A 1 543 ? 49.317 -24.255 -15.552 1.00 94.44 543 PHE A N 1
ATOM 4424 C CA . PHE A 1 543 ? 48.047 -23.892 -14.942 1.00 94.44 543 PHE A CA 1
ATOM 4425 C C . PHE A 1 543 ? 46.901 -24.289 -15.867 1.00 94.44 543 PHE A C 1
ATOM 4427 O O . PHE A 1 543 ? 46.977 -24.105 -17.084 1.00 94.44 543 PHE A O 1
ATOM 4434 N N . VAL A 1 544 ? 45.806 -24.779 -15.294 1.00 94.06 544 VAL A N 1
ATOM 4435 C CA . VAL A 1 544 ? 44.553 -25.035 -16.012 1.00 94.06 544 VAL A CA 1
ATOM 4436 C C . VAL A 1 544 ? 43.405 -24.475 -15.180 1.00 94.06 544 VAL A C 1
ATOM 4438 O O . VAL A 1 544 ? 43.230 -24.844 -14.023 1.00 94.06 544 VAL A O 1
ATOM 4441 N N . ARG A 1 545 ? 42.623 -23.560 -15.772 1.00 91.38 545 ARG A N 1
ATOM 4442 C CA . ARG A 1 545 ? 41.454 -22.913 -15.144 1.00 91.38 545 ARG A CA 1
ATOM 4443 C C . ARG A 1 545 ? 41.757 -22.326 -13.751 1.00 91.38 545 ARG A C 1
ATOM 4445 O O . ARG A 1 545 ? 40.969 -22.475 -12.825 1.00 91.38 545 ARG A O 1
ATOM 4452 N N . GLY A 1 546 ? 42.902 -21.657 -13.603 1.00 90.31 546 GLY A N 1
ATOM 4453 C CA . GLY A 1 546 ? 43.297 -21.017 -12.342 1.00 90.31 546 GLY A CA 1
ATOM 4454 C C . GLY A 1 546 ? 44.021 -21.912 -11.330 1.00 90.31 546 GLY A C 1
ATOM 4455 O O . GLY A 1 546 ? 44.472 -21.386 -10.320 1.00 90.31 546 GLY A O 1
ATOM 4456 N N . ARG A 1 547 ? 44.159 -23.221 -11.586 1.00 92.75 547 ARG A N 1
ATOM 4457 C CA . ARG A 1 547 ? 44.796 -24.184 -10.669 1.00 92.75 547 ARG A CA 1
ATOM 4458 C C . ARG A 1 547 ? 46.135 -24.677 -11.203 1.00 92.75 547 ARG A C 1
ATOM 4460 O O . ARG A 1 547 ? 46.273 -24.848 -12.417 1.00 92.75 547 ARG A O 1
ATOM 4467 N N . LYS A 1 548 ? 47.094 -24.962 -10.317 1.00 93.44 548 LYS A N 1
ATOM 4468 C CA . LYS A 1 548 ? 48.354 -25.646 -10.663 1.00 93.44 548 LYS A CA 1
ATOM 4469 C C . LYS A 1 548 ? 48.030 -27.027 -11.233 1.00 93.44 548 LYS A C 1
ATOM 4471 O O . LYS A 1 548 ? 47.225 -27.770 -10.660 1.00 93.44 548 LYS A O 1
ATOM 4476 N N . HIS A 1 549 ? 48.651 -27.369 -12.353 1.00 91.94 549 HIS A N 1
ATOM 4477 C CA . HIS A 1 549 ? 48.390 -28.605 -13.084 1.00 91.94 549 HIS A CA 1
ATOM 4478 C C . HIS A 1 549 ? 49.652 -29.041 -13.843 1.00 91.94 549 HIS A C 1
ATOM 4480 O O . HIS A 1 549 ? 50.501 -28.202 -14.120 1.00 91.94 549 HIS A O 1
ATOM 4486 N N . GLY A 1 550 ? 49.785 -30.321 -14.193 1.00 90.44 550 GLY A N 1
ATOM 4487 C CA . GLY A 1 550 ? 50.935 -30.851 -14.933 1.00 90.44 550 GLY A CA 1
ATOM 4488 C C . GLY A 1 550 ? 52.284 -30.546 -14.267 1.00 90.44 550 GLY A C 1
ATOM 4489 O O . GLY A 1 550 ? 52.385 -30.403 -13.045 1.00 90.44 550 GLY A O 1
ATOM 4490 N N . ARG A 1 551 ? 53.340 -30.417 -15.074 1.00 89.56 551 ARG A N 1
ATOM 4491 C CA . ARG A 1 551 ? 54.706 -30.220 -14.566 1.00 89.56 551 ARG A CA 1
ATOM 4492 C C . ARG A 1 551 ? 54.900 -28.851 -13.927 1.00 89.56 551 ARG A C 1
ATOM 4494 O O . ARG A 1 551 ? 54.672 -27.817 -14.560 1.00 89.56 551 ARG A O 1
ATOM 4501 N N . GLY A 1 552 ? 55.440 -28.849 -12.710 1.00 91.50 552 GLY A N 1
ATOM 4502 C CA . GLY A 1 552 ? 55.833 -27.631 -12.012 1.00 91.50 552 GLY A CA 1
ATOM 4503 C C . GLY A 1 552 ? 56.846 -27.850 -10.891 1.00 91.50 552 GLY A C 1
ATOM 4504 O O . GLY A 1 552 ? 56.985 -28.946 -10.345 1.00 91.50 552 GLY A O 1
ATOM 4505 N N . SER A 1 553 ? 57.548 -26.776 -10.537 1.00 90.81 553 SER A N 1
ATOM 4506 C CA . SER A 1 553 ? 58.456 -26.709 -9.394 1.00 90.81 553 SER A CA 1
ATOM 4507 C C . SER A 1 553 ? 57.976 -25.673 -8.380 1.00 90.81 553 SER A C 1
ATOM 4509 O O . SER A 1 553 ? 57.776 -24.510 -8.744 1.00 90.81 553 SER A O 1
ATOM 4511 N N . TYR A 1 554 ? 57.836 -26.075 -7.120 1.00 90.81 554 TYR A N 1
ATOM 4512 C CA . TYR A 1 554 ? 57.502 -25.211 -5.991 1.00 90.81 554 TYR A CA 1
ATOM 4513 C C . TYR A 1 554 ? 58.735 -25.025 -5.098 1.00 90.81 554 TYR A C 1
ATOM 4515 O O . TYR A 1 554 ? 59.366 -26.000 -4.698 1.00 90.81 554 TYR A O 1
ATOM 4523 N N . HIS A 1 555 ? 59.096 -23.779 -4.805 1.00 90.44 555 HIS A N 1
ATOM 4524 C CA . HIS A 1 555 ? 60.231 -23.423 -3.956 1.00 90.44 555 HIS A CA 1
ATOM 4525 C C . HIS A 1 555 ? 59.729 -22.771 -2.667 1.00 90.44 555 HIS A C 1
ATOM 4527 O O . HIS A 1 555 ? 59.194 -21.658 -2.710 1.00 90.44 555 HIS A O 1
ATOM 4533 N N . HIS A 1 556 ? 59.911 -23.468 -1.545 1.00 84.75 556 HIS A N 1
ATOM 4534 C CA . HIS A 1 556 ? 59.604 -22.979 -0.205 1.00 84.75 556 HIS A CA 1
ATOM 4535 C C . HIS A 1 556 ? 60.740 -22.063 0.263 1.00 84.75 556 HIS A C 1
ATOM 4537 O O . HIS A 1 556 ? 61.839 -22.539 0.541 1.00 84.75 556 HIS A O 1
ATOM 4543 N N . LEU A 1 557 ? 60.507 -20.749 0.355 1.00 79.25 557 LEU A N 1
ATOM 4544 C CA . LEU A 1 557 ? 61.583 -19.808 0.699 1.00 79.25 557 LEU A CA 1
ATOM 4545 C C . LEU A 1 557 ? 62.075 -19.966 2.141 1.00 79.25 557 LEU A C 1
ATOM 4547 O O . LEU A 1 557 ? 63.270 -19.832 2.383 1.00 79.25 557 LEU A O 1
ATOM 4551 N N . ALA A 1 558 ? 61.175 -20.262 3.082 1.00 78.69 558 ALA A N 1
ATOM 4552 C CA . ALA A 1 558 ? 61.515 -20.368 4.501 1.00 78.69 558 ALA A CA 1
ATOM 4553 C C . ALA A 1 558 ? 62.394 -21.591 4.839 1.00 78.69 558 ALA A C 1
ATOM 4555 O O . ALA A 1 558 ? 63.136 -21.550 5.814 1.00 78.69 558 ALA A O 1
ATOM 4556 N N . SER A 1 559 ? 62.318 -22.664 4.041 1.00 79.81 559 SER A N 1
ATOM 4557 C CA . SER A 1 559 ? 63.085 -23.906 4.238 1.00 79.81 559 SER A CA 1
ATOM 4558 C C . SER A 1 559 ? 64.149 -24.164 3.165 1.00 79.81 559 SER A C 1
ATOM 4560 O O . SER A 1 559 ? 64.939 -25.089 3.311 1.00 79.81 559 SER A O 1
ATOM 4562 N N . GLY A 1 560 ? 64.170 -23.395 2.069 1.00 79.19 560 GLY A N 1
ATOM 4563 C CA . GLY A 1 560 ? 65.060 -23.634 0.924 1.00 79.19 560 GLY A CA 1
ATOM 4564 C C . GLY A 1 560 ? 64.735 -24.906 0.128 1.00 79.19 560 GLY A C 1
ATOM 4565 O O . GLY A 1 560 ? 65.512 -25.313 -0.736 1.00 79.19 560 GLY A O 1
ATOM 4566 N N . GLN A 1 561 ? 63.601 -25.554 0.406 1.00 82.44 561 GLN A N 1
ATOM 4567 C CA . GLN A 1 561 ? 63.221 -26.807 -0.238 1.00 82.44 561 GLN A CA 1
ATOM 4568 C C . GLN A 1 561 ? 62.617 -26.561 -1.619 1.00 82.44 561 GLN A C 1
ATOM 4570 O O . GLN A 1 561 ? 61.696 -25.756 -1.792 1.00 82.44 561 GLN A O 1
ATOM 4575 N N . LEU A 1 562 ? 63.113 -27.305 -2.607 1.00 85.06 562 LEU A N 1
ATOM 4576 C CA . LEU A 1 562 ? 62.599 -27.314 -3.970 1.00 85.06 562 LEU A CA 1
ATOM 4577 C C . LEU A 1 562 ? 61.865 -28.633 -4.241 1.00 85.06 562 LEU A C 1
ATOM 4579 O O . LEU A 1 562 ? 62.482 -29.695 -4.320 1.00 85.06 562 LEU A O 1
ATOM 4583 N N . GLN A 1 563 ? 60.550 -28.555 -4.430 1.00 86.12 563 GLN A N 1
ATOM 4584 C CA . GLN A 1 563 ? 59.694 -29.673 -4.819 1.00 86.12 563 GLN A CA 1
ATOM 4585 C C . GLN A 1 563 ? 59.431 -29.618 -6.330 1.00 86.12 563 GLN A C 1
ATOM 4587 O O . GLN A 1 563 ? 58.723 -28.732 -6.808 1.00 86.12 563 GLN A O 1
ATOM 4592 N N . CYS A 1 564 ? 59.973 -30.566 -7.096 1.00 85.75 564 CYS A N 1
ATOM 4593 C CA . CYS A 1 564 ? 59.731 -30.686 -8.540 1.00 85.75 564 CYS A CA 1
ATOM 4594 C C . CYS A 1 564 ? 58.843 -31.899 -8.824 1.00 85.75 564 CYS A C 1
ATOM 4596 O O . CYS A 1 564 ? 59.176 -32.998 -8.379 1.00 85.75 564 CYS A O 1
ATOM 4598 N N . GLY A 1 565 ? 57.745 -31.726 -9.566 1.00 87.75 565 GLY A N 1
ATOM 4599 C CA . GLY A 1 565 ? 56.735 -32.778 -9.686 1.00 87.75 565 GLY A CA 1
ATOM 4600 C C . GLY A 1 565 ? 55.618 -32.545 -10.704 1.00 87.75 565 GLY A C 1
ATOM 4601 O O . GLY A 1 565 ? 55.565 -31.506 -11.366 1.00 87.75 565 GLY A O 1
ATOM 4602 N N . GLU A 1 566 ? 54.718 -33.524 -10.795 1.00 91.69 566 GLU A N 1
ATOM 4603 C CA . GLU A 1 566 ? 53.420 -33.396 -11.467 1.00 91.69 566 GLU A CA 1
ATOM 4604 C C . GLU A 1 566 ? 52.366 -32.892 -10.464 1.00 91.69 566 GLU A C 1
ATOM 4606 O O . GLU A 1 566 ? 52.360 -33.264 -9.285 1.00 91.69 566 GLU A O 1
ATOM 4611 N N . TRP A 1 567 ? 51.467 -32.030 -10.934 1.00 90.44 567 TRP A N 1
ATOM 4612 C CA . TRP A 1 567 ? 50.433 -31.369 -10.139 1.00 90.44 567 TRP A CA 1
ATOM 4613 C C . TRP A 1 567 ? 49.049 -31.633 -10.731 1.00 90.44 567 TRP A C 1
ATOM 4615 O O . TRP A 1 567 ? 48.874 -31.664 -11.948 1.00 90.44 567 TRP A O 1
ATOM 4625 N N . ALA A 1 568 ? 48.040 -31.766 -9.878 1.00 91.31 568 ALA A N 1
ATOM 4626 C CA . ALA A 1 568 ? 46.646 -31.840 -10.284 1.00 91.31 568 ALA A CA 1
ATOM 4627 C C . ALA A 1 568 ? 45.787 -31.058 -9.288 1.00 91.31 568 ALA A C 1
ATOM 4629 O O . ALA A 1 568 ? 45.745 -31.385 -8.106 1.00 91.31 568 ALA A O 1
ATOM 4630 N N . ASN A 1 569 ? 45.087 -30.032 -9.781 1.00 87.81 569 ASN A N 1
ATOM 4631 C CA . ASN A 1 569 ? 44.137 -29.227 -9.008 1.00 87.81 569 ASN A CA 1
ATOM 4632 C C . ASN A 1 569 ? 44.739 -28.662 -7.709 1.00 87.81 569 ASN A C 1
ATOM 4634 O O . ASN A 1 569 ? 44.155 -28.805 -6.641 1.00 87.81 569 ASN A O 1
ATOM 4638 N N . ASP A 1 570 ? 45.907 -28.022 -7.828 1.00 89.69 570 ASP A N 1
ATOM 4639 C CA . ASP A 1 570 ? 46.692 -27.419 -6.735 1.00 89.69 570 ASP A CA 1
ATOM 4640 C C . ASP A 1 570 ? 47.417 -28.386 -5.784 1.00 89.69 570 ASP A C 1
ATOM 4642 O O . ASP A 1 570 ? 48.335 -27.952 -5.082 1.00 89.69 570 ASP A O 1
ATOM 4646 N N . SER A 1 571 ? 47.122 -29.687 -5.839 1.00 87.88 571 SER A N 1
ATOM 4647 C CA . SER A 1 571 ? 47.870 -30.740 -5.141 1.00 87.88 571 SER A CA 1
ATOM 4648 C C . SER A 1 571 ? 49.042 -31.255 -5.984 1.00 87.88 571 SER A C 1
ATOM 4650 O O . SER A 1 571 ? 48.918 -31.431 -7.197 1.00 87.88 571 SER A O 1
ATOM 4652 N N . CYS A 1 572 ? 50.182 -31.542 -5.352 1.00 85.81 572 CYS A N 1
ATOM 4653 C CA . CYS A 1 572 ? 51.267 -32.274 -6.004 1.00 85.81 572 CYS A CA 1
ATOM 4654 C C . CYS A 1 572 ? 51.015 -33.782 -5.870 1.00 85.81 572 CYS A C 1
ATOM 4656 O O . CYS A 1 572 ? 50.800 -34.269 -4.763 1.00 85.81 572 CYS A O 1
ATOM 4658 N N . ILE A 1 573 ? 51.013 -34.504 -6.994 1.00 86.81 573 ILE A N 1
ATOM 4659 C CA . ILE A 1 573 ? 50.648 -35.932 -7.061 1.00 86.81 573 ILE A CA 1
ATOM 4660 C C . ILE A 1 573 ? 51.860 -36.859 -7.218 1.00 86.81 573 ILE A C 1
ATOM 4662 O O . ILE A 1 573 ? 51.772 -38.050 -6.939 1.00 86.81 573 ILE A O 1
ATOM 4666 N N . SER A 1 574 ? 53.008 -36.322 -7.632 1.00 78.69 574 SER A N 1
ATOM 4667 C CA . SER A 1 574 ? 54.306 -36.996 -7.563 1.00 78.69 574 SER A CA 1
ATOM 4668 C C . SER A 1 574 ? 55.412 -35.946 -7.537 1.00 78.69 574 SER A C 1
ATOM 4670 O O . SER A 1 574 ? 55.368 -34.995 -8.314 1.00 78.69 574 SER A O 1
ATOM 4672 N N . SER A 1 575 ? 56.407 -36.080 -6.653 1.00 75.31 575 SER A N 1
ATOM 4673 C CA . SER A 1 575 ? 57.512 -35.115 -6.580 1.00 75.31 575 SER A CA 1
ATOM 4674 C C . SER A 1 575 ? 58.822 -35.688 -6.070 1.00 75.31 575 SER A C 1
ATOM 4676 O O . SER A 1 575 ? 58.829 -36.536 -5.183 1.00 75.31 575 SER A O 1
ATOM 4678 N N . VAL A 1 576 ? 59.923 -35.104 -6.542 1.00 73.19 576 VAL A N 1
ATOM 4679 C CA . VAL A 1 576 ? 61.240 -35.195 -5.907 1.00 73.19 576 VAL A CA 1
ATOM 4680 C C . VAL A 1 576 ? 61.482 -33.897 -5.137 1.00 73.19 576 VAL A C 1
ATOM 4682 O O . VAL A 1 576 ? 61.502 -32.818 -5.736 1.00 73.19 576 VAL A O 1
ATOM 4685 N N . VAL A 1 577 ? 61.673 -34.004 -3.821 1.00 70.38 577 VAL A N 1
ATOM 4686 C CA . VAL A 1 577 ? 62.125 -32.896 -2.966 1.00 70.38 577 VAL A CA 1
ATOM 4687 C C . VAL A 1 577 ? 63.652 -32.855 -2.988 1.00 70.38 577 VAL A C 1
ATOM 4689 O O . VAL A 1 577 ? 64.304 -33.898 -2.922 1.00 70.38 577 VAL A O 1
ATOM 4692 N N . ARG A 1 578 ? 64.232 -31.660 -3.117 1.00 66.50 578 ARG A N 1
ATOM 4693 C CA . ARG A 1 578 ? 65.679 -31.421 -3.042 1.00 66.50 578 ARG A CA 1
ATOM 4694 C C . ARG A 1 578 ? 65.957 -30.244 -2.113 1.00 66.50 578 ARG A C 1
ATOM 4696 O O . ARG A 1 578 ? 65.337 -29.192 -2.277 1.00 66.50 578 ARG A O 1
ATOM 4703 N N . ASP A 1 579 ? 66.922 -30.394 -1.211 1.00 51.03 579 ASP A N 1
ATOM 4704 C CA . ASP A 1 579 ? 67.480 -29.259 -0.472 1.00 51.03 579 ASP A CA 1
ATOM 4705 C C . ASP A 1 579 ? 68.361 -28.424 -1.405 1.00 51.03 579 ASP A C 1
ATOM 4707 O O . ASP A 1 579 ? 69.287 -28.938 -2.041 1.00 51.03 579 ASP A O 1
ATOM 4711 N N . ALA A 1 580 ? 68.069 -27.127 -1.516 1.00 48.59 580 ALA A N 1
ATOM 4712 C CA . ALA A 1 580 ? 68.762 -26.234 -2.437 1.00 48.59 580 ALA A CA 1
ATOM 4713 C C . ALA A 1 580 ? 70.081 -25.690 -1.856 1.00 48.59 580 ALA A C 1
ATOM 4715 O O . ALA A 1 580 ? 70.240 -24.485 -1.657 1.00 48.59 580 ALA A O 1
ATOM 4716 N N . SER A 1 581 ? 71.073 -26.560 -1.644 1.00 40.59 581 SER A N 1
ATOM 4717 C CA . SER A 1 581 ? 72.456 -26.118 -1.441 1.00 40.59 581 SER A CA 1
ATOM 4718 C C . SER A 1 581 ? 73.186 -25.951 -2.789 1.00 40.59 581 SER A C 1
ATOM 4720 O O . SER A 1 581 ? 73.407 -26.899 -3.534 1.00 40.59 581 SER A O 1
ATOM 4722 N N . PHE A 1 582 ? 73.583 -24.706 -3.087 1.00 34.69 582 PHE A N 1
ATOM 4723 C CA . PHE A 1 582 ? 74.521 -24.293 -4.152 1.00 34.69 582 PHE A CA 1
ATOM 4724 C C . PHE A 1 582 ? 74.164 -24.550 -5.642 1.00 34.69 582 PHE A C 1
ATOM 4726 O O . PHE A 1 582 ? 74.505 -25.580 -6.216 1.00 34.69 582 PHE A O 1
ATOM 4733 N N . ARG A 1 583 ? 73.732 -23.493 -6.358 1.00 34.38 583 ARG A N 1
ATOM 4734 C CA . ARG A 1 583 ? 74.617 -22.647 -7.215 1.00 34.38 583 ARG A CA 1
ATOM 4735 C C . ARG A 1 583 ? 73.845 -21.611 -8.053 1.00 34.38 583 ARG A C 1
ATOM 4737 O O . ARG A 1 583 ? 72.790 -21.889 -8.610 1.00 34.38 583 ARG A O 1
ATOM 4744 N N . GLN A 1 584 ? 74.439 -20.424 -8.206 1.00 43.25 584 GLN A N 1
ATOM 4745 C CA . GLN A 1 584 ? 74.103 -19.472 -9.276 1.00 43.25 584 GLN A CA 1
ATOM 4746 C C . GLN A 1 584 ? 74.492 -20.028 -10.661 1.00 43.25 584 GLN A C 1
ATOM 4748 O O . GLN A 1 584 ? 75.432 -20.815 -10.740 1.00 43.25 584 GLN A O 1
ATOM 4753 N N . HIS A 1 585 ? 73.879 -19.459 -11.713 1.00 35.53 585 HIS A N 1
ATOM 4754 C CA . HIS A 1 585 ? 74.195 -19.505 -13.162 1.00 35.53 585 HIS A CA 1
ATOM 4755 C C . HIS A 1 585 ? 73.158 -20.223 -14.046 1.00 35.53 585 HIS A C 1
ATOM 4757 O O . HIS A 1 585 ? 73.307 -21.387 -14.402 1.00 35.53 585 HIS A O 1
ATOM 4763 N N . ALA A 1 586 ? 72.169 -19.460 -14.526 1.00 28.52 586 ALA A N 1
ATOM 4764 C CA . ALA A 1 586 ? 71.491 -19.706 -15.800 1.00 28.52 586 ALA A CA 1
ATOM 4765 C C . ALA A 1 586 ? 71.031 -18.361 -16.392 1.00 28.52 586 ALA A C 1
ATOM 4767 O O . ALA A 1 586 ? 70.509 -17.511 -15.671 1.00 28.52 586 ALA A O 1
ATOM 4768 N N . ARG A 1 587 ? 71.283 -18.144 -17.688 1.00 27.75 587 ARG A N 1
ATOM 4769 C CA . ARG A 1 587 ? 71.068 -16.857 -18.376 1.00 27.75 587 ARG A CA 1
ATOM 4770 C C . ARG A 1 587 ? 69.580 -16.509 -18.498 1.00 27.75 587 ARG A C 1
ATOM 4772 O O . ARG A 1 587 ? 68.751 -17.389 -18.718 1.00 27.75 587 ARG A O 1
ATOM 4779 N N . ALA A 1 588 ? 69.263 -15.216 -18.441 1.00 27.66 588 ALA A N 1
ATOM 4780 C CA . ALA A 1 588 ? 67.963 -14.716 -18.877 1.00 27.66 588 ALA A CA 1
ATOM 4781 C C . ALA A 1 588 ? 67.794 -14.932 -20.398 1.00 27.66 588 ALA A C 1
ATOM 4783 O O . ALA A 1 588 ? 68.747 -14.679 -21.142 1.00 27.66 588 ALA A O 1
ATOM 4784 N N . PRO A 1 589 ? 66.614 -15.359 -20.886 1.00 28.53 589 PRO A N 1
ATOM 4785 C CA . PRO A 1 589 ? 66.269 -15.227 -22.296 1.00 28.53 589 PRO A CA 1
ATOM 4786 C C . PRO A 1 589 ? 66.164 -13.740 -22.650 1.00 28.53 589 PRO A C 1
ATOM 4788 O O . PRO A 1 589 ? 65.634 -12.949 -21.869 1.00 28.53 589 PRO A O 1
ATOM 4791 N N . THR A 1 590 ? 66.659 -13.365 -23.824 1.00 27.72 590 THR A N 1
ATOM 4792 C CA . THR A 1 590 ? 66.606 -11.990 -24.334 1.00 27.72 590 THR A CA 1
ATOM 4793 C C . THR A 1 590 ? 65.163 -11.493 -24.491 1.00 27.72 590 THR A C 1
ATOM 4795 O O . THR A 1 590 ? 64.321 -12.254 -24.978 1.00 27.72 590 THR A O 1
ATOM 4798 N N . PRO A 1 591 ? 64.857 -10.230 -24.139 1.00 32.78 591 PRO A N 1
ATOM 4799 C CA . PRO A 1 591 ? 63.553 -9.643 -24.425 1.00 32.78 591 PRO A CA 1
ATOM 4800 C C . PRO A 1 591 ? 63.348 -9.488 -25.940 1.00 32.78 591 PRO A C 1
ATOM 4802 O O . PRO A 1 591 ? 64.281 -9.159 -26.672 1.00 32.78 591 PRO A O 1
ATOM 4805 N N . TYR A 1 592 ? 62.112 -9.690 -26.403 1.00 30.62 592 TYR A N 1
ATOM 4806 C CA . TYR A 1 592 ? 61.699 -9.253 -27.740 1.00 30.62 592 TYR A CA 1
ATOM 4807 C C . TYR A 1 592 ? 61.724 -7.712 -27.815 1.00 30.62 592 TYR A C 1
ATOM 4809 O O . TYR A 1 592 ? 61.474 -7.060 -26.796 1.00 30.62 592 TYR A O 1
ATOM 4817 N N . PRO A 1 593 ? 62.027 -7.118 -28.984 1.00 32.78 593 PRO A N 1
ATOM 4818 C CA . PRO A 1 593 ? 62.238 -5.680 -29.105 1.00 32.78 593 PRO A CA 1
ATOM 4819 C C . PRO A 1 593 ? 60.966 -4.875 -28.812 1.00 32.78 593 PRO A C 1
ATOM 4821 O O . PRO A 1 593 ? 59.886 -5.166 -29.328 1.00 32.78 593 PRO A O 1
ATOM 4824 N N . ILE A 1 594 ? 61.126 -3.830 -28.001 1.00 31.70 594 ILE A N 1
ATOM 4825 C CA . ILE A 1 594 ? 60.108 -2.811 -27.734 1.00 31.70 594 ILE A CA 1
ATOM 4826 C C . ILE A 1 594 ? 60.145 -1.795 -28.893 1.00 31.70 594 ILE A C 1
ATOM 4828 O O . ILE A 1 594 ? 61.236 -1.328 -29.225 1.00 31.70 594 ILE A O 1
ATOM 4832 N N . PRO A 1 595 ? 59.008 -1.419 -29.511 1.00 30.55 595 PRO A N 1
ATOM 4833 C CA . PRO A 1 595 ? 58.975 -0.318 -30.475 1.00 30.55 595 PRO A CA 1
ATOM 4834 C C . PRO A 1 595 ? 59.289 1.024 -29.782 1.00 30.55 595 PRO A C 1
ATOM 4836 O O . PRO A 1 595 ? 58.621 1.353 -28.797 1.00 30.55 595 PRO A O 1
ATOM 4839 N N . PRO A 1 596 ? 60.257 1.823 -30.267 1.00 32.47 596 PRO A N 1
ATOM 4840 C CA . PRO A 1 596 ? 60.676 3.056 -29.603 1.00 32.47 596 PRO A CA 1
ATOM 4841 C C . PRO A 1 596 ? 59.751 4.234 -29.950 1.00 32.47 596 PRO A C 1
ATOM 4843 O O . PRO A 1 596 ? 60.098 5.094 -30.752 1.00 32.47 596 PRO A O 1
ATOM 4846 N N . ILE A 1 597 ? 58.565 4.283 -29.337 1.00 34.50 597 ILE A N 1
ATOM 4847 C CA . ILE A 1 597 ? 57.729 5.494 -29.268 1.00 34.50 597 ILE A CA 1
ATOM 4848 C C . ILE A 1 597 ? 57.079 5.555 -27.880 1.00 34.50 597 ILE A C 1
ATOM 4850 O O . ILE A 1 597 ? 55.994 5.006 -27.709 1.00 34.50 597 ILE A O 1
ATOM 4854 N N . LEU A 1 598 ? 57.764 6.180 -26.904 1.00 32.12 598 LEU A N 1
ATOM 4855 C CA . LEU A 1 598 ? 57.211 6.841 -25.694 1.00 32.12 598 LEU A CA 1
ATOM 4856 C C . LEU A 1 598 ? 58.311 7.319 -24.702 1.00 32.12 598 LEU A C 1
ATOM 4858 O O . LEU A 1 598 ? 58.124 7.237 -23.492 1.00 32.12 598 LEU A O 1
ATOM 4862 N N . GLU A 1 599 ? 59.451 7.839 -25.183 1.00 29.98 599 GLU A N 1
ATOM 4863 C CA . GLU A 1 599 ? 60.487 8.440 -24.304 1.00 29.98 599 GLU A CA 1
ATOM 4864 C C . GLU A 1 599 ? 60.606 9.974 -24.405 1.00 29.98 599 GLU A C 1
ATOM 4866 O O . GLU A 1 599 ? 61.100 10.611 -23.480 1.00 29.98 599 GLU A O 1
ATOM 4871 N N . GLU A 1 600 ? 60.041 10.613 -25.436 1.00 32.03 600 GLU A N 1
ATOM 4872 C CA . GLU A 1 600 ? 59.973 12.079 -25.532 1.00 32.03 600 GLU A CA 1
ATOM 4873 C C . GLU A 1 600 ? 58.573 12.608 -25.184 1.00 32.03 600 GLU A C 1
ATOM 4875 O O . GLU A 1 600 ? 57.715 12.729 -26.060 1.00 32.03 600 GLU A O 1
ATOM 4880 N N . ARG A 1 601 ? 58.356 12.906 -23.888 1.00 32.59 601 ARG A N 1
ATOM 4881 C CA . ARG A 1 601 ? 57.451 13.960 -23.338 1.00 32.59 601 ARG A CA 1
ATOM 4882 C C . ARG A 1 601 ? 57.332 13.976 -21.799 1.00 32.59 601 ARG A C 1
ATOM 4884 O O . ARG A 1 601 ? 56.369 14.514 -21.263 1.00 32.59 601 ARG A O 1
ATOM 4891 N N . LEU A 1 602 ? 58.307 13.418 -21.075 1.00 28.05 602 LEU A N 1
ATOM 4892 C CA . LEU A 1 602 ? 58.391 13.486 -19.604 1.00 28.05 602 LEU A CA 1
ATOM 4893 C C . LEU A 1 602 ? 59.707 14.125 -19.128 1.00 28.05 602 LEU A C 1
ATOM 4895 O O . LEU A 1 602 ? 60.343 13.648 -18.191 1.00 28.05 602 LEU A O 1
ATOM 4899 N N . HIS A 1 603 ? 60.102 15.222 -19.776 1.00 30.83 603 HIS A N 1
ATOM 4900 C CA . HIS A 1 603 ? 61.142 16.136 -19.302 1.00 30.83 603 HIS A CA 1
ATOM 4901 C C . HIS A 1 603 ? 60.643 17.579 -19.400 1.00 30.83 603 HIS A C 1
ATOM 4903 O O . HIS A 1 603 ? 60.965 18.291 -20.340 1.00 30.83 603 HIS A O 1
ATOM 4909 N N . GLU A 1 604 ? 59.826 17.963 -18.421 1.00 29.55 604 GLU A N 1
ATOM 4910 C CA . GLU A 1 604 ? 59.805 19.286 -17.786 1.00 29.55 604 GLU A CA 1
ATOM 4911 C C . GLU A 1 604 ? 59.021 19.155 -16.460 1.00 29.55 604 GLU A C 1
ATOM 4913 O O . GLU A 1 604 ? 58.154 18.289 -16.332 1.00 29.55 604 GLU A O 1
ATOM 4918 N N . ASP A 1 605 ? 59.398 19.951 -15.456 1.00 28.30 605 ASP A N 1
ATOM 4919 C CA . ASP A 1 605 ? 58.836 20.020 -14.094 1.00 28.30 605 ASP A CA 1
ATOM 4920 C C . ASP A 1 605 ? 58.900 18.769 -13.186 1.00 28.30 605 ASP A C 1
ATOM 4922 O O . ASP A 1 605 ? 57.891 18.168 -12.808 1.00 28.30 605 ASP A O 1
ATOM 4926 N N . SER A 1 606 ? 60.101 18.482 -12.661 1.00 25.16 606 SER A N 1
ATOM 4927 C CA . SER A 1 606 ? 60.243 17.788 -11.367 1.00 25.16 606 SER A CA 1
ATOM 4928 C C . SER A 1 606 ? 61.486 18.211 -10.561 1.00 25.16 606 SER A C 1
ATOM 4930 O O . SER A 1 606 ? 62.408 17.420 -10.362 1.00 25.16 606 SER A O 1
ATOM 4932 N N . THR A 1 607 ? 61.507 19.443 -10.037 1.00 26.70 607 THR A N 1
ATOM 4933 C CA . THR A 1 607 ? 62.478 19.858 -8.999 1.00 26.70 607 THR A CA 1
ATOM 4934 C C . THR A 1 607 ? 61.831 20.712 -7.907 1.00 26.70 607 THR A C 1
ATOM 4936 O O . THR A 1 607 ? 61.843 21.938 -7.982 1.00 26.70 607 THR A O 1
ATOM 4939 N N . VAL A 1 608 ? 61.332 20.068 -6.847 1.00 27.17 608 VAL A N 1
ATOM 4940 C CA . VAL A 1 608 ? 61.198 20.694 -5.520 1.00 27.17 608 VAL A CA 1
ATOM 4941 C C . VAL A 1 608 ? 61.578 19.668 -4.454 1.00 27.17 608 VAL A C 1
ATOM 4943 O O . VAL A 1 608 ? 60.882 18.674 -4.263 1.00 27.17 608 VAL A O 1
ATOM 4946 N N . SER A 1 609 ? 62.658 19.946 -3.728 1.00 25.64 609 SER A N 1
ATOM 4947 C CA . SER A 1 609 ? 62.938 19.366 -2.415 1.00 25.64 609 SER A CA 1
ATOM 4948 C C . SER A 1 609 ? 63.246 20.499 -1.437 1.00 25.64 609 SER A C 1
ATOM 4950 O O . SER A 1 609 ? 64.029 21.395 -1.747 1.00 25.64 609 SER A O 1
ATOM 4952 N N . SER A 1 610 ? 62.612 20.437 -0.272 1.00 26.03 610 SER A N 1
ATOM 4953 C CA . SER A 1 610 ? 62.835 21.243 0.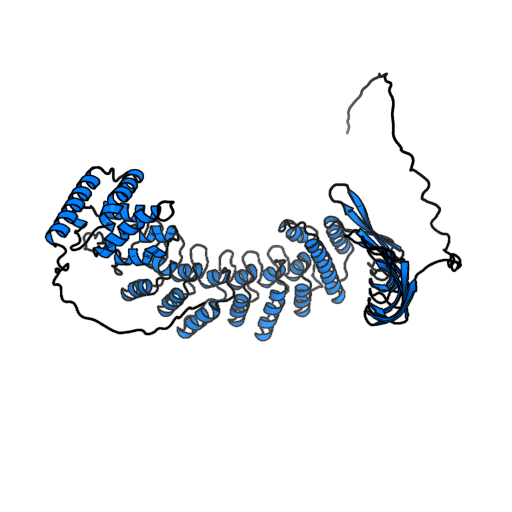937 1.00 26.03 610 SER A CA 1
ATOM 4954 C C . SER A 1 610 ? 64.320 21.198 1.400 1.00 26.03 610 SER A C 1
ATOM 4956 O O . SER A 1 610 ? 65.028 20.266 1.033 1.00 26.03 610 SER A O 1
ATOM 4958 N N . GLU A 1 611 ? 64.894 22.109 2.204 1.00 25.20 611 GLU A N 1
ATOM 4959 C CA . GLU A 1 611 ? 64.330 23.102 3.145 1.00 25.20 611 GLU A CA 1
ATOM 4960 C C . GLU A 1 611 ? 65.380 24.230 3.500 1.00 25.20 611 GLU A C 1
ATOM 4962 O O . GLU A 1 611 ? 66.225 24.494 2.646 1.00 25.20 611 GLU A O 1
ATOM 4967 N N . PRO A 1 612 ? 65.332 25.007 4.618 1.00 39.59 612 PRO A N 1
ATOM 4968 C CA . PRO A 1 612 ? 65.107 26.468 4.616 1.00 39.59 612 PRO A CA 1
ATOM 4969 C C . PRO A 1 612 ? 66.319 27.358 5.016 1.00 39.59 612 PRO A C 1
ATOM 4971 O O . PRO A 1 612 ? 67.330 26.842 5.477 1.00 39.59 612 PRO A O 1
ATOM 4974 N N . LEU A 1 613 ? 66.172 28.704 4.953 1.00 25.50 613 LEU A N 1
ATOM 4975 C CA . LEU A 1 613 ? 66.525 29.678 6.030 1.00 25.50 613 LEU A CA 1
ATOM 4976 C C . LEU A 1 613 ? 66.356 31.178 5.639 1.00 25.50 613 LEU A C 1
ATOM 4978 O O . LEU A 1 613 ? 66.764 31.617 4.573 1.00 25.50 613 LEU A O 1
ATOM 4982 N N . LEU A 1 614 ? 65.771 31.943 6.574 1.00 24.42 614 LEU A N 1
ATOM 4983 C CA . LEU A 1 614 ? 65.860 33.397 6.860 1.00 24.42 614 LEU A CA 1
ATOM 4984 C C . LEU A 1 614 ? 66.552 34.375 5.867 1.00 24.42 614 LEU A C 1
ATOM 4986 O O . LEU A 1 614 ? 67.775 34.392 5.769 1.00 24.42 614 LEU A O 1
ATOM 4990 N N . CYS A 1 615 ? 65.798 35.356 5.334 1.00 23.19 615 CYS A N 1
ATOM 4991 C CA . CYS A 1 615 ? 65.811 36.763 5.814 1.00 23.19 615 CYS A CA 1
ATOM 4992 C C . CYS A 1 615 ? 64.939 37.716 4.960 1.00 23.19 615 CYS A C 1
ATOM 4994 O O . CYS A 1 615 ? 64.932 37.669 3.735 1.00 23.19 615 CYS A O 1
ATOM 4996 N N . SER A 1 616 ? 64.229 38.626 5.628 1.00 24.20 616 SER A N 1
ATOM 4997 C CA . SER A 1 616 ? 63.460 39.751 5.060 1.00 24.20 616 SER A CA 1
ATOM 4998 C C . SER A 1 616 ? 64.248 41.076 5.231 1.00 24.20 616 SER A C 1
ATOM 5000 O O . SER A 1 616 ? 65.366 41.018 5.748 1.00 24.20 616 SER A O 1
ATOM 5002 N N . PRO A 1 617 ? 63.729 42.291 4.921 1.00 42.66 617 PRO A N 1
ATOM 5003 C CA . PRO A 1 617 ? 62.574 42.695 4.093 1.00 42.66 617 PRO A CA 1
ATOM 5004 C C . PRO A 1 617 ? 62.912 43.806 3.051 1.00 42.66 617 PRO A C 1
ATOM 5006 O O . PRO A 1 617 ? 63.980 44.412 3.122 1.00 42.66 617 PRO A O 1
ATOM 5009 N N . LYS A 1 618 ? 61.951 44.180 2.176 1.00 26.70 618 LYS A N 1
ATOM 5010 C CA . LYS A 1 618 ? 61.521 45.593 1.933 1.00 26.70 618 LYS A CA 1
ATOM 5011 C C . LYS A 1 618 ? 60.441 45.753 0.838 1.00 26.70 618 LYS A C 1
ATOM 5013 O O . LYS A 1 618 ? 60.706 45.615 -0.348 1.00 26.70 618 LYS A O 1
ATOM 5018 N N . CYS A 1 619 ? 59.251 46.179 1.264 1.00 23.94 619 CYS A N 1
ATOM 5019 C CA . CYS A 1 619 ? 58.349 47.076 0.512 1.00 23.94 619 CYS A CA 1
ATOM 5020 C C . CYS A 1 619 ? 58.966 48.510 0.467 1.00 23.94 619 CYS A C 1
ATOM 5022 O O . CYS A 1 619 ? 59.914 48.720 1.234 1.00 23.94 619 CYS A O 1
ATOM 5024 N N . PRO A 1 620 ? 58.465 49.522 -0.302 1.00 38.03 620 PRO A N 1
ATOM 5025 C CA . PRO A 1 620 ? 57.058 49.716 -0.716 1.00 38.03 620 PRO A CA 1
ATOM 5026 C C . PRO A 1 620 ? 56.779 50.414 -2.081 1.00 38.03 620 PRO A C 1
ATOM 5028 O O . PRO A 1 620 ? 57.682 50.851 -2.783 1.00 38.03 620 PRO A O 1
ATOM 5031 N N . GLY A 1 621 ? 55.486 50.625 -2.384 1.00 26.47 6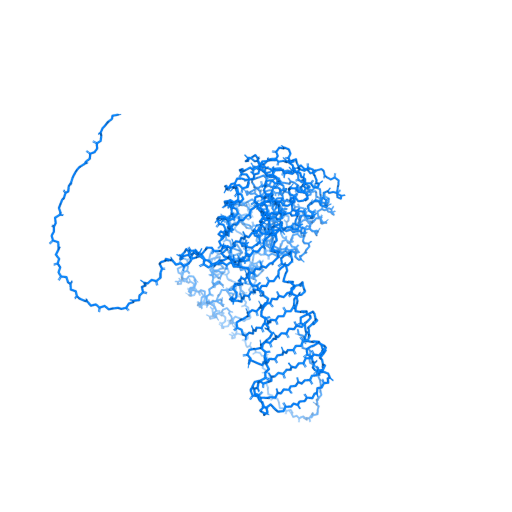21 GLY A N 1
ATOM 5032 C CA . GLY A 1 621 ? 54.973 51.558 -3.412 1.00 26.47 621 GLY A CA 1
ATOM 5033 C C . GLY A 1 621 ? 53.814 50.943 -4.209 1.00 26.47 621 GLY A C 1
ATOM 5034 O O . GLY A 1 621 ? 54.047 50.052 -5.008 1.00 26.47 621 GLY A O 1
ATOM 5035 N N . ARG A 1 622 ? 52.538 51.186 -3.865 1.00 27.94 622 ARG A N 1
ATOM 5036 C CA . ARG A 1 622 ? 51.683 52.343 -4.249 1.00 27.94 622 ARG A CA 1
ATOM 5037 C C . ARG A 1 622 ? 51.504 52.518 -5.773 1.00 27.94 622 ARG A C 1
ATOM 5039 O O . ARG A 1 622 ? 52.499 52.528 -6.476 1.00 27.94 622 ARG A O 1
ATOM 5046 N N . ALA A 1 623 ? 50.318 52.822 -6.315 1.00 27.30 623 ALA A N 1
ATOM 5047 C CA . ALA A 1 623 ? 48.928 52.825 -5.812 1.00 27.30 623 ALA A CA 1
ATOM 5048 C C . ALA A 1 623 ? 47.977 53.231 -6.971 1.00 27.30 623 ALA A C 1
ATOM 5050 O O . ALA A 1 623 ? 48.450 53.964 -7.836 1.00 27.30 623 ALA A O 1
ATOM 5051 N N . ARG A 1 624 ? 46.656 52.946 -6.864 1.00 29.03 624 ARG A N 1
ATOM 5052 C CA . ARG A 1 624 ? 45.543 53.680 -7.550 1.00 29.03 624 ARG A CA 1
ATOM 5053 C C . ARG A 1 624 ? 45.527 53.576 -9.100 1.00 29.03 624 ARG A C 1
ATOM 5055 O O . ARG A 1 624 ? 46.502 53.113 -9.670 1.00 29.03 624 ARG A O 1
ATOM 5062 N N . ASP A 1 625 ? 44.522 53.960 -9.898 1.00 29.27 625 ASP A N 1
ATOM 5063 C CA . ASP A 1 625 ? 43.061 54.257 -9.823 1.00 29.27 625 ASP A CA 1
ATOM 5064 C C . ASP A 1 625 ? 42.559 54.279 -11.312 1.00 29.27 625 ASP A C 1
ATOM 5066 O O . ASP A 1 625 ? 43.401 54.322 -12.206 1.00 29.27 625 ASP A O 1
ATOM 5070 N N . LEU A 1 626 ? 41.282 54.252 -11.742 1.00 29.70 626 LEU A N 1
ATOM 5071 C CA . LEU A 1 626 ? 39.947 54.251 -11.108 1.00 29.70 626 LEU A CA 1
ATOM 5072 C C . LEU A 1 626 ? 38.885 53.634 -12.081 1.00 29.70 626 LEU A C 1
ATOM 5074 O O . LEU A 1 626 ? 39.223 52.996 -13.074 1.00 29.70 626 LEU A O 1
ATOM 5078 N N . CYS A 1 627 ? 37.592 53.827 -11.797 1.00 26.69 627 CYS A N 1
ATOM 5079 C CA . CYS A 1 627 ? 36.405 53.400 -12.558 1.00 26.69 627 CYS A CA 1
ATOM 5080 C C . CYS A 1 627 ? 36.204 54.017 -13.969 1.00 26.69 627 CYS A C 1
ATOM 5082 O O . CYS A 1 627 ? 36.274 55.231 -14.113 1.00 26.69 627 CYS A O 1
ATOM 5084 N N . GLY A 1 628 ? 35.691 53.208 -14.913 1.00 26.69 628 GLY A N 1
ATOM 5085 C CA . GLY A 1 628 ? 34.262 53.234 -15.305 1.00 26.69 628 GLY A CA 1
ATOM 5086 C C . GLY A 1 628 ? 33.763 54.090 -16.492 1.00 26.69 628 GLY A C 1
ATOM 5087 O O . GLY A 1 628 ? 34.221 55.204 -16.707 1.00 26.69 628 GLY A O 1
ATOM 5088 N N . ASN A 1 629 ? 32.669 53.598 -17.116 1.00 30.83 629 ASN A N 1
ATOM 5089 C CA . ASN A 1 629 ? 31.730 54.297 -18.031 1.00 30.83 629 ASN A CA 1
ATOM 5090 C C . ASN A 1 629 ? 32.315 54.774 -19.385 1.00 30.83 629 ASN A C 1
ATOM 5092 O O . ASN A 1 629 ? 33.513 54.976 -19.505 1.00 30.83 629 ASN A O 1
ATOM 5096 N N . ARG A 1 630 ? 31.565 54.984 -20.477 1.00 34.06 630 ARG A N 1
ATOM 5097 C CA . ARG A 1 630 ? 30.131 54.888 -20.874 1.00 34.06 630 ARG A CA 1
ATOM 5098 C C . ARG A 1 630 ? 30.148 54.641 -22.415 1.00 34.06 630 ARG A C 1
ATOM 5100 O O . ARG A 1 630 ? 31.207 54.804 -23.013 1.00 34.06 630 ARG A O 1
ATOM 5107 N N . LEU A 1 631 ? 29.088 54.254 -23.124 1.00 38.31 631 LEU A N 1
ATOM 5108 C CA . LEU A 1 631 ? 27.699 54.735 -23.120 1.00 38.31 631 LEU A CA 1
ATOM 5109 C C . LEU A 1 631 ? 26.797 53.655 -23.747 1.00 38.31 631 LEU A C 1
ATOM 5111 O O . LEU A 1 631 ? 27.285 53.001 -24.695 1.00 38.31 631 LEU A O 1
#

Sequence (631 aa):
MMYYWPGDESDESFHGEIESKECDDYDSKEVDRLNQEKLERLKSLRETVNWKSKEKRCEFLRQVYPLFGQWKGKHPDLRHIFRKEEIDHLLADSIDYLSGTWTYSGEAFFDFLVDIGYKDEPDVDEDGKPLLRRTTAVHRAAKQGNYDCVDELFKIYCRFDVNYIDDSGLSHFHVACQSGYEDIVKKFLEFGQDVNCLVQKTGDSPLHLALAKDEIEVIKLLLRNGADPNVINLEGLSPLHIMCVRYDDDDDLEEMIFEICDDIQQTVQIDARGKFDNTPLHWALSCNYKKMVESLLKRGANPNLANVDGSTPLHFICKKFYYDDLAEIFFKINDDKHQSIEVDAQDKLGRTPLQWAVANFKPDAVELLLDHGADLSSFIFPTANDFRVMFNTENDSSFNFKLRLASGALAVIERLEKRGYEMDRKDVLTILALFAKGKLIYQGEWRAGKRHGIGVLVRVDRQSGAKRVLYAGCWREGKRHGFGVRYYPDGSSYQGYFRDNLRHGYGRMQWADRRYEGAWKDDLQHGVGLLLDASGNRYKGQFVRGRKHGRGSYHHLASGQLQCGEWANDSCISSVVRDASFRQHARAPTPYPIPPILEERLHEDSTVSSEPLLCSPKCPGRARDLCGNRL

InterPro domains:
  IPR002110 Ankyrin repeat [PF12796] (139-232)
  IPR002110 Ankyrin repeat [PF12796] (281-377)
  IPR002110 Ankyrin repeat [PR01415] (203-218)
  IPR002110 Ankyrin repeat [PR01415] (365-379)
  IPR002110 Ankyrin repeat [PS50088] (168-196)
  IPR002110 Ankyrin repeat [PS50088] (202-234)
  IPR002110 Ankyrin repeat [PS50088] (276-308)
  IPR002110 Ankyrin repeat [PS50088] (349-377)
  IPR002110 Ankyrin repeat [SM00248] (133-164)
  IPR002110 Ankyrin repeat [SM00248] (168-197)
  IPR002110 Ankyrin repeat [SM00248] (202-231)
  IPR002110 Ankyrin repeat [SM00248] (235-266)
  IPR002110 Ankyrin repeat [SM00248] (276-305)
  IPR002110 Ankyrin repeat [SM00248] (309-339)
  IPR002110 Ankyrin repeat [SM00248] (349-378)
  IPR003409 MORN repeat [PF02493] (442-461)
  IPR003409 MORN repeat [PF02493] (471-492)
  IPR003409 MORN repeat [PF02493] (494-513)
  IPR003409 MORN repeat [PF02493] (516-538)
  IPR003409 MORN repeat [PF02493] (539-555)

Organism: NCBI:txid86971

pLDDT: mean 78.5, std 21.61, range [23.19, 98.56]

Radius of gyration: 41.26 Å; chains: 1; bounding box: 112×103×100 Å

Secondary structure (DSSP, 8-state):
---------------------------HHHHHHHHHHHHHHHHHHHHH--TT-HHHHHHHHHHHHHHHTT--SSPP-GGGTS-HHHHHHHHHHHHHHHTSTTTHHHHHHHHHHHHTT------B-TTS-B--B---HHHHHHHHT--TTHHHHHHHT--TT---B-TTS-BHHHHHHHTT-HHHHHHHHHTT--TT---TTT---HHHHHHTTT-HHHHHHHHHTT--TT---TTS--HHHHHTT-S--SS-HHHHHHHHHHHTT----TT---GGG--HHHHHHHHT-HHHHHHHHHTT--TT---TTS--HHHHHHH-SS--THHHHHHHHHHHTT----TT---TTS--HHHHHHHTT-HHHHHHHHHTT--SSS--PPPTTHHHHHHHH-----HHHHHHHHHHHHHHHHHHHHTT----HHHHHHHHHHHHHHTEEEEEEEETTEEEEEEEEEEEPTTT--EEEEEEEEEETTEEEEEEEEE-TTS-EEEEEEETTEEEEEEEEE-SS-EEEEEEETTEEEEEEEEE-TT--EEEEEEETTEEEEEEEEEETTTTEEEEEEEETTEEEEEEEEE-------PPPPPPPPPS-SSTT--S---------------------------